Protein AF-A0A345Z564-F1 (afdb_monomer_lite)

InterPro domains:
  IPR030893 MOLPALP family lipoprotein [TIGR04547] (1-479)
  IPR054816 Mollicutes-type lipoprotein signal peptide region [NF038029] (1-24)
  IPR054816 Mollicutes-type lipoprotein signal peptide region [NF045726] (3-26)

pLDDT: mean 72.17, std 15.77, range [24.67, 95.56]

Organism: NCBI:txid216931

Sequence (690 aa):
MRKLLSILATVSLTASVATTTVSCTTSKFNMDVALSANNINNLKIGLAQASKSLVLNHENGLDSEYILENYFAPSVIEDNFEGFDKSDFSGVSRTRFTNLFKKYFNSKNPVKPSEISSGLKLNGSKKVTSGGSLFSALAGFSDLIGTIVSGKTLEFLINLADGSGLVEGLLDPLLGKTVSGLLDEETLNALGNALDLNVYQGMSYQDVLQNGMNSLSNGLVRLSGNPKNVKLAEIGIENDSKNNDIAIQNMADSLTSLGSIMGDLDIINNLVGFADILHFAYITLTYINQFDSFRSFKPSDSQHLFVSGETSITTLKRVRSQKFDIKDGEPNIAKLIANLQFYLSVDEKDTDGRNFQRLISILFESDSKVNIVPIIGPSFSNGGINWLIKPIVTLLIDKMGVPDLMKSYLQGTLAVIFNDIATDSSLKNITNWLKNKLIWSFLDDSMKNMVNKIVDDKELHETPYKAIYSGSGISSLMNIFGMSDGGVNPDLNISNLLKNSLTTTLDAVAKELKVDRYTSISSNNTIKVQTLSELFKKLGEIEAWEDSNGKKNSTTVLEHALVVPKDMFLTLGLDKKTQSFENGSALQLLKSFLQQSLEGFKELDTLLSMIGKKGIAENKEIQQEIDEVVSNPEDWKIVDSQNNLMFDNIIGDITIDLKHIIQDNETVYSITAKREKSGYFKITDFEIVK

Structure (mmCIF, N/CA/C/O backbone):
data_AF-A0A345Z564-F1
#
_entry.id   AF-A0A345Z564-F1
#
loop_
_atom_site.group_PDB
_atom_site.id
_atom_site.type_symbol
_atom_site.label_atom_id
_atom_site.label_alt_id
_atom_site.label_comp_id
_atom_site.label_asym_id
_atom_site.label_entity_id
_atom_site.label_seq_id
_atom_site.pdbx_PDB_ins_code
_atom_site.Cartn_x
_atom_site.Cartn_y
_atom_site.Cartn_z
_atom_site.occupancy
_atom_site.B_iso_or_equiv
_atom_site.auth_seq_id
_atom_site.auth_comp_id
_atom_site.auth_asym_id
_atom_site.auth_atom_id
_atom_site.pdbx_PDB_model_num
ATOM 1 N N . MET A 1 1 ? 21.179 -16.170 -14.948 1.00 27.62 1 MET A N 1
ATOM 2 C CA . MET A 1 1 ? 21.432 -14.711 -14.900 1.00 27.62 1 MET A CA 1
ATOM 3 C C . MET A 1 1 ? 20.693 -13.924 -15.976 1.00 27.62 1 MET A C 1
ATOM 5 O O . MET A 1 1 ? 19.889 -13.100 -15.579 1.00 27.62 1 MET A O 1
ATOM 9 N N . ARG A 1 2 ? 20.818 -14.216 -17.286 1.00 25.50 2 ARG A N 1
ATOM 10 C CA . ARG A 1 2 ? 19.942 -13.598 -18.316 1.00 25.50 2 ARG A CA 1
ATOM 11 C C . ARG A 1 2 ? 18.448 -13.736 -17.997 1.00 25.50 2 ARG A C 1
ATOM 13 O O . ARG A 1 2 ? 17.742 -12.759 -18.076 1.00 25.50 2 ARG A O 1
ATOM 20 N N . LYS A 1 3 ? 17.998 -14.894 -17.498 1.00 26.19 3 LYS A N 1
ATOM 21 C CA . LYS A 1 3 ? 16.607 -15.115 -17.050 1.00 26.19 3 LYS A CA 1
ATOM 22 C C . LYS A 1 3 ? 16.181 -14.284 -15.834 1.00 26.19 3 LYS A C 1
ATOM 24 O O . LYS A 1 3 ? 15.009 -14.014 -15.688 1.00 26.19 3 LYS A O 1
ATOM 29 N N . LEU A 1 4 ? 17.118 -13.868 -14.988 1.00 28.41 4 LEU A N 1
ATOM 30 C CA . LEU A 1 4 ? 16.838 -13.153 -13.745 1.00 28.41 4 LEU A CA 1
ATOM 31 C C . LEU A 1 4 ? 16.870 -11.628 -13.955 1.00 28.41 4 LEU A C 1
ATOM 33 O O . LEU A 1 4 ? 16.014 -10.921 -13.444 1.00 28.41 4 LEU A O 1
ATOM 37 N N . LEU A 1 5 ? 17.762 -11.150 -14.830 1.00 29.84 5 LEU A N 1
ATOM 38 C CA . LEU A 1 5 ? 17.692 -9.809 -15.418 1.00 29.84 5 LEU A CA 1
ATOM 39 C C . LEU A 1 5 ? 16.523 -9.671 -16.399 1.00 29.84 5 LEU A C 1
ATOM 41 O O . LEU A 1 5 ? 15.917 -8.617 -16.439 1.00 29.84 5 LEU A O 1
ATOM 45 N N . SER A 1 6 ? 16.134 -10.723 -17.126 1.00 29.91 6 SER A N 1
ATOM 46 C CA . SER A 1 6 ? 14.879 -10.739 -17.880 1.00 29.91 6 SER A CA 1
ATOM 47 C C . SER A 1 6 ? 13.676 -10.742 -16.952 1.00 29.91 6 SER A C 1
ATOM 49 O O . SER A 1 6 ? 12.695 -10.136 -17.317 1.00 29.91 6 SER A O 1
ATOM 51 N N . ILE A 1 7 ? 13.723 -11.351 -15.765 1.00 31.73 7 ILE A N 1
ATOM 52 C CA . ILE A 1 7 ? 12.620 -11.316 -14.794 1.00 31.73 7 ILE A CA 1
ATOM 53 C C . ILE A 1 7 ? 12.514 -9.941 -14.121 1.00 31.73 7 ILE A C 1
ATOM 55 O O . ILE A 1 7 ? 11.423 -9.388 -14.110 1.00 31.73 7 ILE A O 1
ATOM 59 N N . LEU A 1 8 ? 13.620 -9.326 -13.680 1.00 31.33 8 LEU A N 1
ATOM 60 C CA . LEU A 1 8 ? 13.615 -7.945 -13.175 1.00 31.33 8 LEU A CA 1
ATOM 61 C C . LEU A 1 8 ? 13.286 -6.924 -14.276 1.00 31.33 8 LEU A C 1
ATOM 63 O O . LEU A 1 8 ? 12.489 -6.031 -14.037 1.00 31.33 8 LEU A O 1
ATOM 67 N N . ALA A 1 9 ? 13.797 -7.087 -15.500 1.00 30.53 9 ALA A N 1
ATOM 68 C CA . ALA A 1 9 ? 13.418 -6.242 -16.634 1.00 30.53 9 ALA A CA 1
ATOM 69 C C . ALA A 1 9 ? 11.983 -6.510 -17.109 1.00 30.53 9 ALA A C 1
ATOM 71 O O . ALA A 1 9 ? 11.337 -5.576 -17.554 1.00 30.53 9 ALA A O 1
ATOM 72 N N . THR A 1 10 ? 11.450 -7.733 -16.982 1.00 31.42 10 THR A N 1
ATOM 73 C CA . THR A 1 10 ? 10.039 -8.053 -17.279 1.00 31.42 10 THR A CA 1
ATOM 74 C C . THR A 1 10 ? 9.126 -7.531 -16.183 1.00 31.42 10 THR A C 1
ATOM 76 O O . THR A 1 10 ? 8.034 -7.116 -16.516 1.00 31.42 10 THR A O 1
ATOM 79 N N . VAL A 1 11 ? 9.551 -7.470 -14.918 1.00 30.97 11 VAL A N 1
ATOM 80 C CA . VAL A 1 11 ? 8.849 -6.803 -13.804 1.00 30.97 11 VAL A CA 1
ATOM 81 C C . VAL A 1 11 ? 8.815 -5.286 -14.021 1.00 30.97 11 VAL A C 1
ATOM 83 O O . VAL A 1 11 ? 7.747 -4.682 -13.950 1.00 30.97 11 VAL A O 1
ATOM 86 N N . SER A 1 12 ? 9.945 -4.679 -14.394 1.00 32.03 12 SER A N 1
ATOM 87 C CA . SER A 1 12 ? 10.016 -3.259 -14.756 1.00 32.03 12 SER A CA 1
ATOM 88 C C . SER A 1 12 ? 9.219 -2.952 -16.025 1.00 32.03 12 SER A C 1
ATOM 90 O O . SER A 1 12 ? 8.537 -1.934 -16.071 1.00 32.03 12 SER A O 1
ATOM 92 N N . LEU A 1 13 ? 9.235 -3.846 -17.024 1.00 27.70 13 LEU A N 1
ATOM 93 C CA . LEU A 1 13 ? 8.436 -3.749 -18.252 1.00 27.70 13 LEU A CA 1
ATOM 94 C C . LEU A 1 13 ? 6.954 -4.087 -18.028 1.00 27.70 13 LEU A C 1
ATOM 96 O O . LEU A 1 13 ? 6.124 -3.537 -18.725 1.00 27.70 13 LEU A O 1
ATOM 100 N N . THR A 1 14 ? 6.561 -4.920 -17.059 1.00 32.09 14 THR A N 1
ATOM 101 C CA . THR A 1 14 ? 5.133 -5.201 -16.777 1.00 32.09 14 THR A CA 1
ATOM 102 C C . THR A 1 14 ? 4.497 -4.140 -15.889 1.00 32.09 14 THR A C 1
ATOM 104 O O . THR A 1 14 ? 3.319 -3.846 -16.078 1.00 32.09 14 THR A O 1
ATOM 107 N N . ALA A 1 15 ? 5.262 -3.486 -15.009 1.00 31.47 15 ALA A N 1
ATOM 108 C CA . ALA A 1 15 ? 4.816 -2.274 -14.320 1.00 31.47 15 ALA A CA 1
ATOM 109 C C . ALA A 1 15 ? 4.714 -1.066 -15.276 1.00 31.47 15 ALA A C 1
ATOM 111 O O . ALA A 1 15 ? 3.796 -0.265 -15.142 1.00 31.47 15 ALA A O 1
ATOM 112 N N . SER A 1 16 ? 5.575 -0.981 -16.300 1.00 26.98 16 SER A N 1
ATOM 113 C CA . SER A 1 16 ? 5.515 0.063 -17.344 1.00 26.98 16 SER A CA 1
ATOM 114 C C . SER A 1 16 ? 4.660 -0.294 -18.573 1.00 26.98 16 SER A C 1
ATOM 116 O O . SER A 1 16 ? 4.614 0.465 -19.538 1.00 26.98 16 SER A O 1
ATOM 118 N N . VAL A 1 17 ? 3.928 -1.414 -18.533 1.00 30.27 17 VAL A N 1
ATOM 119 C CA . VAL A 1 17 ? 2.910 -1.778 -19.542 1.00 30.27 17 VAL A CA 1
ATOM 120 C C . VAL A 1 17 ? 1.478 -1.660 -18.983 1.00 30.27 17 VAL A C 1
ATOM 122 O O . VAL A 1 17 ? 0.523 -1.742 -19.749 1.00 30.27 17 VAL A O 1
ATOM 125 N N . ALA A 1 18 ? 1.298 -1.375 -17.684 1.00 30.11 18 ALA A N 1
ATOM 126 C CA . ALA A 1 18 ? -0.018 -1.094 -17.086 1.00 30.11 18 ALA A CA 1
ATOM 127 C C . ALA A 1 18 ? -0.349 0.409 -16.956 1.00 30.11 18 ALA A C 1
ATOM 129 O O . ALA A 1 18 ? -1.517 0.765 -16.825 1.00 30.11 18 ALA A O 1
ATOM 130 N N . THR A 1 19 ? 0.637 1.298 -17.074 1.00 28.88 19 THR A N 1
ATOM 131 C CA . THR A 1 19 ? 0.420 2.709 -17.413 1.00 28.88 19 THR A CA 1
ATOM 132 C C . THR A 1 19 ? 1.003 2.927 -18.795 1.00 28.88 19 THR A C 1
ATOM 134 O O . THR A 1 19 ? 2.207 3.061 -18.987 1.00 28.88 19 THR A O 1
ATOM 137 N N . THR A 1 20 ? 0.123 2.863 -19.789 1.00 27.70 20 THR A N 1
ATOM 138 C CA . THR A 1 20 ? 0.418 3.154 -21.188 1.00 27.70 20 THR A CA 1
ATOM 139 C C . THR A 1 20 ? 1.415 4.296 -21.335 1.00 27.70 20 THR A C 1
ATOM 141 O O . THR A 1 20 ? 1.188 5.401 -20.844 1.00 27.70 20 THR A O 1
ATOM 144 N N . THR A 1 21 ? 2.465 4.028 -22.101 1.00 27.61 21 THR A N 1
ATOM 145 C CA . THR A 1 21 ? 3.203 4.995 -22.905 1.00 27.61 21 THR A CA 1
ATOM 146 C C . THR A 1 21 ? 2.249 5.997 -23.568 1.00 27.61 21 THR A C 1
ATOM 148 O O . THR A 1 21 ? 1.786 5.825 -24.692 1.00 27.61 21 THR A O 1
ATOM 151 N N . VAL A 1 22 ? 1.973 7.095 -22.870 1.00 28.48 22 VAL A N 1
ATOM 152 C CA . VAL A 1 22 ? 1.573 8.375 -23.465 1.00 28.48 22 VAL A CA 1
ATOM 153 C C . VAL A 1 22 ? 2.782 9.309 -23.404 1.00 28.48 22 VAL A C 1
ATOM 155 O O . VAL A 1 22 ? 2.683 10.481 -23.074 1.00 28.48 22 VAL A O 1
ATOM 158 N N . SER A 1 23 ? 3.969 8.798 -23.732 1.00 24.67 23 SER A N 1
ATOM 159 C CA . SER A 1 23 ? 5.137 9.625 -24.005 1.00 24.67 23 SER A CA 1
ATOM 160 C C . SER A 1 23 ? 5.265 9.831 -25.516 1.00 24.67 23 SER A C 1
ATOM 162 O O . SER A 1 23 ? 5.614 8.942 -26.285 1.00 24.67 23 SER A O 1
ATOM 164 N N . CYS A 1 24 ? 4.923 11.051 -25.930 1.00 27.38 24 CYS A N 1
ATOM 165 C CA . CYS A 1 24 ? 5.539 11.782 -27.034 1.00 27.38 24 CYS A CA 1
ATOM 166 C C . CYS A 1 24 ? 5.863 11.003 -28.320 1.00 27.38 24 CYS A C 1
ATOM 168 O O . CYS A 1 24 ? 7.018 10.818 -28.672 1.00 27.38 24 CYS A O 1
ATOM 170 N N . THR A 1 25 ? 4.844 10.693 -29.115 1.00 28.52 25 THR A N 1
ATOM 171 C CA . THR A 1 25 ? 4.917 10.836 -30.581 1.00 28.52 25 THR A CA 1
ATOM 172 C C . THR A 1 25 ? 3.508 11.096 -31.102 1.00 28.52 25 THR A C 1
ATOM 174 O O . THR A 1 25 ? 2.757 10.194 -31.465 1.00 28.52 25 THR A O 1
ATOM 177 N N . THR A 1 26 ? 3.101 12.363 -31.146 1.00 32.00 26 THR A N 1
ATOM 178 C CA . THR A 1 26 ? 2.056 12.768 -32.088 1.00 32.00 26 THR A CA 1
ATOM 179 C C . THR A 1 26 ? 2.671 12.712 -33.483 1.00 32.00 26 THR A C 1
ATOM 181 O O . THR A 1 26 ? 3.154 13.710 -34.016 1.00 32.00 26 THR A O 1
ATOM 184 N N . SER A 1 27 ? 2.689 11.520 -34.089 1.00 42.41 27 SER A N 1
ATOM 185 C CA . SER A 1 27 ? 2.780 11.440 -35.542 1.00 42.41 27 SER A CA 1
ATOM 186 C C . SER A 1 27 ? 1.618 12.273 -36.081 1.00 42.41 27 SER A C 1
ATOM 188 O O . SER A 1 27 ? 0.455 12.053 -35.736 1.00 42.41 27 SER A O 1
ATOM 190 N N . LYS A 1 28 ? 1.937 13.338 -36.823 1.00 46.12 28 LYS A N 1
ATOM 191 C CA . LYS A 1 28 ? 0.914 14.183 -37.441 1.00 46.12 28 LYS A CA 1
ATOM 192 C C . LYS A 1 28 ? 0.037 13.271 -38.296 1.00 46.12 28 LYS A C 1
ATOM 194 O O . LYS A 1 28 ? 0.567 12.543 -39.133 1.00 46.12 28 LYS A O 1
ATOM 199 N N . PHE A 1 29 ? -1.273 13.295 -38.052 1.00 53.31 29 PHE A N 1
ATOM 200 C CA . PHE A 1 29 ? -2.246 12.551 -38.843 1.00 53.31 29 PHE A CA 1
ATOM 201 C C . PHE A 1 29 ? -2.025 12.865 -40.328 1.00 53.31 29 PHE A C 1
ATOM 203 O O . PHE A 1 29 ? -2.117 14.023 -40.744 1.00 53.31 29 PHE A O 1
ATOM 210 N N . ASN A 1 30 ? -1.647 11.847 -41.100 1.00 60.56 30 ASN A N 1
ATOM 211 C CA . ASN A 1 30 ? -1.361 11.987 -42.520 1.00 60.56 30 ASN A CA 1
ATOM 212 C C . ASN A 1 30 ? -2.636 11.657 -43.301 1.00 60.56 30 ASN A C 1
ATOM 214 O O . ASN A 1 30 ? -2.981 10.489 -43.473 1.00 60.56 30 ASN A O 1
ATOM 218 N N . MET A 1 31 ? -3.332 12.706 -43.741 1.00 60.09 31 MET A N 1
ATOM 219 C CA . MET A 1 31 ? -4.618 12.612 -44.434 1.00 60.09 31 MET A CA 1
ATOM 220 C C . MET A 1 31 ? -4.540 11.757 -45.708 1.00 60.09 31 MET A C 1
ATOM 222 O O . MET A 1 31 ? -5.472 11.012 -45.984 1.00 60.09 31 MET A O 1
ATOM 226 N N . ASP A 1 32 ? -3.426 11.793 -46.444 1.00 60.94 32 ASP A N 1
ATOM 227 C CA . ASP A 1 32 ? -3.276 11.062 -47.712 1.00 60.94 32 ASP A CA 1
ATOM 228 C C . ASP A 1 32 ? -3.116 9.550 -47.490 1.00 60.94 32 ASP A C 1
ATOM 230 O O . ASP A 1 32 ? -3.674 8.733 -48.222 1.00 60.94 32 ASP A O 1
ATOM 234 N N . VAL A 1 33 ? -2.398 9.170 -46.429 1.00 62.47 33 VAL A N 1
ATOM 235 C CA . VAL A 1 33 ? -2.254 7.772 -45.985 1.00 62.47 33 VAL A CA 1
ATOM 236 C C . VAL A 1 33 ? -3.558 7.258 -45.365 1.00 62.47 33 VAL A C 1
ATOM 238 O O . VAL A 1 33 ? -3.937 6.107 -45.572 1.00 62.47 33 VAL A O 1
ATOM 241 N N . ALA A 1 34 ? -4.280 8.115 -44.640 1.00 61.41 34 ALA A N 1
ATOM 242 C CA . ALA A 1 34 ? -5.600 7.782 -44.125 1.00 61.41 34 ALA A CA 1
ATOM 243 C C . ALA A 1 34 ? -6.609 7.578 -45.265 1.00 61.41 34 ALA A C 1
ATOM 245 O O . ALA A 1 34 ? -7.378 6.633 -45.212 1.00 61.41 34 ALA A O 1
ATOM 246 N N . LEU A 1 35 ? -6.602 8.397 -46.320 1.00 64.06 35 LEU A N 1
ATOM 247 C CA . LEU A 1 35 ? -7.539 8.259 -47.444 1.00 64.06 35 LEU A CA 1
ATOM 248 C C . LEU A 1 35 ? -7.337 6.967 -48.252 1.00 64.06 35 LEU A C 1
ATOM 250 O O . LEU A 1 35 ? -8.323 6.383 -48.693 1.00 64.06 35 LEU A O 1
ATOM 254 N N . SER A 1 36 ? -6.098 6.497 -48.418 1.00 64.44 36 SER A N 1
ATOM 255 C CA . SER A 1 36 ? -5.804 5.255 -49.151 1.00 64.44 36 SER A CA 1
ATOM 256 C C . SER A 1 36 ? -6.074 3.983 -48.336 1.00 64.44 36 SER A C 1
ATOM 258 O O . SER A 1 36 ? -6.565 2.997 -48.886 1.00 64.44 36 SER A O 1
ATOM 260 N N . ALA A 1 37 ? -5.809 4.005 -47.026 1.00 63.75 37 ALA A N 1
ATOM 261 C CA . ALA A 1 37 ? -6.033 2.868 -46.130 1.00 63.75 37 ALA A CA 1
ATOM 262 C C . ALA A 1 37 ? -7.479 2.776 -45.598 1.00 63.75 37 ALA A C 1
ATOM 264 O O . ALA A 1 37 ? -7.938 1.702 -45.209 1.00 63.75 37 ALA A O 1
ATOM 265 N N . ASN A 1 38 ? -8.234 3.876 -45.588 1.00 65.75 38 ASN A N 1
ATOM 266 C CA . ASN A 1 38 ? -9.604 3.949 -45.070 1.00 65.75 38 ASN A CA 1
ATOM 267 C C . ASN A 1 38 ? -10.653 3.602 -46.141 1.00 65.75 38 ASN A C 1
ATOM 269 O O . ASN A 1 38 ? -11.570 4.377 -46.425 1.00 65.75 38 ASN A O 1
ATOM 273 N N . ASN A 1 39 ? -10.477 2.435 -46.765 1.00 70.25 39 ASN A N 1
ATOM 274 C CA . ASN A 1 39 ? -11.407 1.883 -47.744 1.00 70.25 39 ASN A CA 1
ATOM 275 C C . ASN A 1 39 ? -12.459 0.974 -47.083 1.00 70.25 39 ASN A C 1
ATOM 277 O O . ASN A 1 39 ? -12.304 0.515 -45.950 1.00 70.25 39 ASN A O 1
ATOM 281 N N . ILE A 1 40 ? -13.542 0.699 -47.813 1.00 71.56 40 ILE A N 1
ATOM 282 C CA . ILE A 1 40 ? -14.687 -0.073 -47.313 1.00 71.56 40 ILE A CA 1
ATOM 283 C C . ILE A 1 40 ? -14.304 -1.485 -46.829 1.00 71.56 40 ILE A C 1
ATOM 285 O O . ILE A 1 40 ? -14.871 -1.958 -45.848 1.00 71.56 40 ILE A O 1
ATOM 289 N N . ASN A 1 41 ? -13.339 -2.153 -47.466 1.00 74.31 41 ASN A N 1
ATOM 290 C CA . ASN A 1 41 ? -12.938 -3.516 -47.107 1.00 74.31 41 ASN A CA 1
ATOM 291 C C . ASN A 1 41 ? -12.225 -3.533 -45.754 1.00 74.31 41 ASN A C 1
ATOM 293 O O . ASN A 1 41 ? -12.605 -4.289 -44.861 1.00 74.31 41 ASN A O 1
ATOM 297 N N . ASN A 1 42 ? -11.264 -2.631 -45.565 1.00 73.25 42 ASN A N 1
ATOM 298 C CA . ASN A 1 42 ? -10.534 -2.481 -44.307 1.00 73.25 42 ASN A CA 1
ATOM 299 C C . ASN A 1 42 ? -11.466 -2.117 -43.144 1.00 73.25 42 ASN A C 1
ATOM 301 O O . ASN A 1 42 ? -11.292 -2.598 -42.024 1.00 73.25 42 ASN A O 1
ATOM 305 N N . LEU A 1 43 ? -12.499 -1.318 -43.417 1.00 74.00 43 LEU A N 1
ATOM 306 C CA . LEU A 1 43 ? -13.523 -0.968 -42.436 1.00 74.00 43 LEU A CA 1
ATOM 307 C C . LEU A 1 43 ? -14.410 -2.141 -42.055 1.00 74.00 43 LEU A C 1
ATOM 309 O O . LEU A 1 43 ? -14.668 -2.329 -40.872 1.00 74.00 43 LEU A O 1
ATOM 313 N N . LYS A 1 44 ? -14.837 -2.957 -43.023 1.00 76.12 44 LYS A N 1
ATOM 314 C CA . LYS A 1 44 ? -15.596 -4.185 -42.747 1.00 76.12 44 LYS A CA 1
ATOM 315 C C . LYS A 1 44 ? -14.785 -5.155 -41.900 1.00 76.12 44 LYS A C 1
ATOM 317 O O . LYS A 1 44 ? -15.307 -5.695 -40.932 1.00 76.12 44 LYS A O 1
ATOM 322 N N . ILE A 1 45 ? -13.509 -5.339 -42.233 1.00 75.31 45 ILE A N 1
ATOM 323 C CA . ILE A 1 45 ? -12.602 -6.209 -41.479 1.00 75.31 45 ILE A CA 1
ATOM 324 C C . ILE A 1 45 ? -12.433 -5.678 -40.052 1.00 75.31 45 ILE A C 1
ATOM 326 O O . ILE A 1 45 ? -12.635 -6.423 -39.095 1.00 75.31 45 ILE A O 1
ATOM 330 N N . GLY A 1 46 ? -12.122 -4.388 -39.897 1.00 75.19 46 GLY A N 1
ATOM 331 C CA . GLY A 1 46 ? -11.963 -3.742 -38.595 1.00 75.19 46 GLY A CA 1
ATOM 332 C C . GLY A 1 46 ? -13.227 -3.795 -37.734 1.00 75.19 46 GLY A C 1
ATOM 333 O O . GLY A 1 46 ? -13.152 -4.129 -36.551 1.00 75.19 46 GLY A O 1
ATOM 334 N N . LEU A 1 47 ? -14.389 -3.529 -38.336 1.00 78.56 47 LEU A N 1
ATOM 335 C CA . LEU A 1 47 ? -15.689 -3.591 -37.676 1.00 78.56 47 LEU A CA 1
ATOM 336 C C . LEU A 1 47 ? -16.043 -5.022 -37.270 1.00 78.56 47 LEU A C 1
ATOM 338 O O . LEU A 1 47 ? -16.491 -5.231 -36.149 1.00 78.56 47 LEU A O 1
ATOM 342 N N . ALA A 1 48 ? -15.782 -6.017 -38.119 1.00 78.88 48 ALA A N 1
ATOM 343 C CA . ALA A 1 48 ? -16.022 -7.415 -37.784 1.00 78.88 48 ALA A CA 1
ATOM 344 C C . ALA A 1 48 ? -15.182 -7.866 -36.583 1.00 78.88 48 ALA A C 1
ATOM 346 O O . ALA A 1 48 ? -15.722 -8.502 -35.686 1.00 78.88 48 ALA A O 1
ATOM 347 N N . GLN A 1 49 ? -13.898 -7.496 -36.502 1.00 76.94 49 GLN A N 1
ATOM 348 C CA . GLN A 1 49 ? -13.068 -7.843 -35.337 1.00 76.94 49 GLN A CA 1
ATOM 349 C C . GLN A 1 49 ? -13.532 -7.148 -34.057 1.00 76.94 49 GLN A C 1
ATOM 351 O O . GLN A 1 49 ? -13.654 -7.793 -33.017 1.00 76.94 49 GLN A O 1
ATOM 356 N N . ALA A 1 50 ? -13.843 -5.853 -34.146 1.00 79.06 50 ALA A N 1
ATOM 357 C CA . ALA A 1 50 ? -14.427 -5.089 -33.047 1.00 79.06 50 ALA A CA 1
ATOM 358 C C . ALA A 1 50 ? -15.757 -5.702 -32.565 1.00 79.06 50 ALA A C 1
ATOM 360 O O . ALA A 1 50 ? -16.047 -5.717 -31.374 1.00 79.06 50 ALA A O 1
ATOM 361 N N . SER A 1 51 ? -16.541 -6.259 -33.488 1.00 83.06 51 SER A N 1
ATOM 362 C CA . SER A 1 51 ? -17.825 -6.895 -33.190 1.00 83.06 51 SER A CA 1
ATOM 363 C C . SER A 1 51 ? -17.667 -8.270 -32.553 1.00 83.06 51 SER A C 1
ATOM 365 O O . SER A 1 51 ? -18.403 -8.584 -31.626 1.00 83.06 51 SER A O 1
ATOM 367 N N . LYS A 1 52 ? -16.683 -9.078 -32.974 1.00 85.50 52 LYS A N 1
ATOM 368 C CA . LYS A 1 52 ? -16.394 -10.374 -32.332 1.00 85.50 52 LYS A CA 1
ATOM 369 C C . LYS A 1 52 ? -16.118 -10.210 -30.842 1.00 85.50 52 LYS A C 1
ATOM 371 O O . LYS A 1 52 ? -16.646 -10.966 -30.038 1.00 85.50 52 LYS A O 1
ATOM 376 N N . SER A 1 53 ? -15.344 -9.196 -30.451 1.00 84.00 53 SER A N 1
ATOM 377 C CA . SER A 1 53 ? -15.077 -8.965 -29.029 1.00 84.00 53 SER A CA 1
ATOM 378 C C . SER A 1 53 ? -16.315 -8.503 -28.249 1.00 84.00 53 SER A C 1
ATOM 380 O O . SER A 1 53 ? -16.448 -8.848 -27.077 1.00 84.00 53 SER A O 1
ATOM 382 N N . LEU A 1 54 ? -17.248 -7.784 -28.887 1.00 86.56 54 LEU A N 1
ATOM 383 C CA . LEU A 1 54 ? -18.553 -7.433 -28.310 1.00 86.56 54 LEU A CA 1
ATOM 384 C C . LEU A 1 54 ? -19.483 -8.648 -28.167 1.00 86.56 54 LEU A C 1
ATOM 386 O O . LEU A 1 54 ? -20.160 -8.765 -27.147 1.00 86.56 54 LEU A O 1
ATOM 390 N N . VAL A 1 55 ? -19.484 -9.567 -29.139 1.00 87.12 55 VAL A N 1
ATOM 391 C CA . VAL A 1 55 ? -20.219 -10.841 -29.045 1.00 87.12 55 VAL A CA 1
ATOM 392 C C . VAL A 1 55 ? -19.695 -11.668 -27.872 1.00 87.12 55 VAL A C 1
ATOM 394 O O . VAL A 1 55 ? -20.476 -12.078 -27.021 1.00 87.12 55 VAL A O 1
ATOM 397 N N . LEU A 1 56 ? -18.375 -11.832 -27.757 1.00 85.19 56 LEU A N 1
ATOM 398 C CA . LEU A 1 56 ? -17.768 -12.605 -26.666 1.00 85.19 56 LEU A CA 1
ATOM 399 C C . LEU A 1 56 ? -17.964 -11.979 -25.285 1.00 85.19 56 LEU A C 1
ATOM 401 O O . LEU A 1 56 ? -18.062 -12.672 -24.273 1.00 85.19 56 LEU A O 1
ATOM 405 N N . ASN A 1 57 ? -18.054 -10.657 -25.227 1.00 86.00 57 ASN A N 1
ATOM 406 C CA . ASN A 1 57 ? -18.460 -9.963 -24.016 1.00 86.00 57 ASN A CA 1
ATOM 407 C C . ASN A 1 57 ? -19.913 -10.300 -23.651 1.00 86.00 57 ASN A C 1
ATOM 409 O O . ASN A 1 57 ? -20.186 -10.705 -22.522 1.00 86.00 57 ASN A O 1
ATOM 413 N N . HIS A 1 58 ? -20.825 -10.225 -24.620 1.00 87.50 58 HIS A N 1
ATOM 414 C CA . HIS A 1 58 ? -22.228 -10.558 -24.407 1.00 87.50 58 HIS A CA 1
ATOM 415 C C . HIS A 1 58 ? -22.450 -12.011 -23.965 1.00 87.50 58 HIS A C 1
ATOM 417 O O . HIS A 1 58 ? -23.226 -12.244 -23.033 1.00 87.50 58 HIS A O 1
ATOM 423 N N . GLU A 1 59 ? -21.777 -12.963 -24.606 1.00 84.62 59 GLU A N 1
ATOM 424 C CA . GLU A 1 59 ? -21.955 -14.395 -24.362 1.00 84.62 59 GLU A CA 1
ATOM 425 C C . GLU A 1 59 ? -21.200 -14.885 -23.113 1.00 84.62 59 GLU A C 1
ATOM 427 O O . GLU A 1 59 ? -21.745 -15.672 -22.337 1.00 84.62 59 GLU A O 1
ATOM 432 N N . ASN A 1 60 ? -19.976 -14.396 -22.868 1.00 83.38 60 ASN A N 1
ATOM 433 C CA . ASN A 1 60 ? -19.065 -14.962 -21.858 1.00 83.38 60 ASN A CA 1
ATOM 434 C C . ASN A 1 60 ? -18.644 -13.974 -20.753 1.00 83.38 60 ASN A C 1
ATOM 436 O O . ASN A 1 60 ? -18.006 -14.371 -19.772 1.00 83.38 60 ASN A O 1
ATOM 440 N N . GLY A 1 61 ? -18.989 -12.687 -20.875 1.00 83.81 61 GLY A N 1
ATOM 441 C CA . GLY A 1 61 ? -18.579 -11.630 -19.940 1.00 83.81 61 GLY A CA 1
ATOM 442 C C . GLY A 1 61 ? -17.107 -11.218 -20.061 1.00 83.81 61 GLY A C 1
ATOM 443 O O . GLY A 1 61 ? -16.564 -10.599 -19.137 1.00 83.81 61 GLY A O 1
ATOM 444 N N . LEU A 1 62 ? -16.453 -11.583 -21.170 1.00 82.44 62 LEU A N 1
ATOM 445 C CA . LEU A 1 62 ? -15.069 -11.225 -21.480 1.00 82.44 62 LEU A CA 1
ATOM 446 C C . LEU A 1 62 ? -14.933 -9.722 -21.758 1.00 82.44 62 LEU A C 1
ATOM 448 O O . LEU A 1 62 ? -15.805 -9.102 -22.361 1.00 82.44 62 LEU A O 1
ATOM 452 N N . ASP A 1 63 ? -13.830 -9.122 -21.317 1.00 82.31 63 ASP A N 1
ATOM 453 C CA . ASP A 1 63 ? -13.521 -7.716 -21.591 1.00 82.31 63 ASP A CA 1
ATOM 454 C C . ASP A 1 63 ? -13.268 -7.529 -23.101 1.00 82.31 63 ASP A C 1
ATOM 456 O O . ASP A 1 63 ? -12.288 -8.024 -23.665 1.00 82.31 63 ASP A O 1
ATOM 460 N N . SER A 1 64 ? -14.184 -6.827 -23.773 1.00 79.50 64 SER A N 1
ATOM 461 C CA . SER A 1 64 ? -14.163 -6.663 -25.232 1.00 79.50 64 SER A CA 1
ATOM 462 C C . SER A 1 64 ? -12.948 -5.885 -25.737 1.00 79.50 64 SER A C 1
ATOM 464 O O . SER A 1 64 ? -12.514 -6.107 -26.866 1.00 79.50 64 SER A O 1
ATOM 466 N N . GLU A 1 65 ? -12.398 -4.972 -24.936 1.00 77.12 65 GLU A N 1
ATOM 467 C CA . GLU A 1 65 ? -11.193 -4.225 -25.304 1.00 77.12 65 GLU A CA 1
ATOM 468 C C . GLU A 1 65 ? -9.971 -5.142 -25.216 1.00 77.12 65 GLU A C 1
ATOM 470 O O . GLU A 1 65 ? -9.217 -5.270 -26.180 1.00 77.12 65 GLU A O 1
ATOM 475 N N . TYR A 1 66 ? -9.851 -5.893 -24.121 1.00 75.50 66 TYR A N 1
ATOM 476 C CA . TYR A 1 66 ? -8.780 -6.865 -23.928 1.00 75.50 66 TYR A CA 1
ATOM 477 C C . TYR A 1 66 ? -8.740 -7.927 -25.037 1.00 75.50 66 TYR A C 1
ATOM 479 O O . TYR A 1 66 ? -7.674 -8.181 -25.605 1.00 75.50 66 TYR A O 1
ATOM 487 N N . ILE A 1 67 ? -9.885 -8.530 -25.373 1.00 77.94 67 ILE A N 1
ATOM 488 C CA . ILE A 1 67 ? -9.977 -9.565 -26.415 1.00 77.94 67 ILE A CA 1
ATOM 489 C C . ILE A 1 67 ? -9.629 -9.002 -27.796 1.00 77.94 67 ILE A C 1
ATOM 491 O O . ILE A 1 67 ? -8.871 -9.618 -28.554 1.00 77.94 67 ILE A O 1
ATOM 495 N N . LEU A 1 68 ? -10.154 -7.815 -28.110 1.00 74.00 68 LEU A N 1
ATOM 496 C CA . LEU A 1 68 ? -9.877 -7.133 -29.368 1.00 74.00 68 LEU A CA 1
ATOM 497 C C . LEU A 1 68 ? -8.381 -6.870 -29.528 1.00 74.00 68 LEU A C 1
ATOM 499 O O . LEU A 1 68 ? -7.808 -7.232 -30.553 1.00 74.00 68 LEU A O 1
ATOM 503 N N . GLU A 1 69 ? -7.739 -6.298 -28.512 1.00 70.19 69 GLU A N 1
ATOM 504 C CA . GLU A 1 69 ? -6.329 -5.912 -28.570 1.00 70.19 69 GLU A CA 1
ATOM 505 C C . GLU A 1 69 ? -5.369 -7.106 -28.566 1.00 70.19 69 GLU A C 1
ATOM 507 O O . GLU A 1 69 ? -4.351 -7.074 -29.261 1.00 70.19 69 GLU A O 1
ATOM 512 N N . ASN A 1 70 ? -5.673 -8.161 -27.804 1.00 69.00 70 ASN A N 1
ATOM 513 C CA . ASN A 1 70 ? -4.722 -9.249 -27.559 1.00 69.00 70 ASN A CA 1
ATOM 514 C C . ASN A 1 70 ? -4.882 -10.447 -28.499 1.00 69.00 70 ASN A C 1
ATOM 516 O O . ASN A 1 70 ? -3.899 -11.161 -28.701 1.00 69.00 70 ASN A O 1
ATOM 520 N N . TYR A 1 71 ? -6.064 -10.658 -29.087 1.00 71.62 71 TYR A N 1
ATOM 521 C CA . TYR A 1 71 ? -6.350 -11.874 -29.857 1.00 71.62 71 TYR A CA 1
ATOM 522 C C . TYR A 1 71 ? -6.818 -11.587 -31.282 1.00 71.62 71 TYR A C 1
ATOM 524 O O . TYR A 1 71 ? -6.223 -12.084 -32.239 1.00 71.62 71 TYR A O 1
ATOM 532 N N . PHE A 1 72 ? -7.851 -10.763 -31.461 1.00 70.56 72 PHE A N 1
ATOM 533 C CA . PHE A 1 72 ? -8.421 -10.559 -32.796 1.00 70.56 72 PHE A CA 1
ATOM 534 C C . PHE A 1 72 ? -7.618 -9.584 -33.649 1.00 70.56 72 PHE A C 1
ATOM 536 O O . PHE A 1 72 ? -7.416 -9.816 -34.841 1.00 70.56 72 PHE A O 1
ATOM 543 N N . ALA A 1 73 ? -7.121 -8.505 -33.053 1.00 63.31 73 ALA A N 1
ATOM 544 C CA . ALA A 1 73 ? -6.405 -7.496 -33.805 1.00 63.31 73 ALA A CA 1
ATOM 545 C C . ALA A 1 73 ? -5.048 -7.948 -34.364 1.00 63.31 73 ALA A C 1
ATOM 547 O O . ALA A 1 73 ? -4.811 -7.702 -35.549 1.00 63.31 73 ALA A O 1
ATOM 548 N N . PRO A 1 74 ? -4.150 -8.595 -33.589 1.00 58.12 74 PRO A N 1
ATOM 549 C CA . PRO A 1 74 ? -2.834 -8.968 -34.107 1.00 58.12 74 PRO A CA 1
ATOM 550 C C . PRO A 1 74 ? -2.931 -9.929 -35.299 1.00 58.12 74 PRO A C 1
ATOM 552 O O . PRO A 1 74 ? -2.273 -9.716 -36.311 1.00 58.12 74 PRO A O 1
ATOM 555 N N . SER A 1 75 ? -3.814 -10.924 -35.199 1.00 58.47 75 SER A N 1
ATOM 556 C CA . SER A 1 75 ? -3.983 -12.024 -36.158 1.00 58.47 75 SER A CA 1
ATOM 557 C C . SER A 1 75 ? -4.495 -11.579 -37.533 1.00 58.47 75 SER A C 1
ATOM 559 O O . SER A 1 75 ? -4.220 -12.213 -38.540 1.00 58.47 75 SER A O 1
ATOM 561 N N . VAL A 1 76 ? -5.272 -10.497 -37.593 1.00 58.50 76 VAL A N 1
ATOM 562 C CA . VAL A 1 76 ? -5.997 -10.086 -38.813 1.00 58.50 76 VAL A CA 1
ATOM 563 C C . VAL A 1 76 ? -5.245 -9.007 -39.587 1.00 58.50 76 VAL A C 1
ATOM 565 O O . VAL A 1 76 ? -5.342 -8.930 -40.813 1.00 58.50 76 VAL A O 1
ATOM 568 N N . ILE A 1 77 ? -4.490 -8.180 -38.864 1.00 58.53 77 ILE A N 1
ATOM 569 C CA . ILE A 1 77 ? -3.687 -7.093 -39.422 1.00 58.53 77 ILE A CA 1
ATOM 570 C C . ILE A 1 77 ? -2.557 -7.626 -40.316 1.00 58.53 77 ILE A C 1
ATOM 572 O O . ILE A 1 77 ? -2.235 -6.992 -41.319 1.00 58.53 77 ILE A O 1
ATOM 576 N N . GLU A 1 78 ? -1.976 -8.782 -39.990 1.00 56.94 78 GLU A N 1
ATOM 577 C CA . GLU A 1 78 ? -0.842 -9.338 -40.739 1.00 56.94 78 GLU A CA 1
ATOM 578 C C . GLU A 1 78 ? -1.235 -9.880 -42.134 1.00 56.94 78 GLU A C 1
ATOM 580 O O . GLU A 1 78 ? -0.399 -9.842 -43.039 1.00 56.94 78 GLU A O 1
ATOM 585 N N . ASP A 1 79 ? -2.505 -10.260 -42.354 1.00 56.69 79 ASP A N 1
ATOM 586 C CA . ASP A 1 79 ? -2.902 -11.051 -43.533 1.00 56.69 79 ASP A CA 1
ATOM 587 C C . ASP A 1 79 ? -3.856 -10.365 -44.536 1.00 56.69 79 ASP A C 1
ATOM 589 O O . ASP A 1 79 ? -3.811 -10.701 -45.720 1.00 56.69 79 ASP A O 1
ATOM 593 N N . ASN A 1 80 ? -4.717 -9.417 -44.124 1.00 62.97 80 ASN A N 1
ATOM 594 C CA . ASN A 1 80 ? -5.910 -9.070 -44.933 1.00 62.97 80 ASN A CA 1
ATOM 595 C C . ASN A 1 80 ? -6.168 -7.576 -45.214 1.00 62.97 80 ASN A C 1
ATOM 597 O O . ASN A 1 80 ? -7.118 -7.258 -45.928 1.00 62.97 80 ASN A O 1
ATOM 601 N N . PHE A 1 81 ? -5.375 -6.649 -44.671 1.00 68.06 81 PHE A N 1
ATOM 602 C CA . PHE A 1 81 ? -5.607 -5.210 -44.854 1.00 68.06 81 PHE A CA 1
ATOM 603 C C . PHE A 1 81 ? -4.907 -4.644 -46.108 1.00 68.06 81 PHE A C 1
ATOM 605 O O . PHE A 1 81 ? -3.716 -4.861 -46.338 1.00 68.06 81 PHE A O 1
ATOM 612 N N . GLU A 1 82 ? -5.633 -3.861 -46.910 1.00 69.19 82 GLU A N 1
ATOM 613 C CA . GLU A 1 82 ? -5.137 -3.233 -48.146 1.00 69.19 82 GLU A CA 1
ATOM 614 C C . GLU A 1 82 ? -4.544 -1.833 -47.890 1.00 69.19 82 GLU A C 1
ATOM 616 O O . GLU A 1 82 ? -5.132 -1.034 -47.168 1.00 69.19 82 GLU A O 1
ATOM 621 N N . GLY A 1 83 ? -3.416 -1.481 -48.523 1.00 64.25 83 GLY A N 1
ATOM 622 C CA . GLY A 1 83 ? -2.872 -0.108 -48.485 1.00 64.25 83 GLY A CA 1
ATOM 623 C C . GLY A 1 83 ? -2.096 0.281 -47.215 1.00 64.25 83 GLY A C 1
ATOM 624 O O . GLY A 1 83 ? -1.768 1.453 -47.039 1.00 64.25 83 GLY A O 1
ATOM 625 N N . PHE A 1 84 ? -1.773 -0.684 -46.347 1.00 68.62 84 PHE A N 1
ATOM 626 C CA . PHE A 1 84 ? -0.979 -0.473 -45.131 1.00 68.62 84 PHE A CA 1
ATOM 627 C C . PHE A 1 84 ? 0.520 -0.632 -45.393 1.00 68.62 84 PHE A C 1
ATOM 629 O O . PHE A 1 84 ? 0.941 -1.419 -46.246 1.00 68.62 84 PHE A O 1
ATOM 636 N N . ASP A 1 85 ? 1.338 0.087 -44.623 1.00 64.56 85 ASP A N 1
ATOM 637 C CA . ASP A 1 85 ? 2.785 -0.097 -44.654 1.00 64.56 85 ASP A CA 1
ATOM 638 C C . ASP A 1 85 ? 3.151 -1.353 -43.856 1.00 64.56 85 ASP A C 1
ATOM 640 O O . ASP A 1 85 ? 2.992 -1.408 -42.638 1.00 64.56 85 ASP A O 1
ATOM 644 N N . LYS A 1 86 ? 3.663 -2.378 -44.547 1.00 61.88 86 LYS A N 1
ATOM 645 C CA . LYS A 1 86 ? 4.022 -3.656 -43.919 1.00 61.88 86 LYS A CA 1
ATOM 646 C C . LYS A 1 86 ? 5.114 -3.521 -42.852 1.00 61.88 86 LYS A C 1
ATOM 648 O O . LYS A 1 86 ? 5.215 -4.383 -41.981 1.00 61.88 86 LYS A O 1
ATOM 653 N N . SER A 1 87 ? 5.917 -2.456 -42.901 1.00 61.50 87 SER A N 1
ATOM 654 C CA . SER A 1 87 ? 6.954 -2.183 -41.901 1.00 61.50 87 SER A CA 1
ATOM 655 C C . SER A 1 87 ? 6.388 -1.740 -40.547 1.00 61.50 87 SER A C 1
ATOM 657 O O . SER A 1 87 ? 7.024 -1.991 -39.522 1.00 61.50 87 SER A O 1
ATOM 659 N N . ASP A 1 88 ? 5.155 -1.214 -40.503 1.00 58.03 88 ASP A N 1
ATOM 660 C CA . ASP A 1 88 ? 4.441 -0.948 -39.244 1.00 58.03 88 ASP A CA 1
ATOM 661 C C . ASP A 1 88 ? 4.109 -2.248 -38.474 1.00 58.03 88 ASP A C 1
ATOM 663 O O . ASP A 1 88 ? 3.773 -2.201 -37.288 1.00 58.03 88 ASP A O 1
ATOM 667 N N . PHE A 1 89 ? 4.220 -3.417 -39.121 1.00 57.38 89 PHE A N 1
ATOM 668 C CA . PHE A 1 89 ? 3.940 -4.736 -38.536 1.00 57.38 89 PHE A CA 1
ATOM 669 C C . PHE A 1 89 ? 5.204 -5.537 -38.180 1.00 57.38 89 PHE A C 1
ATOM 671 O O . PHE A 1 89 ? 5.116 -6.596 -37.557 1.00 57.38 89 PHE A O 1
ATOM 678 N N . SER A 1 90 ? 6.403 -5.050 -38.508 1.00 48.84 90 SER A N 1
ATOM 679 C CA . SER A 1 90 ? 7.663 -5.733 -38.189 1.00 48.84 90 SER A CA 1
ATOM 680 C C . SER A 1 90 ? 8.292 -5.173 -36.906 1.00 48.84 90 SER A C 1
ATOM 682 O O . SER A 1 90 ? 9.046 -4.208 -36.948 1.00 48.84 90 SER A O 1
ATOM 684 N N . GLY A 1 91 ? 7.990 -5.770 -35.749 1.00 44.81 91 GLY A N 1
ATOM 685 C CA . GLY A 1 91 ? 8.589 -5.390 -34.459 1.00 44.81 91 GLY A CA 1
ATOM 686 C C . GLY A 1 91 ? 7.773 -5.882 -33.261 1.00 44.81 91 GLY A C 1
ATOM 687 O O . GLY A 1 91 ? 6.572 -5.640 -33.185 1.00 44.81 91 GLY A O 1
ATOM 688 N N . VAL A 1 92 ? 8.396 -6.625 -32.347 1.00 41.12 92 VAL A N 1
ATOM 689 C CA . VAL A 1 92 ? 7.743 -7.278 -31.199 1.00 41.12 92 VAL A CA 1
ATOM 690 C C . VAL A 1 92 ? 7.061 -6.247 -30.287 1.00 41.12 92 VAL A C 1
ATOM 692 O O . VAL A 1 92 ? 7.760 -5.486 -29.633 1.00 41.12 92 VAL A O 1
ATOM 695 N N . SER A 1 93 ? 5.721 -6.231 -30.228 1.00 41.50 93 SER A N 1
ATOM 696 C CA . SER A 1 93 ? 4.895 -5.816 -29.072 1.00 41.50 93 SER A CA 1
ATOM 697 C C . SER A 1 93 ? 3.421 -5.690 -29.482 1.00 41.50 93 SER A C 1
ATOM 699 O O . SER A 1 93 ? 3.092 -5.098 -30.507 1.00 41.50 93 SER A O 1
ATOM 701 N N . ARG A 1 94 ? 2.527 -6.219 -28.645 1.00 44.31 94 ARG A N 1
ATOM 702 C CA . ARG A 1 94 ? 1.070 -6.382 -28.803 1.00 44.31 94 ARG A CA 1
ATOM 703 C C . ARG A 1 94 ? 0.258 -5.070 -28.789 1.00 44.31 94 ARG A C 1
ATOM 705 O O . ARG A 1 94 ? -0.952 -5.096 -28.638 1.00 44.31 94 ARG A O 1
ATOM 712 N N . THR A 1 95 ? 0.889 -3.913 -28.994 1.00 46.94 95 THR A N 1
ATOM 713 C CA . THR A 1 95 ? 0.266 -2.574 -28.905 1.00 46.94 95 THR A CA 1
ATOM 714 C C . THR A 1 95 ? -0.296 -2.066 -30.247 1.00 46.94 95 THR A C 1
ATOM 716 O O . THR A 1 95 ? -0.362 -0.861 -30.493 1.00 46.94 95 THR A O 1
ATOM 719 N N . ARG A 1 96 ? -0.630 -2.963 -31.184 1.00 59.00 96 ARG A N 1
ATOM 720 C CA . ARG A 1 96 ? -0.759 -2.611 -32.610 1.00 59.00 96 ARG A CA 1
ATOM 721 C C . ARG A 1 96 ? -2.132 -2.072 -33.003 1.00 59.00 96 ARG A C 1
ATOM 723 O O . ARG A 1 96 ? -2.181 -1.089 -33.732 1.00 59.00 96 ARG A O 1
ATOM 730 N N . PHE A 1 97 ? -3.231 -2.641 -32.504 1.00 57.28 97 PHE A N 1
ATOM 731 C CA . PHE A 1 97 ? -4.579 -2.274 -32.961 1.00 57.28 97 PHE A CA 1
ATOM 732 C C . PHE A 1 97 ? -4.899 -0.796 -32.759 1.00 57.28 97 PHE A C 1
ATOM 734 O O . PHE A 1 97 ? -5.138 -0.081 -33.723 1.00 57.28 97 PHE A O 1
ATOM 741 N N . THR A 1 98 ? -4.823 -0.333 -31.513 1.00 58.44 98 THR A N 1
ATOM 742 C CA . THR A 1 98 ? -5.156 1.030 -31.088 1.00 58.44 98 THR A CA 1
ATOM 743 C C . THR A 1 98 ? -4.262 2.070 -31.766 1.00 58.44 98 THR A C 1
ATOM 745 O O . THR A 1 98 ? -4.726 3.132 -32.179 1.00 58.44 98 THR A O 1
ATOM 748 N N . ASN A 1 99 ? -2.981 1.751 -31.975 1.00 62.47 99 ASN A N 1
ATOM 749 C CA . ASN A 1 99 ? -2.040 2.639 -32.660 1.00 62.47 99 ASN A CA 1
ATOM 750 C C . ASN A 1 99 ? -2.272 2.700 -34.176 1.00 62.47 99 ASN A C 1
ATOM 752 O O . ASN A 1 99 ? -2.196 3.785 -34.754 1.00 62.47 99 ASN A O 1
ATOM 756 N N . LEU A 1 100 ? -2.609 1.580 -34.818 1.00 63.62 100 LEU A N 1
ATOM 757 C CA . LEU A 1 100 ? -2.981 1.542 -36.234 1.00 63.62 100 LEU A CA 1
ATOM 758 C C . LEU A 1 100 ? -4.333 2.219 -36.460 1.00 63.62 100 LEU A C 1
ATOM 760 O O . LEU A 1 100 ? -4.456 3.059 -37.348 1.00 63.62 100 LEU A O 1
ATOM 764 N N . PHE A 1 101 ? -5.323 1.942 -35.611 1.00 64.25 101 PHE A N 1
ATOM 765 C CA . PHE A 1 101 ? -6.620 2.608 -35.666 1.00 64.25 101 PHE A CA 1
ATOM 766 C C . PHE A 1 101 ? -6.487 4.114 -35.490 1.00 64.25 101 PHE A C 1
ATOM 768 O O . PHE A 1 101 ? -7.074 4.884 -36.249 1.00 64.25 101 PHE A O 1
ATOM 775 N N . LYS A 1 102 ? -5.618 4.556 -34.582 1.00 65.69 102 LYS A N 1
ATOM 776 C CA . LYS A 1 102 ? -5.333 5.978 -34.405 1.00 65.69 102 LYS A CA 1
ATOM 777 C C . LYS A 1 102 ? -4.606 6.567 -35.615 1.00 65.69 102 LYS A C 1
ATOM 779 O O . LYS A 1 102 ? -4.920 7.682 -36.019 1.00 65.69 102 LYS A O 1
ATOM 784 N N . LYS A 1 103 ? -3.658 5.837 -36.211 1.00 68.38 103 LYS A N 1
ATOM 785 C CA . LYS A 1 103 ? -2.868 6.287 -37.372 1.00 68.38 103 LYS A CA 1
ATOM 786 C C . LYS A 1 103 ? -3.715 6.417 -38.645 1.00 68.38 103 LYS A C 1
ATOM 788 O O . LYS A 1 103 ? -3.555 7.400 -39.362 1.00 68.38 103 LYS A O 1
ATOM 793 N N . TYR A 1 104 ? -4.613 5.466 -38.903 1.00 65.31 104 TYR A N 1
ATOM 794 C CA . TYR A 1 104 ? -5.352 5.349 -40.170 1.00 65.31 104 TYR A CA 1
ATOM 795 C C . TYR A 1 104 ? -6.830 5.765 -40.084 1.00 65.31 104 TYR A C 1
ATOM 797 O O . TYR A 1 104 ? -7.391 6.254 -41.063 1.00 65.31 104 TYR A O 1
ATOM 805 N N . PHE A 1 105 ? -7.451 5.635 -38.910 1.00 65.25 105 PHE A N 1
ATOM 806 C CA . PHE A 1 105 ? -8.870 5.930 -38.663 1.00 65.25 105 PHE A CA 1
ATOM 807 C C . PHE A 1 105 ? -9.079 7.021 -37.599 1.00 65.25 105 PHE A C 1
ATOM 809 O O . PHE A 1 105 ? -10.205 7.247 -37.167 1.00 65.25 105 PHE A O 1
ATOM 816 N N . ASN A 1 106 ? -8.005 7.684 -37.145 1.00 64.25 106 ASN A N 1
ATOM 817 C CA . ASN A 1 106 ? -7.996 8.735 -36.115 1.00 64.25 106 ASN A CA 1
ATOM 818 C C . ASN A 1 106 ? -8.581 8.317 -34.742 1.00 64.25 106 ASN A C 1
ATOM 820 O O . ASN A 1 106 ? -8.520 9.081 -33.787 1.00 64.25 106 ASN A O 1
ATOM 824 N N . SER A 1 107 ? -9.078 7.087 -34.584 1.00 65.06 107 SER A N 1
ATOM 825 C CA . SER A 1 107 ? -9.721 6.581 -33.367 1.00 65.06 107 SER A CA 1
ATOM 826 C C . SER A 1 107 ? -8.771 5.711 -32.553 1.00 65.06 107 SER A C 1
ATOM 828 O O . SER A 1 107 ? -8.077 4.879 -33.116 1.00 65.06 107 SER A O 1
ATOM 830 N N . LYS A 1 108 ? -8.738 5.867 -31.224 1.00 61.75 108 LYS A N 1
ATOM 831 C CA . LYS A 1 108 ? -7.958 4.960 -30.362 1.00 61.75 108 LYS A CA 1
ATOM 832 C C . LYS A 1 108 ? -8.647 3.602 -30.200 1.00 61.75 108 LYS A C 1
ATOM 834 O O . LYS A 1 108 ? -7.975 2.587 -30.249 1.00 61.75 108 LYS A O 1
ATOM 839 N N . ASN A 1 109 ? -9.969 3.579 -30.052 1.00 67.94 109 ASN A N 1
ATOM 840 C CA . ASN A 1 109 ? -10.730 2.345 -29.902 1.00 67.94 109 ASN A CA 1
ATOM 841 C C . ASN A 1 109 ? -12.121 2.532 -30.546 1.00 67.94 109 ASN A C 1
ATOM 843 O O . ASN A 1 109 ? -12.850 3.442 -30.137 1.00 67.94 109 ASN A O 1
ATOM 847 N N . PRO A 1 110 ? -12.488 1.747 -31.578 1.00 65.62 110 PRO A N 1
ATOM 848 C CA . PRO A 1 110 ? -13.820 1.799 -32.185 1.00 65.62 110 PRO A CA 1
ATOM 849 C C . PRO A 1 110 ? -14.910 1.199 -31.280 1.00 65.62 110 PRO A C 1
ATOM 851 O O . PRO A 1 110 ? -16.093 1.455 -31.512 1.00 65.62 110 PRO A O 1
ATOM 854 N N . VAL A 1 111 ? -14.525 0.421 -30.260 1.00 70.00 111 VAL A N 1
ATOM 855 C CA . VAL A 1 111 ? -15.420 -0.211 -29.291 1.00 70.00 111 VAL A CA 1
ATOM 856 C C . VAL A 1 111 ? -15.507 0.654 -28.043 1.00 70.00 111 VAL A C 1
ATOM 858 O O . VAL A 1 111 ? -14.580 0.730 -27.242 1.00 70.00 111 VAL A O 1
ATOM 861 N N . LYS A 1 112 ? -16.657 1.298 -27.863 1.00 76.50 112 LYS A N 1
ATOM 862 C CA . LYS A 1 112 ? -17.010 1.985 -26.622 1.00 76.50 112 LYS A CA 1
ATOM 863 C C . LYS A 1 112 ? -18.385 1.511 -26.170 1.00 76.50 112 LYS A C 1
ATOM 865 O O . LYS A 1 112 ? -19.377 2.106 -26.585 1.00 76.50 112 LYS A O 1
ATOM 870 N N . PRO A 1 113 ? -18.461 0.455 -25.345 1.00 73.00 113 PRO A N 1
ATOM 871 C CA . PRO A 1 113 ? -19.723 -0.189 -24.986 1.00 73.00 113 PRO A CA 1
ATOM 872 C C . PRO A 1 113 ? -20.797 0.763 -24.455 1.00 73.00 113 PRO A C 1
ATOM 874 O O . PRO A 1 113 ? -21.965 0.634 -24.803 1.00 73.00 113 PRO A O 1
ATOM 877 N N . SER A 1 114 ? -20.396 1.765 -23.669 1.00 76.00 114 SER A N 1
ATOM 878 C CA . SER A 1 114 ? -21.288 2.786 -23.104 1.00 76.00 114 SER A CA 1
ATOM 879 C C . SER A 1 114 ? -21.916 3.721 -24.138 1.00 76.00 114 SER A C 1
ATOM 881 O O . SER A 1 114 ? -22.875 4.423 -23.829 1.00 76.00 114 SER A O 1
ATOM 883 N N . GLU A 1 115 ? -21.365 3.767 -25.348 1.00 79.25 115 GLU A N 1
ATOM 884 C CA . GLU A 1 115 ? -21.802 4.657 -26.412 1.00 79.25 115 GLU A CA 1
ATOM 885 C C . GLU A 1 115 ? -22.525 3.919 -27.560 1.00 79.25 115 GLU A C 1
ATOM 887 O O . GLU A 1 115 ? -22.844 4.557 -28.568 1.00 79.25 115 GLU A O 1
ATOM 892 N N . ILE A 1 116 ? -22.762 2.607 -27.417 1.00 84.25 116 ILE A N 1
ATOM 893 C CA . ILE A 1 116 ? -23.441 1.741 -28.393 1.00 84.25 116 ILE A CA 1
ATOM 894 C C . ILE A 1 116 ? -24.901 1.553 -27.964 1.00 84.25 116 ILE A C 1
ATOM 896 O O . ILE A 1 116 ? -25.182 1.133 -26.842 1.00 84.25 116 ILE A O 1
ATOM 900 N N . SER A 1 117 ? -25.836 1.841 -28.869 1.00 85.00 117 SER A N 1
ATOM 901 C CA . SER A 1 117 ? -27.245 1.477 -28.706 1.00 85.00 117 SER A CA 1
ATOM 902 C C . SER A 1 117 ? -27.380 -0.044 -28.806 1.00 85.00 117 SER A C 1
ATOM 904 O O . SER A 1 117 ? -27.022 -0.635 -29.822 1.00 85.00 117 SER A O 1
ATOM 906 N N . SER A 1 118 ? -27.810 -0.703 -27.728 1.00 85.00 118 SER A N 1
ATOM 907 C CA . SER A 1 118 ? -27.949 -2.160 -27.700 1.00 85.00 118 SER A CA 1
ATOM 908 C C . SER A 1 118 ? -28.852 -2.636 -26.562 1.00 85.00 118 SER A C 1
ATOM 910 O O . SER A 1 118 ? -28.861 -2.055 -25.476 1.00 85.00 118 SER A O 1
ATOM 912 N N . GLY A 1 119 ? -29.570 -3.739 -26.791 1.00 79.62 119 GLY A N 1
ATOM 913 C CA . GLY A 1 119 ? -30.223 -4.531 -25.739 1.00 79.62 119 GLY A CA 1
ATOM 914 C C . GLY A 1 119 ? -29.310 -5.592 -25.105 1.00 79.62 119 GLY A C 1
ATOM 915 O O . GLY A 1 119 ? -29.762 -6.368 -24.262 1.00 79.62 119 GLY A O 1
ATOM 916 N N . LEU A 1 120 ? -28.045 -5.664 -25.526 1.00 82.88 120 LEU A N 1
ATOM 917 C CA . LEU A 1 120 ? -27.092 -6.704 -25.147 1.00 82.88 120 LEU A CA 1
ATOM 918 C C . LEU A 1 120 ? -26.201 -6.261 -23.980 1.00 82.88 120 LEU A C 1
ATOM 920 O O . LEU A 1 120 ? -26.047 -5.078 -23.674 1.00 82.88 120 LEU A O 1
ATOM 924 N N . LYS A 1 121 ? -25.593 -7.239 -23.304 1.00 82.50 121 LYS A N 1
ATOM 925 C CA . LYS A 1 121 ? -24.657 -6.988 -22.199 1.00 82.50 121 LYS A CA 1
ATOM 926 C C . LYS A 1 121 ? -23.266 -6.715 -22.761 1.00 82.50 121 LYS A C 1
ATOM 928 O O . LYS A 1 121 ? -22.584 -7.651 -23.140 1.00 82.50 121 LYS A O 1
ATOM 933 N N . LEU A 1 122 ? -22.855 -5.450 -22.803 1.00 79.50 122 LEU A N 1
ATOM 934 C CA . LEU A 1 122 ? -21.581 -5.048 -23.420 1.00 79.50 122 LEU A CA 1
ATOM 935 C C . LEU A 1 122 ? -20.503 -4.609 -22.414 1.00 79.50 122 LEU A C 1
ATOM 937 O O . LEU A 1 122 ? -19.424 -4.192 -22.820 1.00 79.50 122 LEU A O 1
ATOM 941 N N . ASN A 1 123 ? -20.750 -4.716 -21.106 1.00 71.50 123 ASN A N 1
ATOM 942 C CA . ASN A 1 123 ? -19.791 -4.345 -20.057 1.00 71.50 123 ASN A CA 1
ATOM 943 C C . ASN A 1 123 ? -19.255 -5.594 -19.336 1.00 71.50 123 ASN A C 1
ATOM 945 O O . ASN A 1 123 ? -19.706 -5.924 -18.238 1.00 71.50 123 ASN A O 1
ATOM 949 N N . GLY A 1 124 ? -18.316 -6.294 -19.971 1.00 71.31 124 GLY A N 1
ATOM 950 C CA . GLY A 1 124 ? -17.603 -7.442 -19.416 1.00 71.31 124 GLY A CA 1
ATOM 951 C C . GLY A 1 124 ? -16.403 -7.020 -18.568 1.00 71.31 124 GLY A C 1
ATOM 952 O O . GLY A 1 124 ? -15.873 -5.921 -18.723 1.00 71.31 124 GLY A O 1
ATOM 953 N N . SER A 1 125 ? -15.973 -7.894 -17.658 1.00 74.88 125 SER A N 1
ATOM 954 C CA . SER A 1 125 ? -14.849 -7.632 -16.742 1.00 74.88 125 SER A CA 1
ATOM 955 C C . SER A 1 125 ? -13.811 -8.754 -16.689 1.00 74.88 125 SER A C 1
ATOM 957 O O . SER A 1 125 ? -12.743 -8.562 -16.102 1.00 74.88 125 SER A O 1
ATOM 959 N N . LYS A 1 126 ? -14.081 -9.917 -17.300 1.00 78.94 126 LYS A N 1
ATOM 960 C CA . LYS A 1 126 ? -13.142 -11.043 -17.309 1.00 78.94 126 LYS A CA 1
ATOM 961 C C . LYS A 1 126 ? -11.980 -10.762 -18.268 1.00 78.94 126 LYS A C 1
ATOM 963 O O . LYS A 1 126 ? -12.178 -10.660 -19.478 1.00 78.94 126 LYS A O 1
ATOM 968 N N . LYS A 1 127 ? -10.761 -10.690 -17.733 1.00 73.88 127 LYS A N 1
ATOM 969 C CA . LYS A 1 127 ? -9.511 -10.616 -18.502 1.00 73.88 127 LYS A CA 1
ATOM 970 C C . LYS A 1 127 ? -8.355 -11.231 -17.735 1.00 73.88 127 LYS A C 1
ATOM 972 O O . LYS A 1 127 ? -8.350 -11.223 -16.505 1.00 73.88 127 LYS A O 1
ATOM 977 N N . VAL A 1 128 ? -7.351 -11.706 -18.466 1.00 63.75 128 VAL A N 1
ATOM 978 C CA . VAL A 1 128 ? -6.087 -12.133 -17.863 1.00 63.75 128 VAL A CA 1
ATOM 979 C C . VAL A 1 128 ? -5.380 -10.899 -17.312 1.00 63.75 128 VAL A C 1
ATOM 981 O O . VAL A 1 128 ? -5.094 -9.945 -18.037 1.00 63.75 128 VAL A O 1
ATOM 984 N N . THR A 1 129 ? -5.098 -10.912 -16.016 1.00 59.50 129 THR A N 1
ATOM 985 C CA . THR A 1 129 ? -4.423 -9.807 -15.332 1.00 59.50 129 THR A CA 1
ATOM 986 C C . THR A 1 129 ? -2.912 -10.028 -15.327 1.00 59.50 129 THR A C 1
ATOM 988 O O . THR A 1 129 ? -2.423 -11.130 -15.106 1.00 59.50 129 THR A O 1
ATOM 991 N N . SER A 1 130 ? -2.108 -8.986 -15.521 1.00 52.72 130 SER A N 1
ATOM 992 C CA . SER A 1 130 ? -0.638 -9.105 -15.472 1.00 52.72 130 SER A CA 1
ATOM 993 C C . SER A 1 130 ? -0.083 -9.361 -14.056 1.00 52.72 130 SER A C 1
ATOM 995 O O . SER A 1 130 ? 1.074 -9.766 -13.901 1.00 52.72 130 SER A O 1
ATOM 997 N N . GLY A 1 131 ? -0.905 -9.170 -13.016 1.00 41.94 131 GLY A N 1
ATOM 998 C CA . GLY A 1 131 ? -0.496 -9.241 -11.611 1.00 41.94 131 GLY A CA 1
ATOM 999 C C . GLY A 1 131 ? 0.060 -10.605 -11.194 1.00 41.94 131 GLY A C 1
ATOM 1000 O O . GLY A 1 131 ? 1.124 -10.666 -10.582 1.00 41.94 131 GLY A O 1
ATOM 1001 N N . GLY A 1 132 ? -0.587 -11.712 -11.579 1.00 45.78 132 GLY A N 1
ATOM 1002 C CA . GLY A 1 132 ? -0.149 -13.065 -11.197 1.00 45.78 132 GLY A CA 1
ATOM 1003 C C . GLY A 1 132 ? 1.267 -13.411 -11.676 1.00 45.78 132 GLY A C 1
ATOM 1004 O O . GLY A 1 132 ? 2.073 -13.946 -10.910 1.00 45.78 132 GLY A O 1
ATOM 1005 N N . SER A 1 133 ? 1.610 -13.036 -12.915 1.00 47.00 133 SER A N 1
ATOM 1006 C CA . SER A 1 133 ? 2.955 -13.246 -13.465 1.00 47.00 133 SER A CA 1
ATOM 1007 C C . SER A 1 133 ? 4.014 -12.400 -12.764 1.00 47.00 133 SER A C 1
ATOM 1009 O O . SER A 1 133 ? 5.102 -12.908 -12.500 1.00 47.00 133 SER A O 1
ATOM 1011 N N . LEU A 1 134 ? 3.692 -11.156 -12.397 1.00 49.44 134 LEU A N 1
ATOM 1012 C CA . LEU A 1 134 ? 4.608 -10.250 -11.708 1.00 49.44 134 LEU A CA 1
ATOM 1013 C C . LEU A 1 134 ? 4.992 -10.784 -10.321 1.00 49.44 134 LEU A C 1
ATOM 1015 O O . LEU A 1 134 ? 6.174 -10.917 -10.011 1.00 49.44 134 LEU A O 1
ATOM 1019 N N . PHE A 1 135 ? 4.004 -11.156 -9.505 1.00 47.69 135 PHE A N 1
ATOM 1020 C CA . PHE A 1 135 ? 4.257 -11.687 -8.162 1.00 47.69 135 PHE A CA 1
ATOM 1021 C C . PHE A 1 135 ? 5.018 -13.016 -8.198 1.00 47.69 135 PHE A C 1
ATOM 1023 O O . PHE A 1 135 ? 5.891 -13.244 -7.366 1.00 47.69 135 PHE A O 1
ATOM 1030 N N . SER A 1 136 ? 4.759 -13.866 -9.196 1.00 51.19 136 SER A N 1
ATOM 1031 C CA . SER A 1 136 ? 5.511 -15.114 -9.389 1.00 51.19 136 SER A CA 1
ATOM 1032 C C . SER A 1 136 ? 6.950 -14.909 -9.867 1.00 51.19 136 SER A C 1
ATOM 1034 O O . SER A 1 136 ? 7.820 -15.701 -9.531 1.00 51.19 136 SER A O 1
ATOM 1036 N N . ALA A 1 137 ? 7.199 -13.846 -10.636 1.00 50.84 137 ALA A N 1
ATOM 1037 C CA . ALA A 1 137 ? 8.526 -13.428 -11.073 1.00 50.84 137 ALA A CA 1
ATOM 1038 C C . ALA A 1 137 ? 9.348 -12.867 -9.903 1.00 50.84 137 ALA A C 1
ATOM 1040 O O . ALA A 1 137 ? 10.557 -13.078 -9.837 1.00 50.84 137 ALA A O 1
ATOM 1041 N N . LEU A 1 138 ? 8.686 -12.164 -8.983 1.00 47.34 138 LEU A N 1
ATOM 1042 C CA . LEU A 1 138 ? 9.290 -11.665 -7.751 1.00 47.34 138 LEU A CA 1
ATOM 1043 C C . LEU A 1 138 ? 9.508 -12.780 -6.716 1.00 47.34 138 LEU A C 1
ATOM 1045 O O . LEU A 1 138 ? 10.479 -12.734 -5.967 1.00 47.34 138 LEU A O 1
ATOM 1049 N N . ALA A 1 139 ? 8.646 -13.799 -6.696 1.00 52.16 139 ALA A N 1
ATOM 1050 C CA . ALA A 1 139 ? 8.816 -14.978 -5.858 1.00 52.16 139 ALA A CA 1
ATOM 1051 C C . ALA A 1 139 ? 10.073 -15.771 -6.272 1.00 52.16 139 ALA A C 1
ATOM 1053 O O . ALA A 1 139 ? 10.179 -16.245 -7.402 1.00 52.16 139 ALA A O 1
ATOM 1054 N N . GLY A 1 140 ? 11.030 -15.930 -5.354 1.00 51.38 140 GLY A N 1
ATOM 1055 C CA . GLY A 1 140 ? 12.352 -16.515 -5.618 1.00 51.38 140 GLY A CA 1
ATOM 1056 C C . GLY A 1 140 ? 13.486 -15.483 -5.638 1.00 51.38 140 GLY A C 1
ATOM 1057 O O . GLY A 1 140 ? 14.648 -15.841 -5.855 1.00 51.38 140 GLY A O 1
ATOM 1058 N N . PHE A 1 141 ? 13.182 -14.204 -5.393 1.00 60.78 141 PHE A N 1
ATOM 1059 C CA . PHE A 1 141 ? 14.192 -13.168 -5.204 1.00 60.78 141 PHE A CA 1
ATOM 1060 C C . PHE A 1 141 ? 15.051 -13.439 -3.961 1.00 60.78 141 PHE A C 1
ATOM 1062 O O . PHE A 1 141 ? 16.259 -13.230 -4.007 1.00 60.78 141 PHE A O 1
ATOM 1069 N N . SER A 1 142 ? 14.498 -13.993 -2.882 1.00 60.78 142 SER A N 1
ATOM 1070 C CA . SER A 1 142 ? 15.248 -14.340 -1.666 1.00 60.78 142 SER A CA 1
ATOM 1071 C C . SER A 1 142 ? 16.298 -15.439 -1.884 1.00 60.78 142 SER A C 1
ATOM 1073 O O . SER A 1 142 ? 17.379 -15.352 -1.304 1.00 60.78 142 SER A O 1
ATOM 1075 N N . ASP A 1 143 ? 16.058 -16.419 -2.764 1.00 60.72 143 ASP A N 1
ATOM 1076 C CA . ASP A 1 143 ? 17.052 -17.445 -3.128 1.00 60.72 143 ASP A CA 1
ATOM 1077 C C . ASP A 1 143 ? 18.225 -16.835 -3.907 1.00 60.72 143 ASP A C 1
ATOM 1079 O O . ASP A 1 143 ? 19.401 -17.168 -3.695 1.00 60.72 143 ASP A O 1
ATOM 1083 N N . LEU A 1 144 ? 17.914 -15.881 -4.788 1.00 57.72 144 LEU A N 1
ATOM 1084 C CA . LEU A 1 144 ? 18.918 -15.063 -5.452 1.00 57.72 144 LEU A CA 1
ATOM 1085 C C . LEU A 1 144 ? 19.707 -14.235 -4.430 1.00 57.72 144 LEU A C 1
ATOM 1087 O O . LEU A 1 144 ? 20.938 -14.248 -4.481 1.00 57.72 144 LEU A O 1
ATOM 1091 N N . ILE A 1 145 ? 19.034 -13.540 -3.506 1.00 60.31 145 ILE A N 1
ATOM 1092 C CA . ILE A 1 145 ? 19.702 -12.779 -2.444 1.00 60.31 145 ILE A CA 1
ATOM 1093 C C . ILE A 1 145 ? 20.599 -13.711 -1.634 1.00 60.31 145 ILE A C 1
ATOM 1095 O O . ILE A 1 145 ? 21.762 -13.389 -1.433 1.00 60.31 145 ILE A O 1
ATOM 1099 N N . GLY A 1 146 ? 20.116 -14.882 -1.215 1.00 59.56 146 GLY A N 1
ATOM 1100 C CA . GLY A 1 146 ? 20.904 -15.861 -0.463 1.00 59.56 146 GLY A CA 1
ATOM 1101 C C . GLY A 1 146 ? 22.166 -16.286 -1.216 1.00 59.56 146 GLY A C 1
ATOM 1102 O O . GLY A 1 146 ? 23.257 -16.345 -0.642 1.00 59.56 146 GLY A O 1
ATOM 1103 N N . THR A 1 147 ? 22.052 -16.478 -2.531 1.00 63.50 147 THR A N 1
ATOM 1104 C CA . THR A 1 147 ? 23.194 -16.763 -3.412 1.00 63.50 147 THR A CA 1
ATOM 1105 C C . THR A 1 147 ? 24.187 -15.593 -3.459 1.00 63.50 147 THR A C 1
ATOM 1107 O O . THR A 1 147 ? 25.398 -15.809 -3.363 1.00 63.50 147 THR A O 1
ATOM 1110 N N . ILE A 1 148 ? 23.694 -14.356 -3.552 1.00 60.84 148 ILE A N 1
ATOM 1111 C CA . ILE A 1 148 ? 24.478 -13.107 -3.563 1.00 60.84 148 ILE A CA 1
ATOM 1112 C C . ILE A 1 148 ? 25.191 -12.874 -2.215 1.00 60.84 148 ILE A C 1
ATOM 1114 O O . ILE A 1 148 ? 26.379 -12.546 -2.180 1.00 60.84 148 ILE A O 1
ATOM 1118 N N . VAL A 1 149 ? 24.484 -13.096 -1.106 1.00 65.62 149 VAL A N 1
ATOM 1119 C CA . VAL A 1 149 ? 24.882 -12.812 0.284 1.00 65.62 149 VAL A CA 1
ATOM 1120 C C . VAL A 1 149 ? 25.887 -13.814 0.847 1.00 65.62 149 VAL A C 1
ATOM 1122 O O . VAL A 1 149 ? 26.612 -13.465 1.779 1.00 65.62 149 VAL A O 1
ATOM 1125 N N . SER A 1 150 ? 26.010 -15.008 0.253 1.00 69.94 150 SER A N 1
ATOM 1126 C CA . SER A 1 150 ? 26.997 -16.047 0.618 1.00 69.94 150 SER A CA 1
ATOM 1127 C C . SER A 1 150 ? 28.477 -15.607 0.540 1.00 69.94 150 SER A C 1
ATOM 1129 O O . SER A 1 150 ? 29.390 -16.377 0.837 1.00 69.94 150 SER A O 1
ATOM 1131 N N . GLY A 1 151 ? 28.734 -14.343 0.194 1.00 55.44 151 GLY A N 1
ATOM 1132 C CA . GLY A 1 151 ? 29.917 -13.597 0.624 1.00 55.44 151 GLY A CA 1
ATOM 1133 C C . GLY A 1 151 ? 31.061 -13.582 -0.378 1.00 55.44 151 GLY A C 1
ATOM 1134 O O . GLY A 1 151 ? 31.866 -12.666 -0.331 1.00 55.44 151 GLY A O 1
ATOM 1135 N N . LYS A 1 152 ? 31.106 -14.532 -1.317 1.00 58.03 152 LYS A N 1
ATOM 1136 C CA . LYS A 1 152 ? 32.090 -14.539 -2.416 1.00 58.03 152 LYS A CA 1
ATOM 1137 C C . LYS A 1 152 ? 31.475 -14.225 -3.771 1.00 58.03 152 LYS A C 1
ATOM 1139 O O . LYS A 1 152 ? 32.172 -13.756 -4.655 1.00 58.03 152 LYS A O 1
ATOM 1144 N N . THR A 1 153 ? 30.179 -14.467 -3.937 1.00 57.91 153 THR A N 1
ATOM 1145 C CA . THR A 1 153 ? 29.515 -14.427 -5.243 1.00 57.91 153 THR A CA 1
ATOM 1146 C C . THR A 1 153 ? 29.301 -13.007 -5.754 1.00 57.91 153 THR A C 1
ATOM 1148 O O . THR A 1 153 ? 29.555 -12.765 -6.924 1.00 57.91 153 THR A O 1
ATOM 1151 N N . LEU A 1 154 ? 28.875 -12.059 -4.910 1.00 59.94 154 LEU A N 1
ATOM 1152 C CA . LEU A 1 154 ? 28.647 -10.677 -5.351 1.00 59.94 154 LEU A CA 1
ATOM 1153 C C . LEU A 1 154 ? 29.955 -9.991 -5.763 1.00 59.94 154 LEU A C 1
ATOM 1155 O O . LEU A 1 154 ? 30.054 -9.494 -6.875 1.00 59.94 154 LEU A O 1
ATOM 1159 N N . GLU A 1 155 ? 30.970 -10.046 -4.901 1.00 61.81 155 GLU A N 1
ATOM 1160 C CA . GLU A 1 155 ? 32.306 -9.504 -5.179 1.00 61.81 155 GLU A CA 1
ATOM 1161 C C . GLU A 1 155 ? 32.922 -10.185 -6.416 1.00 61.81 155 GLU A C 1
ATOM 1163 O O . GLU A 1 155 ? 33.380 -9.512 -7.330 1.00 61.81 155 GLU A O 1
ATOM 1168 N N . PHE A 1 156 ? 32.821 -11.514 -6.538 1.00 56.53 156 PHE A N 1
ATOM 1169 C CA . PHE A 1 156 ? 33.305 -12.255 -7.710 1.00 56.53 156 PHE A CA 1
ATOM 1170 C C . PHE A 1 156 ? 32.564 -11.924 -9.017 1.00 56.53 156 PHE A C 1
ATOM 1172 O O . PHE A 1 156 ? 33.201 -11.782 -10.060 1.00 56.53 156 PHE A O 1
ATOM 1179 N N . LEU A 1 157 ? 31.231 -11.808 -8.992 1.00 57.41 157 LEU A N 1
ATOM 1180 C CA . LEU A 1 157 ? 30.427 -11.452 -10.168 1.00 57.41 157 LEU A CA 1
ATOM 1181 C C . LEU A 1 157 ? 30.706 -10.018 -10.625 1.00 57.41 157 LEU A C 1
ATOM 1183 O O . LEU A 1 157 ? 30.749 -9.766 -11.828 1.00 57.41 157 LEU A O 1
ATOM 1187 N N . ILE A 1 158 ? 30.933 -9.110 -9.677 1.00 59.44 158 ILE A N 1
ATOM 1188 C CA . ILE A 1 158 ? 31.331 -7.726 -9.939 1.00 59.44 158 ILE A CA 1
ATOM 1189 C C . ILE A 1 158 ? 32.734 -7.681 -10.560 1.00 59.44 158 ILE A C 1
ATOM 1191 O O . ILE A 1 158 ? 32.921 -7.041 -11.592 1.00 59.44 158 ILE A O 1
ATOM 1195 N N . ASN A 1 159 ? 33.688 -8.449 -10.029 1.00 57.38 159 ASN A N 1
ATOM 1196 C CA . ASN A 1 159 ? 35.055 -8.520 -10.561 1.00 57.38 159 ASN A CA 1
ATOM 1197 C C . ASN A 1 159 ? 35.111 -9.127 -11.972 1.00 57.38 159 ASN A C 1
ATOM 1199 O O . ASN A 1 159 ? 35.916 -8.717 -12.808 1.00 57.38 159 ASN A O 1
ATOM 1203 N N . LEU A 1 160 ? 34.235 -10.092 -12.273 1.00 52.44 160 LEU A N 1
ATOM 1204 C CA . LEU A 1 160 ? 34.068 -10.602 -13.635 1.00 52.44 160 LEU A CA 1
ATOM 1205 C C . LEU A 1 160 ? 33.477 -9.545 -14.575 1.00 52.44 160 LEU A C 1
ATOM 1207 O O . LEU A 1 160 ? 33.842 -9.517 -15.749 1.00 52.44 160 LEU A O 1
ATOM 1211 N N . ALA A 1 161 ? 32.575 -8.695 -14.085 1.00 53.19 161 ALA A N 1
ATOM 1212 C CA . ALA A 1 161 ? 31.935 -7.651 -14.876 1.00 53.19 161 ALA A CA 1
ATOM 1213 C C . ALA A 1 161 ? 32.906 -6.503 -15.214 1.00 53.19 161 ALA A C 1
ATOM 1215 O O . ALA A 1 161 ? 32.957 -6.093 -16.374 1.00 53.19 161 ALA A O 1
ATOM 1216 N N . ASP A 1 162 ? 33.725 -6.076 -14.248 1.00 52.41 162 ASP A N 1
ATOM 1217 C CA . ASP A 1 162 ? 34.776 -5.053 -14.408 1.00 52.41 162 ASP A CA 1
ATOM 1218 C C . ASP A 1 162 ? 35.890 -5.508 -15.383 1.00 52.41 162 ASP A C 1
ATOM 1220 O O . ASP A 1 162 ? 36.447 -4.726 -16.149 1.00 52.41 162 ASP A O 1
ATOM 1224 N N . GLY A 1 163 ? 36.168 -6.819 -15.449 1.00 49.31 163 GLY A N 1
ATOM 1225 C CA . GLY A 1 163 ? 37.218 -7.381 -16.309 1.00 49.31 163 GLY A CA 1
ATOM 1226 C C . GLY A 1 163 ? 36.829 -7.760 -17.749 1.00 49.31 163 GLY A C 1
ATOM 1227 O O . GLY A 1 163 ? 37.722 -8.069 -18.537 1.00 49.31 163 GLY A O 1
ATOM 1228 N N . SER A 1 164 ? 35.542 -7.800 -18.123 1.00 46.28 164 SER A N 1
ATOM 1229 C CA . SER A 1 164 ? 35.098 -8.484 -19.363 1.00 46.28 164 SER A CA 1
ATOM 1230 C C . SER A 1 164 ? 34.281 -7.652 -20.362 1.00 46.28 164 SER A C 1
ATOM 1232 O O . SER A 1 164 ? 33.725 -8.215 -21.305 1.00 46.28 164 SER A O 1
ATOM 1234 N N . GLY A 1 165 ? 34.181 -6.328 -20.201 1.00 45.69 165 GLY A N 1
ATOM 1235 C CA . GLY A 1 165 ? 33.332 -5.490 -21.071 1.00 45.69 165 GLY A CA 1
ATOM 1236 C C . GLY A 1 165 ? 31.831 -5.810 -20.956 1.00 45.69 165 GLY A C 1
ATOM 1237 O O . GLY A 1 165 ? 31.018 -5.293 -21.718 1.00 45.69 165 GLY A O 1
ATOM 1238 N N . LEU A 1 166 ? 31.445 -6.657 -19.993 1.00 39.06 166 LEU A N 1
ATOM 1239 C CA . LEU A 1 166 ? 30.066 -7.071 -19.742 1.00 39.06 166 LEU A CA 1
ATOM 1240 C C . LEU A 1 166 ? 29.192 -5.903 -19.269 1.00 39.06 166 LEU A C 1
ATOM 1242 O O . LEU A 1 166 ? 28.012 -5.886 -19.605 1.00 39.06 166 LEU A O 1
ATOM 1246 N N . VAL A 1 167 ? 29.754 -4.932 -18.537 1.00 43.84 167 VAL A N 1
ATOM 1247 C CA . VAL A 1 167 ? 29.020 -3.755 -18.030 1.00 43.84 167 VAL A CA 1
ATOM 1248 C C . VAL A 1 167 ? 28.633 -2.792 -19.159 1.00 43.84 167 VAL A C 1
ATOM 1250 O O . VAL A 1 167 ? 27.501 -2.317 -19.182 1.00 43.84 167 VAL A O 1
ATOM 1253 N N . GLU A 1 168 ? 29.508 -2.599 -20.155 1.00 43.94 168 GLU A N 1
ATOM 1254 C CA . GLU A 1 168 ? 29.226 -1.781 -21.351 1.00 43.94 168 GLU A CA 1
ATOM 1255 C C . GLU A 1 168 ? 28.080 -2.346 -22.206 1.00 43.94 168 GLU A C 1
ATOM 1257 O O . GLU A 1 168 ? 27.388 -1.594 -22.883 1.00 43.94 168 GLU A O 1
ATOM 1262 N N . GLY A 1 169 ? 27.856 -3.665 -22.166 1.00 40.56 169 GLY A N 1
ATOM 1263 C CA . GLY A 1 169 ? 26.716 -4.312 -22.823 1.00 40.56 169 GLY A CA 1
ATOM 1264 C C . GLY A 1 169 ? 25.458 -4.434 -21.954 1.00 40.56 169 GLY A C 1
ATOM 1265 O O . GLY A 1 169 ? 24.400 -4.771 -22.483 1.00 40.56 169 GLY A O 1
ATOM 1266 N N . LEU A 1 170 ? 25.561 -4.216 -20.635 1.00 37.50 170 LEU A N 1
ATOM 1267 C CA . LEU A 1 170 ? 24.457 -4.380 -19.676 1.00 37.50 170 LEU A CA 1
ATOM 1268 C C . LEU A 1 170 ? 23.675 -3.084 -19.444 1.00 37.50 170 LEU A C 1
ATOM 1270 O O . LEU A 1 170 ? 22.471 -3.135 -19.197 1.00 37.50 170 LEU A O 1
ATOM 1274 N N . LEU A 1 171 ? 24.362 -1.944 -19.504 1.00 44.91 171 LEU A N 1
ATOM 1275 C CA . LEU A 1 171 ? 23.786 -0.617 -19.335 1.00 44.91 171 LEU A CA 1
ATOM 1276 C C . LEU A 1 171 ? 23.926 0.137 -20.651 1.00 44.91 171 LEU A C 1
ATOM 1278 O O . LEU A 1 171 ? 24.960 0.740 -20.929 1.00 44.91 171 LEU A O 1
ATOM 1282 N N . ASP A 1 172 ? 22.872 0.092 -21.466 1.00 50.72 172 ASP A N 1
ATOM 1283 C CA . ASP A 1 172 ? 22.734 1.033 -22.575 1.00 50.72 172 ASP A CA 1
ATOM 1284 C C . ASP A 1 172 ? 22.871 2.459 -21.997 1.00 50.72 172 ASP A C 1
ATOM 1286 O O . ASP A 1 172 ? 22.137 2.795 -21.061 1.00 50.72 172 ASP A O 1
ATOM 1290 N N . PRO A 1 173 ? 23.780 3.310 -22.508 1.00 51.38 173 PRO A N 1
ATOM 1291 C CA . PRO A 1 173 ? 23.911 4.699 -22.068 1.00 51.38 173 PRO A CA 1
ATOM 1292 C C . PRO A 1 173 ? 22.585 5.476 -22.073 1.00 51.38 173 PRO A C 1
ATOM 1294 O O . PRO A 1 173 ? 22.408 6.407 -21.287 1.00 51.38 173 PRO A O 1
ATOM 1297 N N . LEU A 1 174 ? 21.637 5.101 -22.938 1.00 45.88 174 LEU A N 1
ATOM 1298 C CA . LEU A 1 174 ? 20.288 5.659 -22.966 1.00 45.88 174 LEU A CA 1
ATOM 1299 C C . LEU A 1 174 ? 19.442 5.191 -21.770 1.00 45.88 174 LEU A C 1
ATOM 1301 O O . LEU A 1 174 ? 18.730 6.001 -21.177 1.00 45.88 174 LEU A O 1
ATOM 1305 N N . LEU A 1 175 ? 19.547 3.917 -21.375 1.00 47.34 175 LEU A N 1
ATOM 1306 C CA . LEU A 1 175 ? 18.908 3.385 -20.165 1.00 47.34 175 LEU A CA 1
ATOM 1307 C C . LEU A 1 175 ? 19.516 4.007 -18.909 1.00 47.34 175 LEU A C 1
ATOM 1309 O O . LEU A 1 175 ? 18.767 4.419 -18.031 1.00 47.34 175 LEU A O 1
ATOM 1313 N N . GLY A 1 176 ? 20.844 4.142 -18.851 1.00 50.00 176 GLY A N 1
ATOM 1314 C CA . GLY A 1 176 ? 21.539 4.817 -17.753 1.00 50.00 176 GLY A CA 1
ATOM 1315 C C . GLY A 1 176 ? 21.052 6.254 -17.566 1.00 50.00 176 GLY A C 1
ATOM 1316 O O . GLY A 1 176 ? 20.660 6.621 -16.464 1.00 50.00 176 GLY A O 1
ATOM 1317 N N . LYS A 1 177 ? 20.956 7.026 -18.658 1.00 54.28 177 LYS A N 1
ATOM 1318 C CA . LYS A 1 177 ? 20.404 8.395 -18.644 1.00 54.28 177 LYS A CA 1
ATOM 1319 C C . LYS A 1 177 ? 18.922 8.462 -18.291 1.00 54.28 177 LYS A C 1
ATOM 1321 O O . LYS A 1 177 ? 18.482 9.423 -17.671 1.00 54.28 177 LYS A O 1
ATOM 1326 N N . THR A 1 178 ? 18.143 7.468 -18.712 1.00 54.00 178 THR A N 1
ATOM 1327 C CA . THR A 1 178 ? 16.721 7.398 -18.364 1.00 54.00 178 THR A CA 1
ATOM 1328 C C . THR A 1 178 ? 16.580 7.140 -16.869 1.00 54.00 178 THR A C 1
ATOM 1330 O O . THR A 1 178 ? 15.927 7.912 -16.188 1.00 54.00 178 THR A O 1
ATOM 1333 N N . VAL A 1 179 ? 17.258 6.124 -16.329 1.00 55.25 179 VAL A N 1
ATOM 1334 C CA . VAL A 1 179 ? 17.225 5.789 -14.896 1.00 55.25 179 VAL A CA 1
ATOM 1335 C C . VAL A 1 179 ? 17.768 6.930 -14.035 1.00 55.25 179 VAL A C 1
ATOM 1337 O O . VAL A 1 179 ? 17.160 7.235 -13.014 1.00 55.25 179 VAL A O 1
ATOM 1340 N N . SER A 1 180 ? 18.848 7.602 -14.446 1.00 56.66 180 SER A N 1
ATOM 1341 C CA . SER A 1 180 ? 19.379 8.757 -13.710 1.00 56.66 180 SER A CA 1
ATOM 1342 C C . SER A 1 180 ? 18.437 9.963 -13.746 1.00 56.66 180 SER A C 1
ATOM 1344 O O . SER A 1 180 ? 18.348 10.687 -12.766 1.00 56.66 180 SER A O 1
ATOM 1346 N N . GLY A 1 181 ? 17.701 10.164 -14.845 1.00 60.06 181 GLY A N 1
ATOM 1347 C CA . GLY A 1 181 ? 16.658 11.190 -14.932 1.00 60.06 181 GLY A CA 1
ATOM 1348 C C . GLY A 1 181 ? 15.401 10.872 -14.114 1.00 60.06 181 GLY A C 1
ATOM 1349 O O . GLY A 1 181 ? 14.648 11.785 -13.800 1.00 60.06 181 GLY A O 1
ATOM 1350 N N . LEU A 1 182 ? 15.172 9.597 -13.774 1.00 63.75 182 LEU A N 1
ATOM 1351 C CA . LEU A 1 182 ? 14.074 9.147 -12.906 1.00 63.75 182 LEU A CA 1
ATOM 1352 C C . LEU A 1 182 ? 14.442 9.189 -11.417 1.00 63.75 182 LEU A C 1
ATOM 1354 O O . LEU A 1 182 ? 13.588 9.442 -10.576 1.00 63.75 182 LEU A O 1
ATOM 1358 N N . LEU A 1 183 ? 15.695 8.873 -11.093 1.00 70.56 183 LEU A N 1
ATOM 1359 C CA . LEU A 1 183 ? 16.231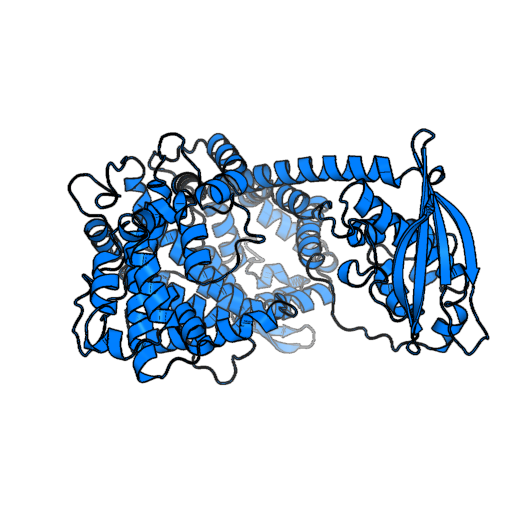 8.795 -9.734 1.00 70.56 183 LEU A CA 1
ATOM 1360 C C . LEU A 1 183 ? 17.237 9.925 -9.514 1.00 70.56 183 LEU A C 1
ATOM 1362 O O . LEU A 1 183 ? 18.419 9.685 -9.264 1.00 70.56 183 LEU A O 1
ATOM 1366 N N . ASP A 1 184 ? 16.756 11.156 -9.653 1.00 77.31 184 ASP A N 1
ATOM 1367 C CA . ASP A 1 184 ? 17.541 12.350 -9.370 1.00 77.31 184 ASP A CA 1
ATOM 1368 C C . ASP A 1 184 ? 17.813 12.521 -7.863 1.00 77.31 184 ASP A C 1
ATOM 1370 O O . ASP A 1 184 ? 17.337 11.756 -7.018 1.00 77.31 184 ASP A O 1
ATOM 1374 N N . GLU A 1 185 ? 18.615 13.531 -7.517 1.00 85.94 185 GLU A N 1
ATOM 1375 C CA . GLU A 1 185 ? 18.971 13.836 -6.128 1.00 85.94 185 GLU A CA 1
ATOM 1376 C C . GLU A 1 185 ? 17.730 14.024 -5.239 1.00 85.94 185 GLU A C 1
ATOM 1378 O O . GLU A 1 185 ? 17.680 13.480 -4.134 1.00 85.94 185 GLU A O 1
ATOM 1383 N N . GLU A 1 186 ? 16.717 14.764 -5.708 1.00 84.81 186 GLU A N 1
ATOM 1384 C CA . GLU A 1 186 ? 15.494 15.015 -4.933 1.00 84.81 186 GLU A CA 1
ATOM 1385 C C . GLU A 1 186 ? 14.747 13.705 -4.657 1.00 84.81 186 GLU A C 1
ATOM 1387 O O . GLU A 1 186 ? 14.367 13.438 -3.515 1.00 84.81 186 GLU A O 1
ATOM 1392 N N . THR A 1 187 ? 14.592 12.854 -5.672 1.00 78.62 187 THR A N 1
ATOM 1393 C CA . THR A 1 187 ? 13.889 11.571 -5.565 1.00 78.62 187 THR A CA 1
ATOM 1394 C C . THR A 1 187 ? 14.629 10.587 -4.664 1.00 78.62 187 THR A C 1
ATOM 1396 O O . THR A 1 187 ? 14.012 9.965 -3.796 1.00 78.62 187 THR A O 1
ATOM 1399 N N . LEU A 1 188 ? 15.949 10.459 -4.816 1.00 78.88 188 LEU A N 1
ATOM 1400 C CA . LEU A 1 188 ? 16.774 9.591 -3.969 1.00 78.88 188 LEU A CA 1
ATOM 1401 C C . LEU A 1 188 ? 16.742 10.044 -2.508 1.00 78.88 188 LEU A C 1
ATOM 1403 O O . LEU A 1 188 ? 16.557 9.219 -1.612 1.00 78.88 188 LEU A O 1
ATOM 1407 N N . ASN A 1 189 ? 16.843 11.350 -2.261 1.00 86.62 189 ASN A N 1
ATOM 1408 C CA . ASN A 1 189 ? 16.735 11.898 -0.914 1.00 86.62 189 ASN A CA 1
ATOM 1409 C C . ASN A 1 189 ? 15.334 11.702 -0.328 1.00 86.62 189 ASN A C 1
ATOM 1411 O O . ASN A 1 189 ? 15.215 11.358 0.846 1.00 86.62 189 ASN A O 1
ATOM 1415 N N . ALA A 1 190 ? 14.273 11.859 -1.123 1.00 83.12 190 ALA A N 1
ATOM 1416 C CA . ALA A 1 190 ? 12.904 11.607 -0.681 1.00 83.12 190 ALA A CA 1
ATOM 1417 C C . ALA A 1 190 ? 12.689 10.138 -0.288 1.00 83.12 190 ALA A C 1
ATOM 1419 O O . ALA A 1 190 ? 12.160 9.865 0.789 1.00 83.12 190 ALA A O 1
ATOM 1420 N N . LEU A 1 191 ? 13.159 9.189 -1.105 1.00 80.94 191 LEU A N 1
ATOM 1421 C CA . LEU A 1 191 ? 13.108 7.755 -0.796 1.00 80.94 191 LEU A CA 1
ATOM 1422 C C . LEU A 1 191 ? 13.948 7.403 0.438 1.00 80.94 191 LEU A C 1
ATOM 1424 O O . LEU A 1 191 ? 13.502 6.632 1.287 1.00 80.94 191 LEU A O 1
ATOM 1428 N N . GLY A 1 192 ? 15.136 7.996 0.570 1.00 80.19 192 GLY A N 1
ATOM 1429 C CA . GLY A 1 192 ? 15.975 7.850 1.756 1.00 80.19 192 GLY A CA 1
ATOM 1430 C C . GLY A 1 192 ? 15.281 8.365 3.016 1.00 80.19 192 GLY A C 1
ATOM 1431 O O . GLY A 1 192 ? 15.243 7.667 4.027 1.00 80.19 192 GLY A O 1
ATOM 1432 N N . ASN A 1 193 ? 14.682 9.553 2.959 1.00 85.69 193 ASN A N 1
ATOM 1433 C CA . ASN A 1 193 ? 13.989 10.170 4.091 1.00 85.69 193 ASN A CA 1
ATOM 1434 C C . ASN A 1 193 ? 12.690 9.443 4.460 1.00 85.69 193 ASN A C 1
ATOM 1436 O O . ASN A 1 193 ? 12.381 9.343 5.641 1.00 85.69 193 ASN A O 1
ATOM 1440 N N . ALA A 1 194 ? 11.968 8.877 3.489 1.00 84.19 194 ALA A N 1
ATOM 1441 C CA . ALA A 1 194 ? 10.758 8.090 3.740 1.00 84.19 194 ALA A CA 1
ATOM 1442 C C . ALA A 1 194 ? 11.010 6.814 4.565 1.00 84.19 194 ALA A C 1
ATOM 1444 O O . ALA A 1 194 ? 10.083 6.256 5.152 1.00 84.19 194 ALA A O 1
ATOM 1445 N N . LEU A 1 195 ? 12.257 6.338 4.584 1.00 83.81 195 LEU A N 1
ATOM 1446 C CA . LEU A 1 195 ? 12.696 5.155 5.325 1.00 83.81 195 LEU A CA 1
ATOM 1447 C C . LEU A 1 195 ? 13.532 5.502 6.566 1.00 83.81 195 LEU A C 1
ATOM 1449 O O . LEU A 1 195 ? 13.934 4.595 7.294 1.00 83.81 195 LEU A O 1
ATOM 1453 N N . ASP A 1 196 ? 13.816 6.786 6.802 1.00 86.75 196 ASP A N 1
ATOM 1454 C CA . ASP A 1 196 ? 14.618 7.244 7.935 1.00 86.75 196 ASP A CA 1
ATOM 1455 C C . ASP A 1 196 ? 13.731 7.578 9.135 1.00 86.75 196 ASP A C 1
ATOM 1457 O O . ASP A 1 196 ? 13.155 8.661 9.228 1.00 86.75 196 ASP A O 1
ATOM 1461 N N . LEU A 1 197 ? 13.663 6.657 10.094 1.00 88.81 197 LEU A N 1
ATOM 1462 C CA . LEU A 1 197 ? 12.887 6.862 11.317 1.00 88.81 197 LEU A CA 1
ATOM 1463 C C . LEU A 1 197 ? 13.713 7.440 12.475 1.00 88.81 197 LEU A C 1
ATOM 1465 O O . LEU A 1 197 ? 13.172 7.619 13.568 1.00 88.81 197 LEU A O 1
ATOM 1469 N N . ASN A 1 198 ? 15.001 7.759 12.280 1.00 89.50 198 ASN A N 1
ATOM 1470 C CA . ASN A 1 198 ? 15.846 8.295 13.359 1.00 89.50 198 ASN A CA 1
ATOM 1471 C C . ASN A 1 198 ? 15.289 9.590 13.944 1.00 89.50 198 ASN A C 1
ATOM 1473 O O . ASN A 1 198 ? 15.398 9.823 15.147 1.00 89.50 198 ASN A O 1
ATOM 1477 N N . VAL A 1 199 ? 14.671 10.419 13.099 1.00 89.50 199 VAL A N 1
ATOM 1478 C CA . VAL A 1 199 ? 14.069 11.697 13.501 1.00 89.50 199 VAL A CA 1
ATOM 1479 C C . VAL A 1 199 ? 12.961 11.532 14.545 1.00 89.50 199 VAL A C 1
ATOM 1481 O O . VAL A 1 199 ? 12.607 12.502 15.204 1.00 89.50 199 VAL A O 1
ATOM 1484 N N . TYR A 1 200 ? 12.439 10.317 14.731 1.00 92.44 200 TYR A N 1
ATOM 1485 C CA . TYR A 1 200 ? 11.366 10.006 15.673 1.00 92.44 200 TYR A CA 1
ATOM 1486 C C . TYR A 1 200 ? 11.839 9.362 16.974 1.00 92.44 200 TYR A C 1
ATOM 1488 O O . TYR A 1 200 ? 11.030 9.150 17.878 1.00 92.44 200 TYR A O 1
ATOM 1496 N N . GLN A 1 201 ? 13.126 9.033 17.098 1.00 93.06 201 GLN A N 1
ATOM 1497 C CA . GLN A 1 201 ? 13.662 8.373 18.286 1.00 93.06 201 GLN A CA 1
ATOM 1498 C C . GLN A 1 201 ? 13.320 9.170 19.556 1.00 93.06 201 GLN A C 1
ATOM 1500 O O . GLN A 1 201 ? 13.685 10.335 19.701 1.00 93.06 201 GLN A O 1
ATOM 1505 N N . GLY A 1 202 ? 12.630 8.533 20.507 1.00 92.94 202 GLY A N 1
ATOM 1506 C CA . GLY A 1 202 ? 12.235 9.168 21.770 1.00 92.94 202 GLY A CA 1
ATOM 1507 C C . GLY A 1 202 ? 11.005 10.089 21.702 1.00 92.94 202 GLY A C 1
ATOM 1508 O O . GLY A 1 202 ? 10.555 10.568 22.753 1.00 92.94 202 GLY A O 1
ATOM 1509 N N . MET A 1 203 ? 10.409 10.298 20.524 1.00 94.62 203 MET A N 1
ATOM 1510 C CA . MET A 1 203 ? 9.082 10.914 20.393 1.00 94.62 203 MET A CA 1
ATOM 1511 C C . MET A 1 203 ? 7.993 9.963 20.898 1.00 94.62 203 MET A C 1
ATOM 1513 O O . MET A 1 203 ? 8.219 8.757 21.016 1.00 94.62 203 MET A O 1
ATOM 1517 N N . SER A 1 204 ? 6.815 10.482 21.256 1.00 94.06 204 SER A N 1
ATOM 1518 C CA . SER A 1 204 ? 5.684 9.596 21.560 1.00 94.06 204 SER A CA 1
ATOM 1519 C C . SER A 1 204 ? 5.124 8.984 20.275 1.00 94.06 204 SER A C 1
ATOM 1521 O O . SER A 1 204 ? 5.176 9.618 19.223 1.00 94.06 204 SER A O 1
ATOM 1523 N N . TYR A 1 205 ? 4.528 7.792 20.337 1.00 92.62 205 TYR A N 1
ATOM 1524 C CA . TYR A 1 205 ? 3.852 7.207 19.170 1.00 92.62 205 TYR A CA 1
ATOM 1525 C C . TYR A 1 205 ? 2.775 8.124 18.572 1.00 92.62 205 TYR A C 1
ATOM 1527 O O . TYR A 1 205 ? 2.567 8.103 17.360 1.00 92.62 205 TYR A O 1
ATOM 1535 N N . GLN A 1 206 ? 2.119 8.959 19.386 1.00 90.88 206 GLN A N 1
ATOM 1536 C CA . GLN A 1 206 ? 1.193 9.972 18.876 1.00 90.88 206 GLN A CA 1
ATOM 1537 C C . GLN A 1 206 ? 1.900 11.032 18.020 1.00 90.88 206 GLN A C 1
ATOM 1539 O O . GLN A 1 206 ? 1.375 11.391 16.968 1.00 90.88 206 GLN A O 1
ATOM 1544 N N . ASP A 1 207 ? 3.076 11.507 18.436 1.00 91.38 207 ASP A N 1
ATOM 1545 C CA . ASP A 1 207 ? 3.872 12.464 17.655 1.00 91.38 207 ASP A CA 1
ATOM 1546 C C . ASP A 1 207 ? 4.389 11.819 16.362 1.00 91.38 207 ASP A C 1
ATOM 1548 O O . ASP A 1 207 ? 4.351 12.438 15.299 1.00 91.38 207 ASP A O 1
ATOM 1552 N N . VAL A 1 208 ? 4.821 10.554 16.408 1.00 92.62 208 VAL A N 1
ATOM 1553 C CA . VAL A 1 208 ? 5.282 9.830 15.209 1.00 92.62 208 VAL A CA 1
ATOM 1554 C C . VAL A 1 208 ? 4.147 9.671 14.198 1.00 92.62 208 VAL A C 1
ATOM 1556 O O . VAL A 1 208 ? 4.310 10.025 13.031 1.00 92.62 208 VAL A O 1
ATOM 1559 N N . LEU A 1 209 ? 2.964 9.232 14.644 1.00 90.44 209 LEU A N 1
ATOM 1560 C CA . LEU A 1 209 ? 1.756 9.199 13.809 1.00 90.44 209 LEU A CA 1
ATOM 1561 C C . LEU A 1 209 ? 1.433 10.570 13.220 1.00 90.44 209 LEU A C 1
ATOM 1563 O O . LEU A 1 209 ? 1.017 10.670 12.064 1.00 90.44 209 LEU A O 1
ATOM 1567 N N . GLN A 1 210 ? 1.637 11.624 14.012 1.00 89.19 210 GLN A N 1
ATOM 1568 C CA . GLN A 1 210 ? 1.398 12.982 13.567 1.00 89.19 210 GLN A CA 1
ATOM 1569 C C . GLN A 1 210 ? 2.304 13.368 12.393 1.00 89.19 210 GLN A C 1
ATOM 1571 O O . GLN A 1 210 ? 1.853 13.895 11.379 1.00 89.19 210 GLN A O 1
ATOM 1576 N N . ASN A 1 211 ? 3.582 13.020 12.490 1.00 91.12 211 ASN A N 1
ATOM 1577 C CA . ASN A 1 211 ? 4.556 13.241 11.428 1.00 91.12 211 ASN A CA 1
ATOM 1578 C C . ASN A 1 211 ? 4.307 12.375 10.187 1.00 91.12 211 ASN A C 1
ATOM 1580 O O . ASN A 1 211 ? 4.471 12.850 9.061 1.00 91.12 211 ASN A O 1
ATOM 1584 N N . GLY A 1 212 ? 3.861 11.128 10.359 1.00 91.19 212 GLY A N 1
ATOM 1585 C CA . GLY A 1 212 ? 3.508 10.274 9.222 1.00 91.19 212 GLY A CA 1
ATOM 1586 C C . GLY A 1 212 ? 2.405 10.895 8.377 1.00 91.19 212 GLY A C 1
ATOM 1587 O O . GLY A 1 212 ? 2.448 10.901 7.157 1.00 91.19 212 GLY A O 1
ATOM 1588 N N . MET A 1 213 ? 1.435 11.516 9.011 1.00 88.25 213 MET A N 1
ATOM 1589 C CA . MET A 1 213 ? 0.354 12.208 8.319 1.00 88.25 213 MET A CA 1
ATOM 1590 C C . MET A 1 213 ? 0.742 13.564 7.723 1.00 88.25 213 MET A C 1
ATOM 1592 O O . MET A 1 213 ? 0.177 13.949 6.702 1.00 88.25 213 MET A O 1
ATOM 1596 N N . ASN A 1 214 ? 1.703 14.283 8.314 1.00 90.50 214 ASN A N 1
ATOM 1597 C CA . ASN A 1 214 ? 2.331 15.421 7.635 1.00 90.50 214 ASN A CA 1
ATOM 1598 C C . ASN A 1 214 ? 2.946 14.950 6.310 1.00 90.50 214 ASN A C 1
ATOM 1600 O O . ASN A 1 214 ? 2.786 15.614 5.287 1.00 90.50 214 ASN A O 1
ATOM 1604 N N . SER A 1 215 ? 3.548 13.754 6.312 1.00 90.31 215 SER A N 1
ATOM 1605 C CA . SER A 1 215 ? 4.047 13.104 5.095 1.00 90.31 215 SER A CA 1
ATOM 1606 C C . SER A 1 215 ? 2.901 12.794 4.126 1.00 90.31 215 SER A C 1
ATOM 1608 O O . SER A 1 215 ? 2.958 13.224 2.982 1.00 90.31 215 SER A O 1
ATOM 1610 N N . LEU A 1 216 ? 1.792 12.186 4.571 1.00 90.81 216 LEU A N 1
ATOM 1611 C CA . LEU A 1 216 ? 0.614 11.978 3.709 1.00 90.81 216 LEU A CA 1
ATOM 1612 C C . LEU A 1 216 ? 0.113 13.286 3.076 1.00 90.81 216 LEU A C 1
ATOM 1614 O O . LEU A 1 216 ? -0.110 13.335 1.869 1.00 90.81 216 LEU A O 1
ATOM 1618 N N . SER A 1 217 ? -0.036 14.346 3.874 1.00 90.31 217 SER A N 1
ATOM 1619 C CA . SER A 1 217 ? -0.401 15.685 3.400 1.00 90.31 217 SER A CA 1
ATOM 1620 C C . SER A 1 217 ? 0.530 16.163 2.286 1.00 90.31 217 SER A C 1
ATOM 1622 O O . SER A 1 217 ? 0.067 16.571 1.221 1.00 90.31 217 SER A O 1
ATOM 1624 N N . ASN A 1 218 ? 1.843 16.102 2.519 1.00 89.81 218 ASN A N 1
ATOM 1625 C CA . ASN A 1 218 ? 2.847 16.549 1.557 1.00 89.81 218 ASN A CA 1
ATOM 1626 C C . ASN A 1 218 ? 2.807 15.714 0.273 1.00 89.81 218 ASN A C 1
ATOM 1628 O O . ASN A 1 218 ? 2.838 16.277 -0.823 1.00 89.81 218 ASN A O 1
ATOM 1632 N N . GLY A 1 219 ? 2.647 14.397 0.404 1.00 88.00 219 GLY A N 1
ATOM 1633 C CA . GLY A 1 219 ? 2.495 13.482 -0.719 1.00 88.00 219 GLY A CA 1
ATOM 1634 C C . GLY A 1 219 ? 1.274 13.816 -1.572 1.00 88.00 219 GLY A C 1
ATOM 1635 O O . GLY A 1 219 ? 1.395 13.949 -2.788 1.00 88.00 219 GLY A O 1
ATOM 1636 N N . LEU A 1 220 ? 0.115 14.047 -0.947 1.00 86.06 220 LEU A N 1
ATOM 1637 C CA . LEU A 1 220 ? -1.106 14.444 -1.654 1.00 86.06 220 LEU A CA 1
ATOM 1638 C C . LEU A 1 220 ? -0.956 15.790 -2.377 1.00 86.06 220 LEU A C 1
ATOM 1640 O O . LEU A 1 220 ? -1.361 15.899 -3.534 1.00 86.06 220 LEU A O 1
ATOM 1644 N N . VAL A 1 221 ? -0.321 16.786 -1.750 1.00 86.56 221 VAL A N 1
ATOM 1645 C CA . VAL A 1 221 ? -0.047 18.086 -2.390 1.00 86.56 221 VAL A CA 1
ATOM 1646 C C . VAL A 1 221 ? 0.840 17.917 -3.616 1.00 86.56 221 VAL A C 1
ATOM 1648 O O . VAL A 1 221 ? 0.547 18.492 -4.668 1.00 86.56 221 VAL A O 1
ATOM 1651 N N . ARG A 1 222 ? 1.903 17.114 -3.516 1.00 82.81 222 ARG A N 1
ATOM 1652 C CA . ARG A 1 222 ? 2.809 16.854 -4.641 1.00 82.81 222 ARG A CA 1
ATOM 1653 C C . ARG A 1 222 ? 2.088 16.136 -5.780 1.00 82.81 222 ARG A C 1
ATOM 1655 O O . ARG A 1 222 ? 2.181 16.599 -6.913 1.00 82.81 222 ARG A O 1
ATOM 1662 N N . LEU A 1 223 ? 1.296 15.104 -5.473 1.00 78.69 223 LEU A N 1
ATOM 1663 C CA . LEU A 1 223 ? 0.475 14.402 -6.468 1.00 78.69 223 LEU A CA 1
ATOM 1664 C C . LEU A 1 223 ? -0.574 15.309 -7.116 1.00 78.69 223 LEU A C 1
ATOM 1666 O O . LEU A 1 223 ? -0.918 15.108 -8.277 1.00 78.69 223 LEU A O 1
ATOM 1670 N N . SER A 1 224 ? -1.068 16.321 -6.398 1.00 74.75 224 SER A N 1
ATOM 1671 C CA . SER A 1 224 ? -2.032 17.280 -6.943 1.00 74.75 224 SER A CA 1
ATOM 1672 C C . SER A 1 224 ? -1.432 18.271 -7.960 1.00 74.75 224 SER A C 1
ATOM 1674 O O . SER A 1 224 ? -2.149 19.104 -8.513 1.00 74.75 224 SER A O 1
ATOM 1676 N N . GLY A 1 225 ? -0.118 18.207 -8.221 1.00 62.88 225 GLY A N 1
ATOM 1677 C CA . GLY A 1 225 ? 0.567 19.047 -9.208 1.00 62.88 225 GLY A CA 1
ATOM 1678 C C . GLY A 1 225 ? 0.820 20.489 -8.756 1.00 62.88 225 GLY A C 1
ATOM 1679 O O . GLY A 1 225 ? 1.164 21.336 -9.582 1.00 62.88 225 GLY A O 1
ATOM 1680 N N . ASN A 1 226 ? 0.681 20.785 -7.457 1.00 57.94 226 ASN A N 1
ATOM 1681 C CA . ASN A 1 226 ? 0.667 22.152 -6.924 1.00 57.94 226 ASN A CA 1
ATOM 1682 C C . ASN A 1 226 ? 1.874 22.564 -6.033 1.00 57.94 226 ASN A C 1
ATOM 1684 O O . ASN A 1 226 ? 1.691 23.338 -5.092 1.00 57.94 226 ASN A O 1
ATOM 1688 N N . PRO A 1 227 ? 3.131 22.124 -6.264 1.00 55.50 227 PRO A N 1
ATOM 1689 C CA . PRO A 1 227 ? 4.194 22.323 -5.273 1.00 55.50 227 PRO A CA 1
ATOM 1690 C C . PRO A 1 227 ? 4.755 23.753 -5.199 1.00 55.50 227 PRO A C 1
ATOM 1692 O O . PRO A 1 227 ? 5.405 24.097 -4.218 1.00 55.50 227 PRO A O 1
ATOM 1695 N N . LYS A 1 228 ? 4.552 24.616 -6.208 1.00 53.25 228 LYS A N 1
ATOM 1696 C CA . LYS A 1 228 ? 5.360 25.851 -6.322 1.00 53.25 228 LYS A CA 1
ATOM 1697 C C . LYS A 1 228 ? 4.975 26.993 -5.372 1.00 53.25 228 LYS A C 1
ATOM 1699 O O . LYS A 1 228 ? 5.787 27.893 -5.207 1.00 53.25 228 LYS A O 1
ATOM 1704 N N . ASN A 1 229 ? 3.802 26.958 -4.732 1.00 61.66 229 ASN A N 1
ATOM 1705 C CA . ASN A 1 229 ? 3.349 28.011 -3.804 1.00 61.66 229 ASN A CA 1
ATOM 1706 C C . ASN A 1 229 ? 2.653 27.478 -2.536 1.00 61.66 229 ASN A C 1
ATOM 1708 O O . ASN A 1 229 ? 2.110 28.266 -1.762 1.00 61.66 229 ASN A O 1
ATOM 1712 N N . VAL A 1 230 ? 2.638 26.160 -2.321 1.00 77.81 230 VAL A N 1
ATOM 1713 C CA . VAL A 1 230 ? 1.974 25.544 -1.165 1.00 77.81 230 VAL A CA 1
ATOM 1714 C C . VAL A 1 230 ? 3.005 25.296 -0.071 1.00 77.81 230 VAL A C 1
ATOM 1716 O O . VAL A 1 230 ? 4.039 24.673 -0.304 1.00 77.81 230 VAL A O 1
ATOM 1719 N N . LYS A 1 231 ? 2.732 25.794 1.138 1.00 86.12 231 LYS A N 1
ATOM 1720 C CA . LYS A 1 231 ? 3.574 25.516 2.302 1.00 86.12 231 LYS A CA 1
ATOM 1721 C C . LYS A 1 231 ? 3.377 24.053 2.713 1.00 86.12 231 LYS A C 1
ATOM 1723 O O . LYS A 1 231 ? 2.280 23.672 3.109 1.00 86.12 231 LYS A O 1
ATOM 1728 N N . LEU A 1 232 ? 4.435 23.249 2.628 1.00 89.06 232 LEU A N 1
ATOM 1729 C CA . LEU A 1 232 ? 4.424 21.863 3.101 1.00 89.06 232 LEU A CA 1
ATOM 1730 C C . LEU A 1 232 ? 4.444 21.803 4.634 1.00 89.06 232 LEU A C 1
ATOM 1732 O O . LEU A 1 232 ? 4.966 22.708 5.292 1.00 89.06 232 LEU A O 1
ATOM 1736 N N . ALA A 1 233 ? 3.870 20.737 5.188 1.00 90.81 233 ALA A N 1
ATOM 1737 C CA . ALA A 1 233 ? 3.944 20.446 6.612 1.00 90.81 233 ALA A CA 1
ATOM 1738 C C . ALA A 1 233 ? 5.342 19.913 6.966 1.00 90.81 233 ALA A C 1
ATOM 1740 O O . ALA A 1 233 ? 5.916 19.101 6.240 1.00 90.81 233 ALA A O 1
ATOM 1741 N N . GLU A 1 234 ? 5.895 20.365 8.083 1.00 90.56 234 GLU A N 1
ATOM 1742 C CA . GLU A 1 234 ? 7.208 19.952 8.578 1.00 90.56 234 GLU A CA 1
ATOM 1743 C C . GLU A 1 234 ? 7.165 18.520 9.144 1.00 90.56 234 GLU A C 1
ATOM 1745 O O . GLU A 1 234 ? 6.155 18.085 9.710 1.00 90.56 234 GLU A O 1
ATOM 1750 N N . ILE A 1 235 ? 8.269 17.784 8.981 1.00 89.94 235 ILE A N 1
ATOM 1751 C CA . ILE A 1 235 ? 8.460 16.402 9.448 1.00 89.94 235 ILE A CA 1
ATOM 1752 C C . ILE A 1 235 ? 9.598 16.387 10.480 1.00 89.94 235 ILE A C 1
ATOM 1754 O O . ILE A 1 235 ? 10.566 17.131 10.348 1.00 89.94 235 ILE A O 1
ATOM 1758 N N . GLY A 1 236 ? 9.496 15.521 11.488 1.00 86.62 236 GLY A N 1
ATOM 1759 C CA . GLY A 1 236 ? 10.483 15.376 12.560 1.00 86.62 236 GLY A CA 1
ATOM 1760 C C . GLY A 1 236 ? 10.290 16.376 13.699 1.00 86.62 236 GLY A C 1
ATOM 1761 O O . GLY A 1 236 ? 11.247 16.687 14.403 1.00 86.62 236 GLY A O 1
ATOM 1762 N N . ILE A 1 237 ? 9.072 16.892 13.880 1.00 86.69 237 ILE A N 1
ATOM 1763 C CA . ILE A 1 237 ? 8.747 17.826 14.963 1.00 86.69 237 ILE A CA 1
ATOM 1764 C C . ILE A 1 237 ? 7.744 17.205 15.939 1.00 86.69 237 ILE A C 1
ATOM 1766 O O . ILE A 1 237 ? 6.867 16.441 15.538 1.00 86.69 237 ILE A O 1
ATOM 1770 N N . GLU A 1 238 ? 7.862 17.535 17.225 1.00 84.69 238 GLU A N 1
ATOM 1771 C CA . GLU A 1 238 ? 6.826 17.200 18.211 1.00 84.69 238 GLU A CA 1
ATOM 1772 C C . GLU A 1 238 ? 5.525 17.952 17.902 1.00 84.69 238 GLU A C 1
ATOM 1774 O O . GLU A 1 238 ? 5.525 18.928 17.147 1.00 84.69 238 GLU A O 1
ATOM 1779 N N . ASN A 1 239 ? 4.407 17.489 18.467 1.00 75.44 239 ASN A N 1
ATOM 1780 C CA . ASN A 1 239 ? 3.079 17.980 18.125 1.00 75.44 239 ASN A CA 1
ATOM 1781 C C . ASN A 1 239 ? 2.948 19.518 18.152 1.00 75.44 239 ASN A C 1
ATOM 1783 O O . ASN A 1 239 ? 2.833 20.130 19.215 1.00 75.44 239 ASN A O 1
ATOM 1787 N N . ASP A 1 240 ? 2.885 20.119 16.959 1.00 81.88 240 ASP A N 1
ATOM 1788 C CA . ASP A 1 240 ? 2.673 21.551 16.743 1.00 81.88 240 ASP A CA 1
ATOM 1789 C C . ASP A 1 240 ? 1.333 21.801 16.039 1.00 81.88 240 ASP A C 1
ATOM 1791 O O . ASP A 1 240 ? 1.057 21.281 14.954 1.00 81.88 240 ASP A O 1
ATOM 1795 N N . SER A 1 241 ? 0.478 22.619 16.658 1.00 78.62 241 SER A N 1
ATOM 1796 C CA . SER A 1 241 ? -0.869 22.876 16.145 1.00 78.62 241 SER A CA 1
ATOM 1797 C C . SER A 1 241 ? -0.869 23.618 14.810 1.00 78.62 241 SER A C 1
ATOM 1799 O O . SER A 1 241 ? -1.700 23.313 13.960 1.00 78.62 241 SER A O 1
ATOM 1801 N N . LYS A 1 242 ? 0.074 24.541 14.582 1.00 84.31 242 LYS A N 1
ATOM 1802 C CA . LYS A 1 242 ? 0.139 25.291 13.319 1.00 84.31 242 LYS A CA 1
ATOM 1803 C C . LYS A 1 242 ? 0.543 24.383 12.167 1.00 84.31 242 LYS A C 1
ATOM 1805 O O . LYS A 1 242 ? -0.014 24.498 11.079 1.00 84.31 242 LYS A O 1
ATOM 1810 N N . ASN A 1 243 ? 1.496 23.487 12.398 1.00 87.38 243 ASN A N 1
ATOM 1811 C CA . ASN A 1 243 ? 1.914 22.513 11.403 1.00 87.38 243 ASN A CA 1
ATOM 1812 C C . ASN A 1 243 ? 0.791 21.518 11.073 1.00 87.38 243 ASN A C 1
ATOM 1814 O O . ASN A 1 243 ? 0.580 21.190 9.907 1.00 87.38 243 ASN A O 1
ATOM 1818 N N . ASN A 1 244 ? 0.005 21.118 12.076 1.00 82.81 244 ASN A N 1
ATOM 1819 C CA . ASN A 1 244 ? -1.186 20.294 11.858 1.00 82.81 244 ASN A CA 1
ATOM 1820 C C . ASN A 1 244 ? -2.238 20.984 11.003 1.00 82.81 244 ASN A C 1
ATOM 1822 O O . ASN A 1 244 ? -2.811 20.353 10.119 1.00 82.81 244 ASN A O 1
ATOM 1826 N N . ASP A 1 245 ? -2.501 22.264 11.262 1.00 81.88 245 ASP A N 1
ATOM 1827 C CA . ASP A 1 245 ? -3.478 23.029 10.491 1.00 81.88 245 ASP A CA 1
ATOM 1828 C C . ASP A 1 245 ? -3.035 23.157 9.025 1.00 81.88 245 ASP A C 1
ATOM 1830 O O . ASP A 1 245 ? -3.858 23.003 8.123 1.00 81.88 245 ASP A O 1
ATOM 1834 N N . ILE A 1 246 ? -1.728 23.333 8.776 1.00 86.50 246 ILE A N 1
ATOM 1835 C CA . ILE A 1 246 ? -1.147 23.288 7.423 1.00 86.50 246 ILE A CA 1
ATOM 1836 C C . ILE A 1 246 ? -1.411 21.928 6.772 1.00 86.50 246 ILE A C 1
ATOM 1838 O O . ILE A 1 246 ? -1.920 21.880 5.654 1.00 86.50 246 ILE A O 1
ATOM 1842 N N . ALA A 1 247 ? -1.114 20.825 7.464 1.00 87.19 247 ALA A N 1
ATOM 1843 C CA . ALA A 1 247 ? -1.319 19.483 6.925 1.00 87.19 247 ALA A CA 1
ATOM 1844 C C . ALA A 1 247 ? -2.798 19.195 6.608 1.00 87.19 247 ALA A C 1
ATOM 1846 O O . ALA A 1 247 ? -3.123 18.649 5.554 1.00 87.19 247 ALA A O 1
ATOM 1847 N N . ILE A 1 248 ? -3.713 19.588 7.500 1.00 81.75 248 ILE A N 1
ATOM 1848 C CA . ILE A 1 248 ? -5.162 19.421 7.315 1.00 81.75 248 ILE A CA 1
ATOM 1849 C C . ILE A 1 248 ? -5.647 20.208 6.096 1.00 81.75 248 ILE A C 1
ATOM 1851 O O . ILE A 1 248 ? -6.388 19.659 5.277 1.00 81.75 248 ILE A O 1
ATOM 1855 N N . GLN A 1 249 ? -5.226 21.467 5.963 1.00 81.19 249 GLN A N 1
ATOM 1856 C CA . GLN A 1 249 ? -5.608 22.316 4.836 1.00 81.19 249 GLN A CA 1
ATOM 1857 C C . GLN A 1 249 ? -5.091 21.739 3.513 1.00 81.19 249 GLN A C 1
ATOM 1859 O O . GLN A 1 249 ? -5.864 21.533 2.581 1.00 81.19 249 GLN A O 1
ATOM 1864 N N . ASN A 1 250 ? -3.810 21.371 3.476 1.00 87.00 250 ASN A N 1
ATOM 1865 C CA . ASN A 1 250 ? -3.163 20.744 2.328 1.00 87.00 250 ASN A CA 1
ATOM 1866 C C . ASN A 1 250 ? -3.890 19.470 1.870 1.00 87.00 250 ASN A C 1
ATOM 1868 O O . ASN A 1 250 ? -4.120 19.278 0.673 1.00 87.00 250 ASN A O 1
ATOM 1872 N N . MET A 1 251 ? -4.294 18.610 2.810 1.00 84.06 251 MET A N 1
ATOM 1873 C CA . MET A 1 251 ? -5.087 17.418 2.502 1.00 84.06 251 MET A CA 1
ATOM 1874 C C . MET A 1 251 ? -6.466 17.770 1.935 1.00 84.06 251 MET A C 1
ATOM 1876 O O . MET A 1 251 ? -6.880 17.158 0.954 1.00 84.06 251 MET A O 1
ATOM 1880 N N . ALA A 1 252 ? -7.179 18.740 2.515 1.00 76.69 252 ALA A N 1
ATOM 1881 C CA . ALA A 1 252 ? -8.510 19.137 2.046 1.00 76.69 252 ALA A CA 1
ATOM 1882 C C . ALA A 1 252 ? -8.469 19.688 0.606 1.00 76.69 252 ALA A C 1
ATOM 1884 O O . ALA A 1 252 ? -9.264 19.279 -0.250 1.00 76.69 252 ALA A O 1
ATOM 1885 N N . ASP A 1 253 ? -7.486 20.541 0.318 1.00 78.50 253 ASP A N 1
ATOM 1886 C CA . ASP A 1 253 ? -7.271 21.122 -1.011 1.00 78.50 253 ASP A CA 1
ATOM 1887 C C . ASP A 1 253 ? -6.888 20.040 -2.040 1.00 78.50 253 ASP A C 1
ATOM 1889 O O . ASP A 1 253 ? -7.409 20.002 -3.162 1.00 78.50 253 ASP A O 1
ATOM 1893 N N . SER A 1 254 ? -6.038 19.090 -1.639 1.00 80.75 254 SER A N 1
ATOM 1894 C CA . SER A 1 254 ? -5.598 17.984 -2.502 1.00 80.75 254 SER A CA 1
ATOM 1895 C C . SER A 1 254 ? -6.709 16.961 -2.769 1.00 80.75 254 SER A C 1
ATOM 1897 O O . SER A 1 254 ? -6.858 16.481 -3.890 1.00 80.75 254 SER A O 1
ATOM 1899 N N . LEU A 1 255 ? -7.553 16.645 -1.781 1.00 75.50 255 LEU A N 1
ATOM 1900 C CA . LEU A 1 255 ? -8.702 15.742 -1.958 1.00 75.50 255 LEU A CA 1
ATOM 1901 C C . LEU A 1 255 ? -9.744 16.310 -2.929 1.00 75.50 255 LEU A C 1
ATOM 1903 O O . LEU A 1 255 ? -10.378 15.553 -3.665 1.00 75.50 255 LEU A O 1
ATOM 1907 N N . THR A 1 256 ? -9.894 17.635 -2.975 1.00 67.31 256 THR A N 1
ATOM 1908 C CA . THR A 1 256 ? -10.796 18.302 -3.926 1.00 67.31 256 THR A CA 1
ATOM 1909 C C . THR A 1 256 ? -10.307 18.159 -5.370 1.00 67.31 256 THR A C 1
ATOM 1911 O O . THR A 1 256 ? -11.120 18.024 -6.284 1.00 67.31 256 THR A O 1
ATOM 1914 N N . SER A 1 257 ? -8.989 18.136 -5.578 1.00 65.31 257 SER A N 1
ATOM 1915 C CA . SER A 1 257 ? -8.355 18.048 -6.900 1.00 65.31 257 SER A CA 1
ATOM 1916 C C . SER A 1 257 ? -8.055 16.612 -7.357 1.00 65.31 257 SER A C 1
ATOM 1918 O O . SER A 1 257 ? -7.983 16.355 -8.559 1.00 65.31 257 SER A O 1
ATOM 1920 N N . LEU A 1 258 ? -7.973 15.642 -6.440 1.00 58.12 258 LEU A N 1
ATOM 1921 C CA . LEU A 1 258 ? -7.676 14.234 -6.741 1.00 58.12 258 LEU A CA 1
ATOM 1922 C C . LEU A 1 258 ? -8.631 13.601 -7.766 1.00 58.12 258 LEU A C 1
ATOM 1924 O O . LEU A 1 258 ? -8.183 12.863 -8.643 1.00 58.12 258 LEU A O 1
ATOM 1928 N N . GLY A 1 259 ? -9.927 13.932 -7.713 1.00 52.44 259 GLY A N 1
ATOM 1929 C CA . GLY A 1 259 ? -10.923 13.408 -8.656 1.00 52.44 259 GLY A CA 1
ATOM 1930 C C . GLY A 1 259 ? -10.665 13.801 -10.117 1.00 52.44 259 GLY A C 1
ATOM 1931 O O . GLY A 1 259 ? -11.010 13.044 -11.019 1.00 52.44 259 GLY A O 1
ATOM 1932 N N . SER A 1 260 ? -10.023 14.949 -10.356 1.00 52.47 260 SER A N 1
ATOM 1933 C CA . SER A 1 260 ? -9.619 15.394 -11.698 1.00 52.47 260 SER A CA 1
ATOM 1934 C C . SER A 1 260 ? -8.244 14.882 -12.137 1.00 52.47 260 SER A C 1
ATOM 1936 O O . SER A 1 260 ? -7.935 14.950 -13.320 1.00 52.47 260 SER A O 1
ATOM 1938 N N . ILE A 1 261 ? -7.426 14.371 -11.210 1.00 49.72 261 ILE A N 1
ATOM 1939 C CA . ILE A 1 261 ? -6.001 14.069 -11.436 1.00 49.72 261 ILE A CA 1
ATOM 1940 C C . ILE A 1 261 ? -5.740 12.567 -11.604 1.00 49.72 261 ILE A C 1
ATOM 1942 O O . ILE A 1 261 ? -4.800 12.188 -12.298 1.00 49.72 261 ILE A O 1
ATOM 1946 N N . MET A 1 262 ? -6.592 11.692 -11.052 1.00 45.97 262 MET A N 1
ATOM 1947 C CA . MET A 1 262 ? -6.429 10.231 -11.161 1.00 45.97 262 MET A CA 1
ATOM 1948 C C . MET A 1 262 ? -6.366 9.698 -12.607 1.00 45.97 262 MET A C 1
ATOM 1950 O O . MET A 1 262 ? -5.845 8.607 -12.814 1.00 45.97 262 MET A O 1
ATOM 1954 N N . GLY A 1 263 ? -6.863 10.447 -13.598 1.00 41.59 263 GLY A N 1
ATOM 1955 C CA . GLY A 1 263 ? -6.775 10.078 -15.016 1.00 41.59 263 GLY A CA 1
ATOM 1956 C C . GLY A 1 263 ? -5.413 10.338 -15.677 1.00 41.59 263 GLY A C 1
ATOM 1957 O O . GLY A 1 263 ? -5.095 9.659 -16.648 1.00 41.59 263 GLY A O 1
ATOM 1958 N N . ASP A 1 264 ? -4.607 11.262 -15.136 1.00 47.00 264 ASP A N 1
ATOM 1959 C CA . ASP A 1 264 ? -3.361 11.769 -15.747 1.00 47.00 264 ASP A CA 1
ATOM 1960 C C . ASP A 1 264 ? -2.140 11.645 -14.807 1.00 47.00 264 ASP A C 1
ATOM 1962 O O . ASP A 1 264 ? -1.113 12.305 -14.992 1.00 47.00 264 ASP A O 1
ATOM 1966 N N . LEU A 1 265 ? -2.238 10.816 -13.764 1.00 50.28 265 LEU A N 1
ATOM 1967 C CA . LEU A 1 265 ? -1.190 10.683 -12.756 1.00 50.28 265 LEU A CA 1
ATOM 1968 C C . LEU A 1 265 ? 0.013 9.890 -13.291 1.00 50.28 265 LEU A C 1
ATOM 1970 O O . LEU A 1 265 ? -0.017 8.664 -13.385 1.00 50.28 265 LEU A O 1
ATOM 1974 N N . ASP A 1 266 ? 1.101 10.594 -13.600 1.00 55.22 266 ASP A N 1
ATOM 1975 C CA . ASP A 1 266 ? 2.369 9.976 -13.985 1.00 55.22 266 ASP A CA 1
ATOM 1976 C C . ASP A 1 266 ? 3.185 9.597 -12.740 1.00 55.22 266 ASP A C 1
ATOM 1978 O O . ASP A 1 266 ? 3.707 10.466 -12.038 1.00 55.22 266 ASP A O 1
ATOM 1982 N N . ILE A 1 267 ? 3.307 8.295 -12.466 1.00 59.22 267 ILE A N 1
ATOM 1983 C CA . ILE A 1 267 ? 4.047 7.774 -11.306 1.00 59.22 267 ILE A CA 1
ATOM 1984 C C . ILE A 1 267 ? 5.504 8.242 -11.313 1.00 59.22 267 ILE A C 1
ATOM 1986 O O . ILE A 1 267 ? 6.038 8.586 -10.259 1.00 59.22 267 ILE A O 1
ATOM 1990 N N . ILE A 1 268 ? 6.121 8.303 -12.494 1.00 59.47 268 ILE A N 1
ATOM 1991 C CA . ILE A 1 268 ? 7.522 8.685 -12.672 1.00 59.47 268 ILE A CA 1
ATOM 1992 C C . ILE A 1 268 ? 7.749 10.131 -12.227 1.00 59.47 268 ILE A C 1
ATOM 1994 O O . ILE A 1 268 ? 8.662 10.407 -11.456 1.00 59.47 268 ILE A O 1
ATOM 1998 N N . ASN A 1 269 ? 6.882 11.050 -12.651 1.00 62.88 269 ASN A N 1
ATOM 1999 C CA . ASN A 1 269 ? 7.038 12.472 -12.330 1.00 62.88 269 ASN A CA 1
ATOM 2000 C C . ASN A 1 269 ? 6.637 12.810 -10.885 1.00 62.88 269 ASN A C 1
ATOM 2002 O O . ASN A 1 269 ? 6.789 13.951 -10.456 1.00 62.88 269 ASN A O 1
ATOM 2006 N N . ASN A 1 270 ? 6.103 11.840 -10.140 1.00 68.31 270 ASN A N 1
ATOM 2007 C CA . ASN A 1 270 ? 5.559 12.038 -8.801 1.00 68.31 270 ASN A CA 1
ATOM 2008 C C . ASN A 1 270 ? 6.219 11.151 -7.733 1.00 68.31 270 ASN A C 1
ATOM 2010 O O . ASN A 1 270 ? 5.681 11.024 -6.630 1.00 68.31 270 ASN A O 1
ATOM 2014 N N . LEU A 1 271 ? 7.381 10.551 -8.019 1.00 72.75 271 LEU A N 1
ATOM 2015 C CA . LEU A 1 271 ? 8.066 9.627 -7.104 1.00 72.75 271 LEU A CA 1
ATOM 2016 C C . LEU A 1 271 ? 8.321 10.226 -5.713 1.00 72.75 271 LEU A C 1
ATOM 2018 O O . LEU A 1 271 ? 8.163 9.526 -4.715 1.00 72.75 271 LEU A O 1
ATOM 2022 N N . VAL A 1 272 ? 8.615 11.526 -5.625 1.00 80.94 272 VAL A N 1
ATOM 2023 C CA . VAL A 1 272 ? 8.754 12.241 -4.343 1.00 80.94 272 VAL A CA 1
ATOM 2024 C C . VAL A 1 272 ? 7.448 12.213 -3.535 1.00 80.94 272 VAL A C 1
ATOM 2026 O O . VAL A 1 272 ? 7.462 11.926 -2.341 1.00 80.94 272 VAL A O 1
ATOM 2029 N N . GLY A 1 273 ? 6.300 12.449 -4.180 1.00 81.62 273 GLY A N 1
ATOM 2030 C CA . GLY A 1 273 ? 4.992 12.374 -3.520 1.00 81.62 273 GLY A CA 1
ATOM 2031 C C . GLY A 1 273 ? 4.632 10.952 -3.082 1.00 81.62 273 GLY A C 1
ATOM 2032 O O . GLY A 1 273 ? 4.049 10.758 -2.015 1.00 81.62 273 GLY A O 1
ATOM 2033 N N . PHE A 1 274 ? 5.032 9.942 -3.858 1.00 78.19 274 PHE A N 1
ATOM 2034 C CA . PHE A 1 274 ? 4.881 8.540 -3.463 1.00 78.19 274 PHE A CA 1
ATOM 2035 C C . PHE A 1 274 ? 5.773 8.153 -2.284 1.00 78.19 274 PHE A C 1
ATOM 2037 O O . PHE A 1 274 ? 5.322 7.394 -1.427 1.00 78.19 274 PHE A O 1
ATOM 2044 N N . ALA A 1 275 ? 6.997 8.679 -2.202 1.00 80.62 275 ALA A N 1
ATOM 2045 C CA . ALA A 1 275 ? 7.878 8.465 -1.057 1.00 80.62 275 ALA A CA 1
ATOM 2046 C C . ALA A 1 275 ? 7.244 9.001 0.241 1.00 80.62 275 ALA A C 1
ATOM 2048 O O . ALA A 1 275 ? 7.200 8.293 1.245 1.00 80.62 275 ALA A O 1
ATOM 2049 N N . ASP A 1 276 ? 6.649 10.194 0.195 1.00 83.69 276 ASP A N 1
ATOM 2050 C CA . ASP A 1 276 ? 5.924 10.795 1.322 1.00 83.69 276 ASP A CA 1
ATOM 2051 C C . ASP A 1 276 ? 4.713 9.938 1.776 1.00 83.69 276 ASP A C 1
ATOM 2053 O O . ASP A 1 276 ? 4.475 9.748 2.973 1.00 83.69 276 ASP A O 1
ATOM 2057 N N . ILE A 1 277 ? 3.964 9.350 0.835 1.00 84.06 277 ILE A N 1
ATOM 2058 C CA . ILE A 1 277 ? 2.853 8.426 1.145 1.00 84.06 277 ILE A CA 1
ATOM 2059 C C . ILE A 1 277 ? 3.366 7.099 1.712 1.00 84.06 277 ILE A C 1
ATOM 2061 O O . ILE A 1 277 ? 2.773 6.550 2.645 1.00 84.06 277 ILE A O 1
ATOM 2065 N N . LEU A 1 278 ? 4.468 6.577 1.172 1.00 81.69 278 LEU A N 1
ATOM 2066 C CA . LEU A 1 278 ? 5.111 5.368 1.682 1.00 81.69 278 LEU A CA 1
ATOM 2067 C C . LEU A 1 278 ? 5.550 5.566 3.137 1.00 81.69 278 LEU A C 1
ATOM 2069 O O . LEU A 1 278 ? 5.333 4.680 3.966 1.00 81.69 278 LEU A O 1
ATOM 2073 N N . HIS A 1 279 ? 6.085 6.743 3.462 1.00 84.75 279 HIS A N 1
ATOM 2074 C CA . HIS A 1 279 ? 6.484 7.099 4.819 1.00 84.75 279 HIS A CA 1
ATOM 2075 C C . HIS A 1 279 ? 5.301 7.054 5.801 1.00 84.75 279 HIS A C 1
ATOM 2077 O O . HIS A 1 279 ? 5.389 6.433 6.864 1.00 84.75 279 HIS A O 1
ATOM 2083 N N . PHE A 1 280 ? 4.152 7.627 5.417 1.00 88.25 280 PHE A N 1
ATOM 2084 C CA . PHE A 1 280 ? 2.909 7.535 6.193 1.00 88.25 280 PHE A CA 1
ATOM 2085 C C . PHE A 1 280 ? 2.473 6.085 6.433 1.00 88.25 280 PHE A C 1
ATOM 2087 O O . PHE A 1 280 ? 2.149 5.702 7.565 1.00 88.25 280 PHE A O 1
ATOM 2094 N N . ALA A 1 281 ? 2.451 5.276 5.369 1.00 84.88 281 ALA A N 1
ATOM 2095 C CA . ALA A 1 281 ? 2.040 3.879 5.449 1.00 84.88 281 ALA A CA 1
ATOM 2096 C C . ALA A 1 281 ? 2.938 3.104 6.421 1.00 84.88 281 ALA A C 1
ATOM 2098 O O . ALA A 1 281 ? 2.451 2.352 7.267 1.00 84.88 281 ALA A O 1
ATOM 2099 N N . TYR A 1 282 ? 4.244 3.345 6.352 1.00 82.81 282 TYR A N 1
ATOM 2100 C CA . TYR A 1 282 ? 5.234 2.688 7.188 1.00 82.81 282 TYR A CA 1
ATOM 2101 C C . TYR A 1 282 ? 5.101 3.046 8.678 1.00 82.81 282 TYR A C 1
ATOM 2103 O O . TYR A 1 282 ? 5.065 2.153 9.532 1.00 82.81 282 TYR A O 1
ATOM 2111 N N . ILE A 1 283 ? 4.915 4.329 8.997 1.00 88.19 283 ILE A N 1
ATOM 2112 C CA . ILE A 1 283 ? 4.636 4.799 10.364 1.00 88.19 283 ILE A CA 1
ATOM 2113 C C . ILE A 1 283 ? 3.337 4.192 10.908 1.00 88.19 283 ILE A C 1
ATOM 2115 O O . ILE A 1 283 ? 3.289 3.728 12.050 1.00 88.19 283 ILE A O 1
ATOM 2119 N N . THR A 1 284 ? 2.286 4.148 10.087 1.00 87.69 284 THR A N 1
ATOM 2120 C CA . THR A 1 284 ? 0.982 3.607 10.493 1.00 87.69 284 THR A CA 1
ATOM 2121 C C . THR A 1 284 ? 1.076 2.118 10.822 1.00 87.69 284 THR A C 1
ATOM 2123 O O . THR A 1 284 ? 0.578 1.682 11.859 1.00 87.69 284 THR A O 1
ATOM 2126 N N . LEU A 1 285 ? 1.761 1.334 9.984 1.00 84.75 285 LEU A N 1
ATOM 2127 C CA . LEU A 1 285 ? 1.994 -0.091 10.238 1.00 84.75 285 LEU A CA 1
ATOM 2128 C C . LEU A 1 285 ? 2.825 -0.316 11.505 1.00 84.75 285 LEU A C 1
ATOM 2130 O O . LEU A 1 285 ? 2.495 -1.181 12.316 1.00 84.75 285 LEU A O 1
ATOM 2134 N N . THR A 1 286 ? 3.860 0.497 11.709 1.00 86.44 286 THR A N 1
ATOM 2135 C CA . THR A 1 286 ? 4.703 0.455 12.911 1.00 86.44 286 THR A CA 1
ATOM 2136 C C . THR A 1 286 ? 3.895 0.696 14.187 1.00 86.44 286 THR A C 1
ATOM 2138 O O . THR A 1 286 ? 4.061 -0.016 15.179 1.00 86.44 286 THR A O 1
ATOM 2141 N N . TYR A 1 287 ? 2.971 1.656 14.154 1.00 89.12 287 TYR A N 1
ATOM 2142 C CA . TYR A 1 287 ? 2.062 1.922 15.265 1.00 89.12 287 TYR A CA 1
ATOM 2143 C C . TYR A 1 287 ? 1.078 0.770 15.515 1.00 89.12 287 TYR A C 1
ATOM 2145 O O . TYR A 1 287 ? 0.892 0.366 16.662 1.00 89.12 287 TYR A O 1
ATOM 2153 N N . ILE A 1 288 ? 0.479 0.198 14.463 1.00 88.44 288 ILE A N 1
ATOM 2154 C CA . ILE A 1 288 ? -0.431 -0.957 14.592 1.00 88.44 288 ILE A CA 1
ATOM 2155 C C . ILE A 1 288 ? 0.284 -2.141 15.261 1.00 88.44 288 ILE A C 1
ATOM 2157 O O . ILE A 1 288 ? -0.301 -2.800 16.123 1.00 88.44 288 ILE A O 1
ATOM 2161 N N . ASN A 1 289 ? 1.560 -2.373 14.935 1.00 86.19 289 ASN A N 1
ATOM 2162 C CA . ASN A 1 289 ? 2.358 -3.460 15.512 1.00 86.19 289 ASN A CA 1
ATOM 2163 C C . ASN A 1 289 ? 2.565 -3.339 17.035 1.00 86.19 289 ASN A C 1
ATOM 2165 O O . ASN A 1 289 ? 2.840 -4.340 17.699 1.00 86.19 289 ASN A O 1
ATOM 2169 N N . GLN A 1 290 ? 2.376 -2.155 17.628 1.00 88.00 290 GLN A N 1
ATOM 2170 C CA . GLN A 1 290 ? 2.442 -1.985 19.087 1.00 88.00 290 GLN A CA 1
ATOM 2171 C C . GLN A 1 290 ? 1.298 -2.697 19.822 1.00 88.00 290 GLN A C 1
ATOM 2173 O O . GLN A 1 290 ? 1.371 -2.940 21.030 1.00 88.00 290 GLN A O 1
ATOM 2178 N N . PHE A 1 291 ? 0.245 -3.083 19.098 1.00 89.12 291 PHE A N 1
ATOM 2179 C CA . PHE A 1 291 ? -0.913 -3.780 19.651 1.00 89.12 291 PHE A CA 1
ATOM 2180 C C . PHE A 1 291 ? -0.824 -5.310 19.554 1.00 89.12 291 PHE A C 1
ATOM 2182 O O . PHE A 1 291 ? -1.727 -6.004 20.024 1.00 89.12 291 PHE A O 1
ATOM 2189 N N . ASP A 1 292 ? 0.279 -5.852 19.029 1.00 86.31 292 ASP A N 1
ATOM 2190 C CA . ASP A 1 292 ? 0.508 -7.292 18.842 1.00 86.31 292 ASP A CA 1
ATOM 2191 C C . ASP A 1 292 ? 0.245 -8.127 20.102 1.00 86.31 292 ASP A C 1
ATOM 2193 O O . ASP A 1 292 ? -0.324 -9.219 20.038 1.00 86.31 292 ASP A O 1
ATOM 2197 N N . SER A 1 293 ? 0.636 -7.606 21.267 1.00 85.75 293 SER A N 1
ATOM 2198 C CA . SER A 1 293 ? 0.481 -8.301 22.551 1.00 85.75 293 SER A CA 1
ATOM 2199 C C . SER A 1 293 ? -0.981 -8.524 22.966 1.00 85.75 293 SER A C 1
ATOM 2201 O O . SER A 1 293 ? -1.260 -9.439 23.744 1.00 85.75 293 SER A O 1
ATOM 2203 N N . PHE A 1 294 ? -1.928 -7.756 22.415 1.00 89.50 294 PHE A N 1
ATOM 2204 C CA . PHE A 1 294 ? -3.348 -7.819 22.776 1.00 89.50 294 PHE A CA 1
ATOM 2205 C C . PHE A 1 294 ? -4.167 -8.791 21.911 1.00 89.50 294 PHE A C 1
ATOM 2207 O O . PHE A 1 294 ? -5.329 -9.052 22.224 1.00 89.50 294 PHE A O 1
ATOM 2214 N N . ARG A 1 295 ? -3.593 -9.382 20.850 1.00 87.81 295 ARG A N 1
ATOM 2215 C CA . ARG A 1 295 ? -4.325 -10.299 19.943 1.00 87.81 295 ARG A CA 1
ATOM 2216 C C . ARG A 1 295 ? -4.865 -11.555 20.631 1.00 87.81 295 ARG A C 1
ATOM 2218 O O . ARG A 1 295 ? -5.890 -12.090 20.222 1.00 87.81 295 ARG A O 1
ATOM 2225 N N . SER A 1 296 ? -4.204 -12.002 21.697 1.00 86.00 296 SER A N 1
ATOM 2226 C CA . SER A 1 296 ? -4.616 -13.185 22.465 1.00 86.00 296 SER A CA 1
ATOM 2227 C C . SER A 1 296 ? -5.880 -12.964 23.303 1.00 86.00 296 SER A C 1
ATOM 2229 O O . SER A 1 296 ? -6.576 -13.922 23.650 1.00 86.00 296 SER A O 1
ATOM 2231 N N . PHE A 1 297 ? -6.202 -11.708 23.624 1.00 88.38 297 PHE A N 1
ATOM 2232 C CA . PHE A 1 297 ? -7.396 -11.367 24.381 1.00 88.38 297 PHE A CA 1
ATOM 2233 C C . PHE A 1 297 ? -8.635 -11.465 23.487 1.00 88.38 297 PHE A C 1
ATOM 2235 O O . PHE A 1 297 ? -8.621 -10.990 22.352 1.00 88.38 297 PHE A O 1
ATOM 2242 N N . LYS A 1 298 ? -9.727 -12.030 24.009 1.00 86.88 298 LYS A N 1
ATOM 2243 C CA . LYS A 1 298 ? -11.026 -12.112 23.327 1.00 86.88 298 LYS A CA 1
ATOM 2244 C C . LYS A 1 298 ? -11.994 -11.127 23.983 1.00 86.88 298 LYS A C 1
ATOM 2246 O O . LYS A 1 298 ? -12.277 -11.303 25.168 1.00 86.88 298 LYS A O 1
ATOM 2251 N N . PRO A 1 299 ? -12.469 -10.102 23.263 1.00 84.88 299 PRO A N 1
ATOM 2252 C CA . PRO A 1 299 ? -13.270 -9.050 23.865 1.00 84.88 299 PRO A CA 1
ATOM 2253 C C . PRO A 1 299 ? -14.702 -9.544 24.094 1.00 84.88 299 PRO A C 1
ATOM 2255 O O . PRO A 1 299 ? -15.274 -10.225 23.245 1.00 84.88 299 PRO A O 1
ATOM 2258 N N . SER A 1 300 ? -15.277 -9.208 25.247 1.00 79.56 300 SER A N 1
ATOM 2259 C CA . SER A 1 300 ? -16.675 -9.510 25.587 1.00 79.56 300 SER A CA 1
ATOM 2260 C C . SER A 1 300 ? -17.634 -8.357 25.296 1.00 79.56 300 SER A C 1
ATOM 2262 O O . SER A 1 300 ? -18.840 -8.571 25.228 1.00 79.56 300 SER A O 1
ATOM 2264 N N . ASP A 1 301 ? -17.112 -7.140 25.150 1.00 85.88 301 ASP A N 1
ATOM 2265 C CA . ASP A 1 301 ? -17.885 -5.920 24.937 1.00 85.88 301 ASP A CA 1
ATOM 2266 C C . ASP A 1 301 ? -17.058 -4.865 24.187 1.00 85.88 301 ASP A C 1
ATOM 2268 O O . ASP A 1 301 ? -15.829 -4.944 24.117 1.00 85.88 301 ASP A O 1
ATOM 2272 N N . SER A 1 302 ? -17.745 -3.869 23.627 1.00 82.69 302 SER A N 1
ATOM 2273 C CA . SER A 1 302 ? -17.160 -2.824 22.782 1.00 82.69 302 SER A CA 1
ATOM 2274 C C . SER A 1 302 ? -16.252 -1.843 23.526 1.00 82.69 302 SER A C 1
ATOM 2276 O O . SER A 1 302 ? -15.449 -1.152 22.903 1.00 82.69 302 SER A O 1
ATOM 2278 N N . GLN A 1 303 ? -16.379 -1.747 24.852 1.00 82.75 303 GLN A N 1
ATOM 2279 C CA . GLN A 1 303 ? -15.630 -0.783 25.659 1.00 82.75 303 GLN A CA 1
ATOM 2280 C C . GLN A 1 303 ? -14.298 -1.346 26.150 1.00 82.75 303 GLN A C 1
ATOM 2282 O O . GLN A 1 303 ? -13.414 -0.563 26.489 1.00 82.75 303 GLN A O 1
ATOM 2287 N N . HIS A 1 304 ? -14.137 -2.670 26.175 1.00 89.62 304 HIS A N 1
ATOM 2288 C CA . HIS A 1 304 ? -12.938 -3.363 26.644 1.00 89.62 304 HIS A CA 1
ATOM 2289 C C . HIS A 1 304 ? -12.370 -4.216 25.516 1.00 89.62 304 HIS A C 1
ATOM 2291 O O . HIS A 1 304 ? -12.440 -5.445 25.536 1.00 89.62 304 HIS A O 1
ATOM 2297 N N . LEU A 1 305 ? -11.819 -3.561 24.493 1.00 91.06 305 LEU A N 1
ATOM 2298 C CA . LEU A 1 305 ? -11.355 -4.276 23.313 1.00 91.06 305 LEU A CA 1
ATOM 2299 C C . LEU A 1 305 ? -10.009 -4.964 23.528 1.00 91.06 305 LEU A C 1
ATOM 2301 O O . LEU A 1 305 ? -9.812 -6.008 22.930 1.00 91.06 305 LEU A O 1
ATOM 2305 N N . PHE A 1 306 ? -9.093 -4.451 24.354 1.00 92.19 306 PHE A N 1
ATOM 2306 C CA . PHE A 1 306 ? -7.699 -4.937 24.381 1.00 92.19 306 PHE A CA 1
ATOM 2307 C C . PHE A 1 306 ? -7.345 -5.813 25.583 1.00 92.19 306 PHE A C 1
ATOM 2309 O O . PHE A 1 306 ? -6.579 -6.763 25.434 1.00 92.19 306 PHE A O 1
ATOM 2316 N N . VAL A 1 307 ? -7.887 -5.509 26.763 1.00 91.56 307 VAL A N 1
ATOM 2317 C CA . VAL A 1 307 ? -7.648 -6.260 28.003 1.00 91.56 307 VAL A CA 1
ATOM 2318 C C . VAL A 1 307 ? -8.877 -6.195 28.913 1.00 91.56 307 VAL A C 1
ATOM 2320 O O . VAL A 1 307 ? -9.688 -5.275 28.827 1.00 91.56 307 VAL A O 1
ATOM 2323 N N . SER A 1 308 ? -9.003 -7.161 29.825 1.00 88.25 308 SER A N 1
ATOM 2324 C CA . SER A 1 308 ? -10.077 -7.171 30.823 1.00 88.25 308 SER A CA 1
ATOM 2325 C C . SER A 1 308 ? -9.891 -6.056 31.857 1.00 88.25 308 SER A C 1
ATOM 2327 O O . SER A 1 308 ? -8.816 -5.925 32.437 1.00 88.25 308 SER A O 1
ATOM 2329 N N . GLY A 1 309 ? -10.963 -5.316 32.156 1.00 85.12 309 GLY A N 1
ATOM 2330 C CA . GLY A 1 309 ? -10.999 -4.321 33.236 1.00 85.12 309 GLY A CA 1
ATOM 2331 C C . GLY A 1 309 ? -10.372 -2.961 32.907 1.00 85.12 309 GLY A C 1
ATOM 2332 O O . GLY A 1 309 ? -10.362 -2.084 33.767 1.00 85.12 309 GLY A O 1
ATOM 2333 N N . GLU A 1 310 ? -9.883 -2.764 31.680 1.00 89.25 310 GLU A N 1
ATOM 2334 C CA . GLU A 1 310 ? -9.380 -1.481 31.185 1.00 89.25 310 GLU A CA 1
ATOM 2335 C C . GLU A 1 310 ? -10.145 -1.081 29.919 1.00 89.25 310 GLU A C 1
ATOM 2337 O O . GLU A 1 310 ? -10.253 -1.859 28.972 1.00 89.25 310 GLU A O 1
ATOM 2342 N N . THR A 1 311 ? -10.680 0.140 29.890 1.00 88.81 311 THR A N 1
ATOM 2343 C CA . THR A 1 311 ? -11.372 0.655 28.701 1.00 88.81 311 THR A CA 1
ATOM 2344 C C . THR A 1 311 ? -10.402 0.779 27.525 1.00 88.81 311 THR A C 1
ATOM 2346 O O . THR A 1 311 ? -9.266 1.219 27.740 1.00 88.81 311 THR A O 1
ATOM 2349 N N . SER A 1 312 ? -10.869 0.557 26.297 1.00 89.94 312 SER A N 1
ATOM 2350 C CA . SER A 1 312 ? -10.091 0.676 25.056 1.00 89.94 312 SER A CA 1
ATOM 2351 C C . SER A 1 312 ? -9.243 1.948 25.007 1.00 89.94 312 SER A C 1
ATOM 2353 O O . SER A 1 312 ? -8.022 1.865 24.861 1.00 89.94 312 SER A O 1
ATOM 2355 N N . ILE A 1 313 ? -9.845 3.111 25.279 1.00 86.75 313 ILE A N 1
ATOM 2356 C CA . ILE A 1 313 ? -9.136 4.396 25.280 1.00 86.75 313 ILE A CA 1
ATOM 2357 C C . ILE A 1 313 ? -7.960 4.482 26.257 1.00 86.75 313 ILE A C 1
ATOM 2359 O O . ILE A 1 313 ? -6.969 5.153 25.977 1.00 86.75 313 ILE A O 1
ATOM 2363 N N . THR A 1 314 ? -8.030 3.813 27.407 1.00 89.75 314 THR A N 1
ATOM 2364 C CA . THR A 1 314 ? -6.939 3.842 28.394 1.00 89.75 314 THR A CA 1
ATOM 2365 C C . THR A 1 314 ? -5.738 3.065 27.853 1.00 89.75 314 THR A C 1
ATOM 2367 O O . THR A 1 314 ? -4.608 3.557 27.915 1.00 89.75 314 THR A O 1
ATOM 2370 N N . THR A 1 315 ? -5.984 1.932 27.190 1.00 92.50 315 THR A N 1
ATOM 2371 C CA . THR A 1 315 ? -4.921 1.152 26.548 1.00 92.50 315 THR A CA 1
ATOM 2372 C C . THR A 1 315 ? -4.326 1.907 25.366 1.00 92.50 315 THR A C 1
ATOM 2374 O O . THR A 1 315 ? -3.103 1.996 25.253 1.00 92.50 315 THR A O 1
ATOM 2377 N N . LEU A 1 316 ? -5.168 2.526 24.535 1.00 91.81 316 LEU A N 1
ATOM 2378 C CA . LEU A 1 316 ? -4.726 3.363 23.419 1.00 91.81 316 LEU A CA 1
ATOM 2379 C C . LEU A 1 316 ? -3.843 4.524 23.895 1.00 91.81 316 LEU A C 1
ATOM 2381 O O . LEU A 1 316 ? -2.759 4.716 23.351 1.00 91.81 316 LEU A O 1
ATOM 2385 N N . LYS A 1 317 ? -4.248 5.251 24.944 1.00 90.12 317 LYS A N 1
ATOM 2386 C CA . LYS A 1 317 ? -3.460 6.335 25.565 1.00 90.12 317 LYS A CA 1
ATOM 2387 C C . LYS A 1 317 ? -2.107 5.861 26.068 1.00 90.12 317 LYS A C 1
ATOM 2389 O O . LYS A 1 317 ? -1.089 6.532 25.888 1.00 90.12 317 LYS A O 1
ATOM 2394 N N . ARG A 1 318 ? -2.083 4.688 26.698 1.00 92.31 318 ARG A N 1
ATOM 2395 C CA . ARG A 1 318 ? -0.845 4.094 27.192 1.00 92.31 318 ARG A CA 1
ATOM 2396 C C . ARG A 1 318 ? 0.104 3.763 26.044 1.00 92.31 318 ARG A C 1
ATOM 2398 O O . ARG A 1 318 ? 1.270 4.113 26.141 1.00 92.31 318 ARG A O 1
ATOM 2405 N N . VAL A 1 319 ? -0.380 3.161 24.958 1.00 93.06 319 VAL A N 1
ATOM 2406 C CA . VAL A 1 319 ? 0.456 2.856 23.782 1.00 93.06 319 VAL A CA 1
ATOM 2407 C C . VAL A 1 319 ? 0.902 4.137 23.070 1.00 93.06 319 VAL A C 1
ATOM 2409 O O . VAL A 1 319 ? 2.076 4.305 22.775 1.00 93.06 319 VAL A O 1
ATOM 2412 N N . ARG A 1 320 ? 0.001 5.103 22.870 1.00 92.06 320 ARG A N 1
ATOM 2413 C CA . ARG A 1 320 ? 0.307 6.394 22.226 1.00 92.06 320 ARG A CA 1
ATOM 2414 C C . ARG A 1 320 ? 1.355 7.217 22.975 1.00 92.06 320 ARG A C 1
ATOM 2416 O O . ARG A 1 320 ? 2.108 7.946 22.340 1.00 92.06 320 ARG A O 1
ATOM 2423 N N . SER A 1 321 ? 1.404 7.101 24.302 1.00 92.88 321 SER A N 1
ATOM 2424 C CA . SER A 1 321 ? 2.380 7.809 25.140 1.00 92.88 321 SER A CA 1
ATOM 2425 C C . SER A 1 321 ? 3.720 7.081 25.293 1.00 92.88 321 SER A C 1
ATOM 2427 O O . SER A 1 321 ? 4.672 7.678 25.801 1.00 92.88 321 SER A O 1
ATOM 2429 N N . GLN A 1 322 ? 3.830 5.824 24.839 1.00 94.75 322 GLN A N 1
ATOM 2430 C CA . GLN A 1 322 ? 5.115 5.127 24.778 1.00 94.75 322 GLN A CA 1
ATOM 2431 C C . GLN A 1 322 ? 6.075 5.854 23.839 1.00 94.75 322 GLN A C 1
ATOM 2433 O O . GLN A 1 322 ? 5.667 6.495 22.867 1.00 94.75 322 GLN A O 1
ATOM 2438 N N . LYS A 1 323 ? 7.364 5.759 24.166 1.00 95.56 323 LYS A N 1
ATOM 2439 C CA . LYS A 1 323 ? 8.429 6.358 23.375 1.00 95.56 323 LYS A CA 1
ATOM 2440 C C . LYS A 1 323 ? 8.816 5.429 22.236 1.00 95.56 323 LYS A C 1
ATOM 2442 O O . LYS A 1 323 ? 9.015 4.242 22.465 1.00 95.56 323 LYS A O 1
ATOM 2447 N N . PHE A 1 324 ? 8.918 6.001 21.046 1.00 94.19 324 PHE A N 1
ATOM 2448 C CA . PHE A 1 324 ? 9.323 5.311 19.837 1.00 94.19 324 PHE A CA 1
ATOM 2449 C C . PHE A 1 324 ? 10.793 4.877 19.921 1.00 94.19 324 PHE A C 1
ATOM 2451 O O . PHE A 1 324 ? 11.669 5.701 20.217 1.00 94.19 324 PHE A O 1
ATOM 2458 N N . ASP A 1 325 ? 11.050 3.597 19.648 1.00 91.31 325 ASP A N 1
ATOM 2459 C CA . ASP A 1 325 ? 12.379 3.042 19.394 1.00 91.31 325 ASP A CA 1
ATOM 2460 C C . ASP A 1 325 ? 12.502 2.718 17.904 1.00 91.31 325 ASP A C 1
ATOM 2462 O O . ASP A 1 325 ? 11.611 2.112 17.314 1.00 91.31 325 ASP A O 1
ATOM 2466 N N . ILE A 1 326 ? 13.620 3.086 17.282 1.00 85.38 326 ILE A N 1
ATOM 2467 C CA . ILE A 1 326 ? 13.859 2.817 15.862 1.00 85.38 326 ILE A CA 1
ATOM 2468 C C . ILE A 1 326 ? 13.710 1.337 15.479 1.00 85.38 326 ILE A C 1
ATOM 2470 O O . ILE A 1 326 ? 13.297 1.026 14.361 1.00 85.38 326 ILE A O 1
ATOM 2474 N N . LYS A 1 327 ? 13.983 0.411 16.406 1.00 84.75 327 LYS A N 1
ATOM 2475 C CA . LYS A 1 327 ? 13.798 -1.031 16.187 1.00 84.75 327 LYS A CA 1
ATOM 2476 C C . LYS A 1 327 ? 12.336 -1.422 16.029 1.00 84.75 327 LYS A C 1
ATOM 2478 O O . LYS A 1 327 ? 12.062 -2.433 15.387 1.00 84.75 327 LYS A O 1
ATOM 2483 N N . ASP A 1 328 ? 11.414 -0.641 16.586 1.00 82.88 328 ASP A N 1
ATOM 2484 C CA . ASP A 1 328 ? 9.978 -0.872 16.436 1.00 82.88 328 ASP A CA 1
ATOM 2485 C C . ASP A 1 328 ? 9.521 -0.622 14.997 1.00 82.88 328 ASP A C 1
ATOM 2487 O O . ASP A 1 328 ? 8.561 -1.241 14.537 1.00 82.88 328 ASP A O 1
ATOM 2491 N N . GLY A 1 329 ? 10.237 0.248 14.280 1.00 78.56 329 GLY A N 1
ATOM 2492 C CA . GLY A 1 329 ? 10.000 0.536 12.876 1.00 78.56 329 GLY A CA 1
ATOM 2493 C C . GLY A 1 329 ? 10.227 -0.653 11.962 1.00 78.56 329 GLY A C 1
ATOM 2494 O O . GLY A 1 329 ? 9.523 -0.802 10.970 1.00 78.56 329 GLY A O 1
ATOM 2495 N N . GLU A 1 330 ? 11.211 -1.506 12.217 1.00 85.06 330 GLU A N 1
ATOM 2496 C CA . GLU A 1 330 ? 11.671 -2.467 11.210 1.00 85.06 330 GLU A CA 1
ATOM 2497 C C . GLU A 1 330 ? 10.549 -3.442 10.765 1.00 85.06 330 GLU A C 1
ATOM 2499 O O . GLU A 1 330 ? 10.007 -4.176 11.601 1.00 85.06 330 GLU A O 1
ATOM 2504 N N . PRO A 1 331 ? 10.187 -3.501 9.460 1.00 82.69 331 PRO A N 1
ATOM 2505 C CA . PRO A 1 331 ? 9.111 -4.364 8.989 1.00 82.69 331 PRO A CA 1
ATOM 2506 C C . PRO A 1 331 ? 9.354 -5.826 9.339 1.00 82.69 331 PRO A C 1
ATOM 2508 O O . PRO A 1 331 ? 10.420 -6.369 9.056 1.00 82.69 331 PRO A O 1
ATOM 2511 N N . ASN A 1 332 ? 8.330 -6.482 9.875 1.00 86.56 332 ASN A N 1
ATOM 2512 C CA . ASN A 1 332 ? 8.309 -7.918 10.119 1.00 86.56 332 ASN A CA 1
ATOM 2513 C C . ASN A 1 332 ? 7.113 -8.521 9.376 1.00 86.56 332 ASN A C 1
ATOM 2515 O O . ASN A 1 332 ? 5.960 -8.216 9.697 1.00 86.56 332 ASN A O 1
ATOM 2519 N N . ILE A 1 333 ? 7.387 -9.346 8.363 1.00 84.69 333 ILE A N 1
ATOM 2520 C CA . ILE A 1 333 ? 6.355 -9.857 7.455 1.00 84.69 333 ILE A CA 1
ATOM 2521 C C . ILE A 1 333 ? 5.413 -10.806 8.195 1.00 84.69 333 ILE A C 1
ATOM 2523 O O . ILE A 1 333 ? 4.198 -10.672 8.064 1.00 84.69 333 ILE A O 1
ATOM 2527 N N . ALA A 1 334 ? 5.934 -11.698 9.040 1.00 85.62 334 ALA A N 1
ATOM 2528 C CA . ALA A 1 334 ? 5.102 -12.565 9.871 1.00 85.62 334 ALA A CA 1
ATOM 2529 C C . ALA A 1 334 ? 4.120 -11.774 10.764 1.00 85.62 334 ALA A C 1
ATOM 2531 O O . ALA A 1 334 ? 2.928 -12.089 10.790 1.00 85.62 334 ALA A O 1
ATOM 2532 N N . LYS A 1 335 ? 4.582 -10.715 11.451 1.00 86.00 335 LYS A N 1
ATOM 2533 C CA . LYS A 1 335 ? 3.731 -9.814 12.264 1.00 86.00 335 LYS A CA 1
ATOM 2534 C C . LYS A 1 335 ? 2.687 -9.100 11.425 1.00 86.00 335 LYS A C 1
ATOM 2536 O O . LYS A 1 335 ? 1.521 -9.078 11.816 1.00 86.00 335 LYS A O 1
ATOM 2541 N N . LEU A 1 336 ? 3.079 -8.581 10.263 1.00 84.69 336 LEU A N 1
ATOM 2542 C CA . LEU A 1 336 ? 2.153 -7.946 9.331 1.00 84.69 336 LEU A CA 1
ATOM 2543 C C . LEU A 1 336 ? 1.041 -8.917 8.920 1.00 84.69 336 LEU A C 1
ATOM 2545 O O . LEU A 1 336 ? -0.131 -8.566 9.014 1.00 84.69 336 LEU A O 1
ATOM 2549 N N . ILE A 1 337 ? 1.384 -10.146 8.528 1.00 85.25 337 ILE A N 1
ATOM 2550 C CA . ILE A 1 337 ? 0.396 -11.155 8.131 1.00 85.25 337 ILE A CA 1
ATOM 2551 C C . ILE A 1 337 ? -0.513 -11.545 9.298 1.00 85.25 337 ILE A C 1
ATOM 2553 O O . ILE A 1 337 ? -1.725 -11.590 9.098 1.00 85.25 337 ILE A O 1
ATOM 2557 N N . ALA A 1 338 ? 0.011 -11.741 10.514 1.00 86.25 338 ALA A N 1
ATOM 2558 C CA . ALA A 1 338 ? -0.843 -11.959 11.688 1.00 86.25 338 ALA A CA 1
ATOM 2559 C C . ALA A 1 338 ? -1.802 -10.796 11.929 1.00 86.25 338 ALA A C 1
ATOM 2561 O O . ALA A 1 338 ? -2.973 -11.039 12.191 1.00 86.25 338 ALA A O 1
ATOM 2562 N N . ASN A 1 339 ? -1.329 -9.551 11.842 1.00 83.44 339 ASN A N 1
ATOM 2563 C CA . ASN A 1 339 ? -2.165 -8.371 12.046 1.00 83.44 339 ASN A CA 1
ATOM 2564 C C . ASN A 1 339 ? -3.249 -8.252 10.975 1.00 83.44 339 ASN A C 1
ATOM 2566 O O . ASN A 1 339 ? -4.418 -8.074 11.312 1.00 83.44 339 ASN A O 1
ATOM 2570 N N . LEU A 1 340 ? -2.897 -8.412 9.699 1.00 85.25 340 LEU A N 1
ATOM 2571 C CA . LEU A 1 340 ? -3.869 -8.400 8.605 1.00 85.25 340 LEU A CA 1
ATOM 2572 C C . LEU A 1 340 ? -4.892 -9.527 8.773 1.00 85.25 340 LEU A C 1
ATOM 2574 O O . LEU A 1 340 ? -6.090 -9.285 8.673 1.00 85.25 340 LEU A O 1
ATOM 2578 N N . GLN A 1 341 ? -4.448 -10.742 9.094 1.00 84.50 341 GLN A N 1
ATOM 2579 C CA . GLN A 1 341 ? -5.349 -11.869 9.315 1.00 84.50 341 GLN A CA 1
ATOM 2580 C C . GLN A 1 341 ? -6.244 -11.645 10.544 1.00 84.50 341 GLN A C 1
ATOM 2582 O O . GLN A 1 341 ? -7.427 -11.964 10.499 1.00 84.50 341 GLN A O 1
ATOM 2587 N N . PHE A 1 342 ? -5.703 -11.086 11.626 1.00 86.62 342 PHE A N 1
ATOM 2588 C CA . PHE A 1 342 ? -6.431 -10.826 12.864 1.00 86.62 342 PHE A CA 1
ATOM 2589 C C . PHE A 1 342 ? -7.512 -9.754 12.684 1.00 86.62 342 PHE A C 1
ATOM 2591 O O . PHE A 1 342 ? -8.649 -9.966 13.092 1.00 86.62 342 PHE A O 1
ATOM 2598 N N . TYR A 1 343 ? -7.178 -8.624 12.057 1.00 85.81 343 TYR A N 1
ATOM 2599 C CA . TYR A 1 343 ? -8.091 -7.487 11.932 1.00 85.81 343 TYR A CA 1
ATOM 2600 C C . TYR A 1 343 ? -9.020 -7.566 10.713 1.00 85.81 343 TYR A C 1
ATOM 2602 O O . TYR A 1 343 ? -10.128 -7.041 10.775 1.00 85.81 343 TYR A O 1
ATOM 2610 N N . LEU A 1 344 ? -8.583 -8.181 9.607 1.00 84.56 344 LEU A N 1
ATOM 2611 C CA . LEU A 1 344 ? -9.283 -8.135 8.311 1.00 84.56 344 LEU A CA 1
ATOM 2612 C C . LEU A 1 344 ? -9.903 -9.473 7.885 1.00 84.56 344 LEU A C 1
ATOM 2614 O O . LEU A 1 344 ? -10.445 -9.566 6.786 1.00 84.56 344 LEU A O 1
ATOM 2618 N N . SER A 1 345 ? -9.835 -10.514 8.718 1.00 79.00 345 SER A N 1
ATOM 2619 C CA . SER A 1 345 ? -10.535 -11.775 8.441 1.00 79.00 345 SER A CA 1
ATOM 2620 C C . SER A 1 345 ? -11.809 -11.873 9.258 1.00 79.00 345 SER A C 1
ATOM 2622 O O . SER A 1 345 ? -11.825 -11.535 10.441 1.00 79.00 345 SER A O 1
ATOM 2624 N N . VAL A 1 346 ? -12.869 -12.392 8.642 1.00 76.50 346 VAL A N 1
ATOM 2625 C CA . VAL A 1 346 ? -14.091 -12.707 9.383 1.00 76.50 346 VAL A CA 1
ATOM 2626 C C . VAL A 1 346 ? -13.886 -14.002 10.159 1.00 76.50 346 VAL A C 1
ATOM 2628 O O . VAL A 1 346 ? -13.513 -15.031 9.598 1.00 76.50 346 VAL A O 1
ATOM 2631 N N . ASP A 1 347 ? -14.113 -13.938 11.465 1.00 75.31 347 ASP A N 1
ATOM 2632 C CA . ASP A 1 347 ? -14.084 -15.085 12.363 1.00 75.31 347 ASP A CA 1
ATOM 2633 C C . ASP A 1 347 ? -15.525 -15.491 12.681 1.00 75.31 347 ASP A C 1
ATOM 2635 O O . ASP A 1 347 ? -16.322 -14.671 13.127 1.00 75.31 347 ASP A O 1
ATOM 2639 N N . GLU A 1 348 ? -15.864 -16.765 12.481 1.00 71.31 348 GLU A N 1
ATOM 2640 C CA . GLU A 1 348 ? -17.186 -17.309 12.826 1.00 71.31 348 GLU A CA 1
ATOM 2641 C C . GLU A 1 348 ? -17.521 -17.125 14.315 1.00 71.31 348 GLU A C 1
ATOM 2643 O O . GLU A 1 348 ? -18.690 -17.130 14.698 1.00 71.31 348 GLU A O 1
ATOM 2648 N N . LYS A 1 349 ? -16.499 -16.953 15.161 1.00 75.06 349 LYS A N 1
ATOM 2649 C CA . LYS A 1 349 ? -16.642 -16.691 16.598 1.00 75.06 349 LYS A CA 1
ATOM 2650 C C . LYS A 1 349 ? -16.686 -15.201 16.948 1.00 75.06 349 LYS A C 1
ATOM 2652 O O . LYS A 1 349 ? -16.967 -14.885 18.101 1.00 75.06 349 LYS A O 1
ATOM 2657 N N . ASP A 1 350 ? -16.431 -14.309 15.992 1.00 80.06 350 ASP A N 1
ATOM 2658 C CA . ASP A 1 350 ? -16.502 -12.851 16.138 1.00 80.06 350 ASP A CA 1
ATOM 2659 C C . ASP A 1 350 ? -17.674 -12.287 15.323 1.00 80.06 350 ASP A C 1
ATOM 2661 O O . ASP A 1 350 ? -17.510 -11.524 14.371 1.00 80.06 350 ASP A O 1
ATOM 2665 N N . THR A 1 351 ? -18.891 -12.692 15.686 1.00 76.25 351 THR A N 1
ATOM 2666 C CA . THR A 1 351 ? -20.115 -12.307 14.964 1.00 76.25 351 THR A CA 1
ATOM 2667 C C . THR A 1 351 ? -20.399 -10.805 15.001 1.00 76.25 351 THR A C 1
ATOM 2669 O O . THR A 1 351 ? -21.136 -10.303 14.158 1.00 76.25 351 THR A O 1
ATOM 2672 N N . ASP A 1 352 ? -19.826 -10.099 15.977 1.00 81.38 352 ASP A N 1
ATOM 2673 C CA . ASP A 1 352 ? -19.974 -8.654 16.156 1.00 81.38 352 ASP A CA 1
ATOM 2674 C C . ASP A 1 352 ? -18.825 -7.854 15.514 1.00 81.38 352 ASP A C 1
ATOM 2676 O O . ASP A 1 352 ? -18.842 -6.630 15.591 1.00 81.38 352 ASP A O 1
ATOM 2680 N N . GLY A 1 353 ? -17.825 -8.503 14.904 1.00 86.25 353 GLY A N 1
ATOM 2681 C CA . GLY A 1 353 ? -16.709 -7.828 14.233 1.00 86.25 353 GLY A CA 1
ATOM 2682 C C . GLY A 1 353 ? -15.707 -7.138 15.163 1.00 86.25 353 GLY A C 1
ATOM 2683 O O . GLY A 1 353 ? -14.974 -6.250 14.733 1.00 86.25 353 GLY A O 1
ATOM 2684 N N . ARG A 1 354 ? -15.626 -7.515 16.440 1.00 88.62 354 ARG A N 1
ATOM 2685 C CA . ARG A 1 354 ? -14.802 -6.850 17.464 1.00 88.62 354 ARG A CA 1
ATOM 2686 C C . ARG A 1 354 ? -13.318 -6.779 17.114 1.00 88.62 354 ARG A C 1
ATOM 2688 O O . ARG A 1 354 ? -12.648 -5.828 17.517 1.00 88.62 354 ARG A O 1
ATOM 2695 N N . ASN A 1 355 ? -12.787 -7.734 16.357 1.00 88.56 355 ASN A N 1
ATOM 2696 C CA . ASN A 1 355 ? -11.410 -7.663 15.879 1.00 88.56 355 ASN A CA 1
ATOM 2697 C C . ASN A 1 355 ? -11.245 -6.531 14.862 1.00 88.56 355 ASN A C 1
ATOM 2699 O O . ASN A 1 355 ? -10.343 -5.715 15.011 1.00 88.56 355 ASN A O 1
ATOM 2703 N N . PHE A 1 356 ? -12.149 -6.393 13.892 1.00 88.25 356 PHE A N 1
ATOM 2704 C CA . PHE A 1 356 ? -12.125 -5.238 12.992 1.00 88.25 356 PHE A CA 1
ATOM 2705 C C . PHE A 1 356 ? -12.364 -3.931 13.764 1.00 88.25 356 PHE A C 1
ATOM 2707 O O . PHE A 1 356 ? -11.686 -2.934 13.516 1.00 88.25 356 PHE A O 1
ATOM 2714 N N . GLN A 1 357 ? -13.252 -3.943 14.764 1.00 89.00 357 GLN A N 1
ATOM 2715 C CA . GLN A 1 357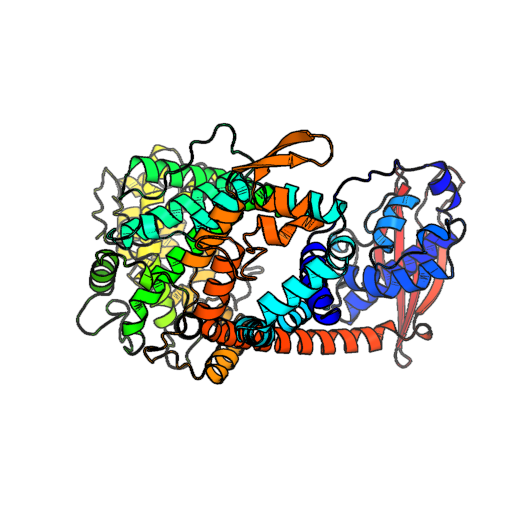 ? -13.474 -2.797 15.646 1.00 89.00 357 GLN A CA 1
ATOM 2716 C C . GLN A 1 357 ? -12.182 -2.352 16.342 1.00 89.00 357 GLN A C 1
ATOM 2718 O O . GLN A 1 357 ? -11.914 -1.157 16.388 1.00 89.00 357 GLN A O 1
ATOM 2723 N N . ARG A 1 358 ? -11.334 -3.279 16.816 1.00 90.44 358 ARG A N 1
ATOM 2724 C CA . ARG A 1 358 ? -10.016 -2.938 17.390 1.00 90.44 358 ARG A CA 1
ATOM 2725 C C . ARG A 1 358 ? -9.172 -2.114 16.434 1.00 90.44 358 ARG A C 1
ATOM 2727 O O . ARG A 1 358 ? -8.570 -1.144 16.875 1.00 90.44 358 ARG A O 1
ATOM 2734 N N . LEU A 1 359 ? -9.126 -2.478 15.152 1.00 89.81 359 LEU A N 1
ATOM 2735 C CA . LEU A 1 359 ? -8.375 -1.716 14.156 1.00 89.81 359 LEU A CA 1
ATOM 2736 C C . LEU A 1 359 ? -8.948 -0.303 14.004 1.00 89.81 359 LEU A C 1
ATOM 2738 O O . LEU A 1 359 ? -8.193 0.667 14.027 1.00 89.81 359 LEU A O 1
ATOM 2742 N N . ILE A 1 360 ? -10.275 -0.178 13.923 1.00 86.94 360 ILE A N 1
ATOM 2743 C CA . ILE A 1 360 ? -10.937 1.132 13.887 1.00 86.94 360 ILE A CA 1
ATOM 2744 C C . ILE A 1 360 ? -10.614 1.941 15.152 1.00 86.94 360 ILE A C 1
ATOM 2746 O O . ILE A 1 360 ? -10.267 3.113 15.041 1.00 86.94 360 ILE A O 1
ATOM 2750 N N . SER A 1 361 ? -10.633 1.328 16.336 1.00 87.81 361 SER A N 1
ATOM 2751 C CA . SER A 1 361 ? -10.252 1.970 17.598 1.00 87.81 361 SER A CA 1
ATOM 2752 C C . SER A 1 361 ? -8.790 2.419 17.623 1.00 87.81 361 SER A C 1
ATOM 2754 O O . SER A 1 361 ? -8.513 3.569 17.962 1.00 87.81 361 SER A O 1
ATOM 2756 N N . ILE A 1 362 ? -7.850 1.559 17.213 1.00 88.44 362 ILE A N 1
ATOM 2757 C CA . ILE A 1 362 ? -6.416 1.888 17.109 1.00 88.44 362 ILE A CA 1
ATOM 2758 C C . ILE A 1 362 ? -6.233 3.164 16.285 1.00 88.44 362 ILE A C 1
ATOM 2760 O O . ILE A 1 362 ? -5.565 4.106 16.725 1.00 88.44 362 ILE A O 1
ATOM 2764 N N . LEU A 1 363 ? -6.873 3.211 15.116 1.00 86.12 363 LEU A N 1
ATOM 2765 C CA . LEU A 1 363 ? -6.713 4.291 14.153 1.00 86.12 363 LEU A CA 1
ATOM 2766 C C . LEU A 1 363 ? -7.492 5.558 14.535 1.00 86.12 363 LEU A C 1
ATOM 2768 O O . LEU A 1 363 ? -6.955 6.655 14.408 1.00 86.12 363 LEU A O 1
ATOM 2772 N N . PHE A 1 364 ? -8.729 5.445 15.016 1.00 81.12 364 PHE A N 1
ATOM 2773 C CA . PHE A 1 364 ? -9.665 6.575 15.045 1.00 81.12 364 PHE A CA 1
ATOM 2774 C C . PHE A 1 364 ? -10.211 6.941 16.429 1.00 81.12 364 PHE A C 1
ATOM 2776 O O . PHE A 1 364 ? -10.712 8.056 16.587 1.00 81.12 364 PHE A O 1
ATOM 2783 N N . GLU A 1 365 ? -10.121 6.077 17.443 1.00 83.31 365 GLU A N 1
ATOM 2784 C CA . GLU A 1 365 ? -10.663 6.398 18.772 1.00 83.31 365 GLU A CA 1
ATOM 2785 C C . GLU A 1 365 ? -9.827 7.502 19.433 1.00 83.31 365 GLU A C 1
ATOM 2787 O O . GLU A 1 365 ? -8.601 7.394 19.537 1.00 83.31 365 GLU A O 1
ATOM 2792 N N . SER A 1 366 ? -10.470 8.588 19.862 1.00 75.69 366 SER A N 1
ATOM 2793 C CA . SER A 1 366 ? -9.802 9.785 20.371 1.00 75.69 366 SER A CA 1
ATOM 2794 C C . SER A 1 366 ? -9.883 9.915 21.892 1.00 75.69 366 SER A C 1
ATOM 2796 O O . SER A 1 366 ? -10.765 9.390 22.568 1.00 75.69 366 SER A O 1
ATOM 2798 N N . ASP A 1 367 ? -8.932 10.667 22.446 1.00 65.19 367 ASP A N 1
ATOM 2799 C CA . ASP A 1 367 ? -8.778 10.871 23.888 1.00 65.19 367 ASP A CA 1
ATOM 2800 C C . ASP A 1 367 ? -9.872 11.744 24.518 1.00 65.19 367 ASP A C 1
ATOM 2802 O O . ASP A 1 367 ? -9.954 11.832 25.755 1.00 65.19 367 ASP A O 1
ATOM 2806 N N . SER A 1 368 ? -10.696 12.387 23.685 1.00 54.75 368 SER A N 1
ATOM 2807 C CA . SER A 1 368 ? -11.687 13.369 24.099 1.00 54.75 368 SER A CA 1
ATOM 2808 C C . SER A 1 368 ? -12.951 12.660 24.571 1.00 54.75 368 SER A C 1
ATOM 2810 O O . SER A 1 368 ? -13.751 12.172 23.777 1.00 54.75 368 SER A O 1
ATOM 2812 N N . LYS A 1 369 ? -13.233 12.731 25.876 1.00 49.34 369 LYS A N 1
ATOM 2813 C CA . LYS A 1 369 ? -14.638 12.858 26.273 1.00 49.34 369 LYS A CA 1
ATOM 2814 C C . LYS A 1 369 ? -15.099 14.170 25.661 1.00 49.34 369 LYS A C 1
ATOM 2816 O O . LYS A 1 369 ? -14.583 15.221 26.034 1.00 49.34 369 LYS A O 1
ATOM 2821 N N . VAL A 1 370 ? -15.975 14.102 24.670 1.00 45.72 370 VAL A N 1
ATOM 2822 C CA . VAL A 1 370 ? -16.493 15.278 23.978 1.00 45.72 370 VAL A CA 1
ATOM 2823 C C . VAL A 1 370 ? -17.175 16.167 25.014 1.00 45.72 370 VAL A C 1
ATOM 2825 O O . VAL A 1 370 ? -18.322 15.940 25.394 1.00 45.72 370 VAL A O 1
ATOM 2828 N N . ASN A 1 371 ? -16.465 17.178 25.508 1.00 41.62 371 ASN A N 1
ATOM 2829 C CA . ASN A 1 371 ? -17.074 18.228 26.303 1.00 41.62 371 ASN A CA 1
ATOM 2830 C C . ASN A 1 371 ? -17.811 19.124 25.316 1.00 41.62 371 ASN A C 1
ATOM 2832 O O . ASN A 1 371 ? -17.236 20.033 24.721 1.00 41.62 371 ASN A O 1
ATOM 2836 N N . ILE A 1 372 ? -19.085 18.806 25.097 1.00 47.28 372 ILE A N 1
ATOM 2837 C CA . ILE A 1 372 ? -19.991 19.601 24.279 1.00 47.28 372 ILE A CA 1
ATOM 2838 C C . ILE A 1 372 ? -20.222 20.928 25.012 1.00 47.28 372 ILE A C 1
ATOM 2840 O O . ILE A 1 372 ? -21.098 21.035 25.870 1.00 47.28 372 ILE A O 1
ATOM 2844 N N . VAL A 1 373 ? -19.420 21.947 24.701 1.00 45.59 373 VAL A N 1
ATOM 2845 C CA . VAL A 1 373 ? -19.687 23.317 25.146 1.00 45.59 373 VAL A CA 1
ATOM 2846 C C . VAL A 1 373 ? -20.701 23.925 24.166 1.00 45.59 373 VAL A C 1
ATOM 2848 O O . VAL A 1 373 ? -20.389 24.017 22.977 1.00 45.59 373 VAL A O 1
ATOM 2851 N N . PRO A 1 374 ? -21.892 24.375 24.618 1.00 40.53 374 PRO A N 1
ATOM 2852 C CA . PRO A 1 374 ? -22.992 24.805 23.740 1.00 40.53 374 PRO A CA 1
ATOM 2853 C C . PRO A 1 374 ? -22.673 25.947 22.760 1.00 40.53 374 PRO A C 1
ATOM 2855 O O . PRO A 1 374 ? -23.464 26.198 21.861 1.00 40.53 374 PRO A O 1
ATOM 2858 N N . ILE A 1 375 ? -21.551 26.652 22.952 1.00 42.91 375 ILE A N 1
ATOM 2859 C CA . ILE A 1 375 ? -21.178 27.874 22.218 1.00 42.91 375 ILE A CA 1
ATOM 2860 C C . ILE A 1 375 ? -19.879 27.695 21.405 1.00 42.91 375 ILE A C 1
ATOM 2862 O O . ILE A 1 375 ? -19.619 28.474 20.499 1.00 42.91 375 ILE A O 1
ATOM 2866 N N . ILE A 1 376 ? -19.054 26.685 21.710 1.00 41.25 376 ILE A N 1
ATOM 2867 C CA . ILE A 1 376 ? -17.699 26.534 21.130 1.00 41.25 376 ILE A CA 1
ATOM 2868 C C . ILE A 1 376 ? -17.604 25.275 20.244 1.00 41.25 376 ILE A C 1
ATOM 2870 O O . ILE A 1 376 ? -16.661 25.119 19.476 1.00 41.25 376 ILE A O 1
ATOM 2874 N N . GLY A 1 377 ? -18.615 24.399 20.288 1.00 43.12 377 GLY A N 1
ATOM 2875 C CA . GLY A 1 377 ? -18.594 23.120 19.581 1.00 43.12 377 GLY A CA 1
ATOM 2876 C C . GLY A 1 377 ? -17.659 22.096 20.248 1.00 43.12 377 GLY A C 1
ATOM 2877 O O . GLY A 1 377 ? -17.022 22.394 21.263 1.00 43.12 377 GLY A O 1
ATOM 2878 N N . PRO A 1 378 ? -17.611 20.856 19.734 1.00 45.66 378 PRO A N 1
ATOM 2879 C CA . PRO A 1 378 ? -16.660 19.840 20.180 1.00 45.66 378 PRO A CA 1
ATOM 2880 C C . PRO A 1 378 ? -15.215 20.326 20.008 1.00 45.66 378 PRO A C 1
ATOM 2882 O O . PRO A 1 378 ? -14.784 20.604 18.892 1.00 45.66 378 PRO A O 1
ATOM 2885 N N . SER A 1 379 ? -14.450 20.402 21.099 1.00 42.44 379 SER A N 1
ATOM 2886 C CA . SER A 1 379 ? -12.992 20.531 21.006 1.00 42.44 379 SER A CA 1
ATOM 2887 C C . SER A 1 379 ? -12.387 19.147 20.781 1.00 42.44 379 SER A C 1
ATOM 2889 O O . SER A 1 379 ? -12.619 18.232 21.575 1.00 42.44 379 SER A O 1
ATOM 2891 N N . PHE A 1 380 ? -11.630 18.990 19.695 1.00 51.69 380 PHE A N 1
ATOM 2892 C CA . PHE A 1 380 ? -10.884 17.766 19.413 1.00 51.69 380 PHE A CA 1
ATOM 2893 C C . PHE A 1 380 ? -9.569 17.753 20.181 1.00 51.69 380 PHE A C 1
ATOM 2895 O O . PHE A 1 380 ? -8.748 18.653 20.018 1.00 51.69 380 PHE A O 1
ATOM 2902 N N . SER A 1 381 ? -9.316 16.676 20.920 1.00 53.19 381 SER A N 1
ATOM 2903 C CA . SER A 1 381 ? -7.941 16.258 21.194 1.00 53.19 381 SER A CA 1
ATOM 2904 C C . SER A 1 381 ? -7.506 15.294 20.093 1.00 53.19 381 SER A C 1
ATOM 2906 O O . SER A 1 381 ? -8.179 14.290 19.852 1.00 53.19 381 SER A O 1
ATOM 2908 N N . ASN A 1 382 ? -6.388 15.580 19.431 1.00 58.16 382 ASN A N 1
ATOM 2909 C CA . ASN A 1 382 ? -5.828 14.695 18.412 1.00 58.16 382 ASN A CA 1
ATOM 2910 C C . ASN A 1 382 ? -5.395 13.368 19.070 1.00 58.16 382 ASN A C 1
ATOM 2912 O O . ASN A 1 382 ? -4.533 13.372 19.944 1.00 58.16 382 ASN A O 1
ATOM 2916 N N . GLY A 1 383 ? -6.017 12.253 18.676 1.00 64.62 383 GLY A N 1
ATOM 2917 C CA . GLY A 1 383 ? -5.645 10.900 19.094 1.00 64.62 383 GLY A CA 1
ATOM 2918 C C . GLY A 1 383 ? -5.713 9.943 17.905 1.00 64.62 383 GLY A C 1
ATOM 2919 O O . GLY A 1 383 ? -6.678 9.985 17.139 1.00 64.62 383 GLY A O 1
ATOM 2920 N N . GLY A 1 384 ? -4.676 9.124 17.723 1.00 72.75 384 GLY A N 1
ATOM 2921 C CA . GLY A 1 384 ? -4.521 8.267 16.546 1.00 72.75 384 GLY A CA 1
ATOM 2922 C C . GLY A 1 384 ? -4.383 9.082 15.255 1.00 72.75 384 GLY A C 1
ATOM 2923 O O . GLY A 1 384 ? -3.757 10.145 15.243 1.00 72.75 384 GLY A O 1
ATOM 2924 N N . ILE A 1 385 ? -5.013 8.598 14.183 1.00 73.81 385 ILE A N 1
ATOM 2925 C CA . ILE A 1 385 ? -5.145 9.256 12.875 1.00 73.81 385 ILE A CA 1
ATOM 2926 C C . ILE A 1 385 ? -6.542 9.872 12.648 1.00 73.81 385 ILE A C 1
ATOM 2928 O O . ILE A 1 385 ? -6.878 10.234 11.525 1.00 73.81 385 ILE A O 1
ATOM 2932 N N . ASN A 1 386 ? -7.346 10.074 13.706 1.00 70.81 386 ASN A N 1
ATOM 2933 C CA . ASN A 1 386 ? -8.708 10.646 13.629 1.00 70.81 386 ASN A CA 1
ATOM 2934 C C . ASN A 1 386 ? -8.773 11.987 12.872 1.00 70.81 386 ASN A C 1
ATOM 2936 O O . ASN A 1 386 ? -9.696 12.251 12.114 1.00 70.81 386 ASN A O 1
ATOM 2940 N N . TRP A 1 387 ? -7.747 12.816 12.979 1.00 70.44 387 TRP A N 1
ATOM 2941 C CA . TRP A 1 387 ? -7.620 14.042 12.196 1.00 70.44 387 TRP A CA 1
ATOM 2942 C C . TRP A 1 387 ? -7.672 13.882 10.662 1.00 70.44 387 TRP A C 1
ATOM 2944 O O . TRP A 1 387 ? -8.006 14.874 10.021 1.00 70.44 387 TRP A O 1
ATOM 2954 N N . LEU A 1 388 ? -7.475 12.689 10.069 1.00 68.62 388 LEU A N 1
ATOM 2955 C CA . LEU A 1 388 ? -7.806 12.406 8.650 1.00 68.62 388 LEU A CA 1
ATOM 2956 C C . LEU A 1 388 ? -9.262 12.704 8.301 1.00 68.62 388 LEU A C 1
ATOM 2958 O O . LEU A 1 388 ? -9.598 13.012 7.158 1.00 68.62 388 LEU A O 1
ATOM 2962 N N . ILE A 1 389 ? -10.139 12.595 9.290 1.00 68.81 389 ILE A N 1
ATOM 2963 C CA . ILE A 1 389 ? -11.567 12.818 9.123 1.00 68.81 389 ILE A CA 1
ATOM 2964 C C . ILE A 1 389 ? -11.829 14.301 8.870 1.00 68.81 389 ILE A C 1
ATOM 2966 O O . ILE A 1 389 ? -12.727 14.631 8.101 1.00 68.81 389 ILE A O 1
ATOM 2970 N N . LYS A 1 390 ? -11.027 15.206 9.451 1.00 70.94 390 LYS A N 1
ATOM 2971 C CA . LYS A 1 390 ? -11.226 16.654 9.307 1.00 70.94 390 LYS A CA 1
ATOM 2972 C C . LYS A 1 390 ? -11.169 17.096 7.834 1.00 70.94 390 LYS A C 1
ATOM 2974 O O . LYS A 1 390 ? -12.159 17.681 7.405 1.00 70.94 390 LYS A O 1
ATOM 2979 N N . PRO A 1 391 ? -10.130 16.780 7.031 1.00 70.25 391 PRO A N 1
ATOM 2980 C CA . PRO A 1 391 ? -10.111 17.086 5.596 1.00 70.25 391 PRO A CA 1
ATOM 2981 C C . PRO A 1 391 ? -11.320 16.555 4.814 1.00 70.25 391 PRO A C 1
ATOM 2983 O O . PRO A 1 391 ? -11.914 17.289 4.026 1.00 70.25 391 PRO A O 1
ATOM 2986 N N . ILE A 1 392 ? -11.717 15.297 5.051 1.00 68.06 392 ILE A N 1
ATOM 2987 C CA . ILE A 1 392 ? -12.859 14.664 4.364 1.00 68.06 392 ILE A CA 1
ATOM 2988 C C . ILE A 1 392 ? -14.155 15.400 4.705 1.00 68.06 392 ILE A C 1
ATOM 2990 O O . ILE A 1 392 ? -14.966 15.706 3.832 1.00 68.06 392 ILE A O 1
ATOM 2994 N N . VAL A 1 393 ? -14.347 15.702 5.986 1.00 64.69 393 VAL A N 1
ATOM 2995 C CA . VAL A 1 393 ? -15.538 16.391 6.469 1.00 64.69 393 VAL A CA 1
ATOM 2996 C C . VAL A 1 393 ? -15.585 17.836 5.977 1.00 64.69 393 VAL A C 1
ATOM 2998 O O . VAL A 1 393 ? -16.651 18.278 5.556 1.00 64.69 393 VAL A O 1
ATOM 3001 N N . THR A 1 394 ? -14.459 18.554 5.961 1.00 67.50 394 THR A N 1
ATOM 3002 C CA . THR A 1 394 ? -14.362 19.890 5.348 1.00 67.50 394 THR A CA 1
ATOM 3003 C C . THR A 1 394 ? -14.851 19.855 3.904 1.00 67.50 394 THR A C 1
ATOM 3005 O O . THR A 1 394 ? -15.744 20.618 3.549 1.00 67.50 394 THR A O 1
ATOM 3008 N N . LEU A 1 395 ? -14.376 18.890 3.111 1.00 66.56 395 LEU A N 1
ATOM 3009 C CA . LEU A 1 395 ? -14.784 18.726 1.716 1.00 66.56 395 LEU A CA 1
ATOM 3010 C C . LEU A 1 395 ? -16.284 18.436 1.559 1.00 66.56 395 LEU A C 1
ATOM 3012 O O . LEU A 1 395 ? -16.933 18.998 0.675 1.00 66.56 395 LEU A O 1
ATOM 3016 N N . LEU A 1 396 ? -16.855 17.567 2.400 1.00 63.09 396 LEU A N 1
ATOM 3017 C CA . LEU A 1 396 ? -18.292 17.271 2.376 1.00 63.09 396 LEU A CA 1
ATOM 3018 C C . LEU A 1 396 ? -19.127 18.513 2.707 1.00 63.09 396 LEU A C 1
ATOM 3020 O O . LEU A 1 396 ? -20.085 18.822 2.003 1.00 63.09 396 LEU A O 1
ATOM 3024 N N . ILE A 1 397 ? -18.740 19.243 3.749 1.00 62.91 397 ILE A N 1
ATOM 3025 C CA . ILE A 1 397 ? -19.435 20.445 4.213 1.00 62.91 397 ILE A CA 1
ATOM 3026 C C . ILE A 1 397 ? -19.357 21.570 3.177 1.00 62.91 397 ILE A C 1
ATOM 3028 O O . ILE A 1 397 ? -20.367 22.230 2.919 1.00 62.91 397 ILE A O 1
ATOM 3032 N N . ASP A 1 398 ? -18.192 21.775 2.561 1.00 65.06 398 ASP A N 1
ATOM 3033 C CA . ASP A 1 398 ? -18.009 22.783 1.516 1.00 65.06 398 ASP A CA 1
ATOM 3034 C C . ASP A 1 398 ? -18.882 22.476 0.293 1.00 65.06 398 ASP A C 1
ATOM 3036 O O . ASP A 1 398 ? -19.536 23.373 -0.239 1.00 65.06 398 ASP A O 1
ATOM 3040 N N . LYS A 1 399 ? -18.998 21.198 -0.098 1.00 63.53 399 LYS A N 1
ATOM 3041 C CA . LYS A 1 399 ? -19.916 20.766 -1.169 1.00 63.53 399 LYS A CA 1
ATOM 3042 C C . LYS A 1 399 ? -21.392 20.951 -0.821 1.00 63.53 399 LYS A C 1
ATOM 3044 O O . LYS A 1 399 ? -22.201 21.164 -1.719 1.00 63.53 399 LYS A O 1
ATOM 3049 N N . MET A 1 400 ? -21.749 20.871 0.457 1.00 56.09 400 MET A N 1
ATOM 3050 C CA . MET A 1 400 ? -23.118 21.086 0.934 1.00 56.09 400 MET A CA 1
ATOM 3051 C C . MET A 1 400 ? -23.503 22.573 1.018 1.00 56.09 400 MET A C 1
ATOM 3053 O O . MET A 1 400 ? -24.663 22.876 1.288 1.00 56.09 400 MET A O 1
ATOM 3057 N N . GLY A 1 401 ? -22.568 23.507 0.794 1.00 59.53 401 GLY A N 1
ATOM 3058 C CA . GLY A 1 401 ? -22.851 24.947 0.819 1.00 59.53 401 GLY A CA 1
ATOM 3059 C C . GLY A 1 401 ? -23.235 25.474 2.204 1.00 59.53 401 GLY A C 1
ATOM 3060 O O . GLY A 1 401 ? -23.956 26.466 2.319 1.00 59.53 401 GLY A O 1
ATOM 3061 N N . VAL A 1 402 ? -22.786 24.799 3.266 1.00 61.88 402 VAL A N 1
ATOM 3062 C CA . VAL A 1 402 ? -23.123 25.161 4.646 1.00 61.88 402 VAL A CA 1
ATOM 3063 C C . VAL A 1 402 ? -22.452 26.496 5.018 1.00 61.88 402 VAL A C 1
ATOM 3065 O O . VAL A 1 402 ? -21.263 26.667 4.736 1.00 61.88 402 VAL A O 1
ATOM 3068 N N . PRO A 1 403 ? -23.153 27.434 5.691 1.00 65.38 403 PRO A N 1
ATOM 3069 C CA . PRO A 1 403 ? -22.552 28.683 6.164 1.00 65.38 403 PRO A CA 1
ATOM 3070 C C . PRO A 1 403 ? -21.322 28.447 7.051 1.00 65.38 403 PRO A C 1
ATOM 3072 O O . PRO A 1 403 ? -21.341 27.543 7.885 1.00 65.38 403 PRO A O 1
ATOM 3075 N N . ASP A 1 404 ? -20.291 29.296 6.952 1.00 64.62 404 ASP A N 1
ATOM 3076 C CA . ASP A 1 404 ? -19.020 29.151 7.695 1.00 64.62 404 ASP A CA 1
ATOM 3077 C C . ASP A 1 404 ? -19.215 28.968 9.204 1.00 64.62 404 ASP A C 1
ATOM 3079 O O . ASP A 1 404 ? -18.571 28.131 9.836 1.00 64.62 404 ASP A O 1
ATOM 3083 N N . LEU A 1 405 ? -20.186 29.690 9.767 1.00 62.84 405 LEU A N 1
ATOM 3084 C CA . LEU A 1 405 ? -20.542 29.624 11.181 1.00 62.84 405 LEU A CA 1
ATOM 3085 C C . LEU A 1 405 ? -21.083 28.250 11.595 1.00 62.84 405 LEU A C 1
ATOM 3087 O O . LEU A 1 405 ? -21.092 27.975 12.777 1.00 62.84 405 LEU A O 1
ATOM 3091 N N . MET A 1 406 ? -21.512 27.389 10.670 1.00 59.50 406 MET A N 1
ATOM 3092 C CA . MET A 1 406 ? -21.984 26.018 10.915 1.00 59.50 406 MET A CA 1
ATOM 3093 C C . MET A 1 406 ? -20.941 24.953 10.538 1.00 59.50 406 MET A C 1
ATOM 3095 O O . MET A 1 406 ? -21.037 23.819 11.015 1.00 59.50 406 MET A O 1
ATOM 3099 N N . LYS A 1 407 ? -19.920 25.299 9.739 1.00 63.69 407 LYS A N 1
ATOM 3100 C CA . LYS A 1 407 ? -18.889 24.352 9.279 1.00 63.69 407 LYS A CA 1
ATOM 3101 C C . LYS A 1 407 ? -18.102 23.752 10.438 1.00 63.69 407 LYS A C 1
ATOM 3103 O O . LYS A 1 407 ? -18.045 22.532 10.564 1.00 63.69 407 LYS A O 1
ATOM 3108 N N . SER A 1 408 ? -17.589 24.592 11.337 1.00 60.84 408 SER A N 1
ATOM 3109 C CA . SER A 1 408 ? -16.839 24.135 12.516 1.00 60.84 408 SER A CA 1
ATOM 3110 C C . SER A 1 408 ? -17.681 23.237 13.430 1.00 60.84 408 SER A C 1
ATOM 3112 O O . SER A 1 408 ? -17.168 22.291 14.027 1.00 60.84 408 SER A O 1
ATOM 3114 N N . TYR A 1 409 ? -18.994 23.487 13.510 1.00 60.75 409 TYR A N 1
ATOM 3115 C CA . TYR A 1 409 ? -19.905 22.671 14.314 1.00 60.75 409 TYR A CA 1
ATOM 3116 C C . TYR A 1 409 ? -20.162 21.304 13.680 1.00 60.75 409 TYR A C 1
ATOM 3118 O O . TYR A 1 409 ? -20.054 20.302 14.385 1.00 60.75 409 TYR A O 1
ATOM 3126 N N . LEU A 1 410 ? -20.442 21.244 12.373 1.00 59.66 410 LEU A N 1
ATOM 3127 C CA . LEU A 1 410 ? -20.637 19.984 11.643 1.00 59.66 410 LEU A CA 1
ATOM 3128 C C . LEU A 1 410 ? -19.359 19.140 11.583 1.00 59.66 410 LEU A C 1
ATOM 3130 O O . LEU A 1 410 ? -19.440 17.920 11.727 1.00 59.66 410 LEU A O 1
ATOM 3134 N N . GLN A 1 411 ? -18.188 19.773 11.444 1.00 61.62 411 GLN A N 1
ATOM 3135 C CA . GLN A 1 411 ? -16.884 19.110 11.583 1.00 61.62 411 GLN A CA 1
ATOM 3136 C C . GLN A 1 411 ? -16.762 18.421 12.942 1.00 61.62 411 GLN A C 1
ATOM 3138 O O . GLN A 1 411 ? -16.429 17.237 13.015 1.00 61.62 411 GLN A O 1
ATOM 3143 N N . GLY A 1 412 ? -17.116 19.148 14.006 1.00 60.38 412 GLY A N 1
ATOM 3144 C CA . GLY A 1 412 ? -17.298 18.622 15.354 1.00 60.38 412 GLY A CA 1
ATOM 3145 C C . GLY A 1 412 ? -18.194 17.393 15.392 1.00 60.38 412 GLY A C 1
ATOM 3146 O O . GLY A 1 412 ? -17.784 16.340 15.862 1.00 60.38 412 GLY A O 1
ATOM 3147 N N . THR A 1 413 ? -19.419 17.510 14.889 1.00 61.09 413 THR A N 1
ATOM 3148 C CA . THR A 1 413 ? -20.428 16.445 14.950 1.00 61.09 413 THR A CA 1
ATOM 3149 C C . THR A 1 413 ? -19.990 15.177 14.234 1.00 61.09 413 THR A C 1
ATOM 3151 O O . THR A 1 413 ? -20.074 14.095 14.807 1.00 61.09 413 THR A O 1
ATOM 3154 N N . LEU A 1 414 ? -19.517 15.297 12.994 1.00 62.84 414 LEU A N 1
ATOM 3155 C CA . LEU A 1 414 ? -19.172 14.147 12.162 1.00 62.84 414 LEU A CA 1
ATOM 3156 C C . LEU A 1 414 ? -17.995 13.372 12.746 1.00 62.84 414 LEU A C 1
ATOM 3158 O O . LEU A 1 414 ? -18.053 12.151 12.816 1.00 62.84 414 LEU A O 1
ATOM 3162 N N . ALA A 1 415 ? -16.963 14.043 13.251 1.00 61.44 415 ALA A N 1
ATOM 3163 C CA . ALA A 1 415 ? -15.859 13.320 13.871 1.00 61.44 415 ALA A CA 1
ATOM 3164 C C . ALA A 1 415 ? -16.209 12.743 15.263 1.00 61.44 415 ALA A C 1
ATOM 3166 O O . ALA A 1 415 ? -15.594 11.756 15.670 1.00 61.44 415 ALA A O 1
ATOM 3167 N N . VAL A 1 416 ? -17.256 13.236 15.944 1.00 65.81 416 VAL A N 1
ATOM 3168 C CA . VAL A 1 416 ? -17.866 12.511 17.079 1.00 65.81 416 VAL A CA 1
ATOM 3169 C C . VAL A 1 416 ? -18.615 11.266 16.601 1.00 65.81 416 VAL A C 1
ATOM 3171 O O . VAL A 1 416 ? -18.451 10.225 17.222 1.00 65.81 416 VAL A O 1
ATOM 3174 N N . ILE A 1 417 ? -19.337 11.315 15.470 1.00 69.25 417 ILE A N 1
ATOM 3175 C CA . ILE A 1 417 ? -19.976 10.122 14.872 1.00 69.25 417 ILE A CA 1
ATOM 3176 C C . ILE A 1 417 ? -18.924 9.043 14.602 1.00 69.25 417 ILE A C 1
ATOM 3178 O O . ILE A 1 417 ? -19.123 7.890 14.965 1.00 69.25 417 ILE A O 1
ATOM 3182 N N . PHE A 1 418 ? -17.781 9.398 14.014 1.00 69.12 418 PHE A N 1
ATOM 3183 C CA . PHE A 1 418 ? -16.710 8.429 13.767 1.00 69.12 418 PHE A CA 1
ATOM 3184 C C . PHE A 1 418 ? -16.094 7.863 15.050 1.00 69.12 418 PHE A C 1
ATOM 3186 O O . PHE A 1 418 ? -15.765 6.680 15.092 1.00 69.12 418 PHE A O 1
ATOM 3193 N N . ASN A 1 419 ? -15.960 8.672 16.104 1.00 73.19 419 ASN A N 1
ATOM 3194 C CA . ASN A 1 419 ? -15.504 8.185 17.405 1.00 73.19 419 ASN A CA 1
ATOM 3195 C C . ASN A 1 419 ? -16.542 7.262 18.073 1.00 73.19 419 ASN A C 1
ATOM 3197 O O . ASN A 1 419 ? -16.181 6.253 18.679 1.00 73.19 419 ASN A O 1
ATOM 3201 N N . ASP A 1 420 ? -17.830 7.567 17.925 1.00 75.12 420 ASP A N 1
ATOM 3202 C CA . ASP A 1 420 ? -18.932 6.729 18.400 1.00 75.12 420 ASP A CA 1
ATOM 3203 C C . ASP A 1 420 ? -19.006 5.414 17.603 1.00 75.12 420 ASP A C 1
ATOM 3205 O O . ASP A 1 420 ? -19.215 4.361 18.196 1.00 75.12 420 ASP A O 1
ATOM 3209 N N . ILE A 1 421 ? -18.710 5.427 16.297 1.00 75.75 421 ILE A N 1
ATOM 3210 C CA . ILE A 1 421 ? -18.521 4.209 15.487 1.00 75.75 421 ILE A CA 1
ATOM 3211 C C . ILE A 1 421 ? -17.291 3.424 15.961 1.00 75.75 421 ILE A C 1
ATOM 3213 O O . ILE A 1 421 ? -17.366 2.212 16.111 1.00 75.75 421 ILE A O 1
ATOM 3217 N N . ALA A 1 422 ? -16.155 4.069 16.237 1.00 75.06 422 ALA A N 1
ATOM 3218 C CA . ALA A 1 422 ? -14.967 3.361 16.724 1.00 75.06 422 ALA A CA 1
ATOM 3219 C C . ALA A 1 422 ? -15.232 2.653 18.065 1.00 75.06 422 ALA A C 1
ATOM 3221 O O . ALA A 1 422 ? -14.832 1.509 18.271 1.00 75.06 422 ALA A O 1
ATOM 3222 N N . THR A 1 423 ? -15.982 3.305 18.952 1.00 74.38 423 THR A N 1
ATOM 3223 C CA . THR A 1 423 ? -16.293 2.797 20.297 1.00 74.38 423 THR A CA 1
ATOM 3224 C C . THR A 1 423 ? -17.572 1.959 20.374 1.00 74.38 423 THR A C 1
ATOM 3226 O O . THR A 1 423 ? -17.837 1.377 21.425 1.00 74.38 423 THR A O 1
ATOM 3229 N N . ASP A 1 424 ? -18.354 1.877 19.287 1.00 78.56 424 ASP A N 1
ATOM 3230 C CA . ASP A 1 424 ? -19.728 1.341 19.273 1.00 78.56 424 ASP A CA 1
ATOM 3231 C C . ASP A 1 424 ? -20.597 1.981 20.378 1.00 78.56 424 ASP A C 1
ATOM 3233 O O . ASP A 1 424 ? -21.412 1.332 21.034 1.00 78.56 424 ASP A O 1
ATOM 3237 N N . SER A 1 425 ? -20.363 3.272 20.630 1.00 79.38 425 SER A N 1
ATOM 3238 C CA . SER A 1 425 ? -21.144 4.074 21.569 1.00 79.38 425 SER A CA 1
ATOM 3239 C C . SER A 1 425 ? -22.424 4.557 20.900 1.00 79.38 425 SER A C 1
ATOM 3241 O O . SER A 1 425 ? -22.436 4.882 19.715 1.00 79.38 425 SER A O 1
ATOM 3243 N N . SER A 1 426 ? -23.504 4.678 21.675 1.00 79.44 426 SER A N 1
ATOM 3244 C CA . SER A 1 426 ? -24.762 5.200 21.140 1.00 79.44 426 SER A CA 1
ATOM 3245 C C . SER A 1 426 ? -24.590 6.623 20.597 1.00 79.44 426 SER A C 1
ATOM 3247 O O . SER A 1 426 ? -24.041 7.483 21.296 1.00 79.44 426 SER A O 1
ATOM 3249 N N . LEU A 1 427 ? -25.229 6.929 19.469 1.00 78.88 427 LEU A N 1
ATOM 3250 C CA . LEU A 1 427 ? -25.309 8.272 18.883 1.00 78.88 427 LEU A CA 1
ATOM 3251 C C . LEU A 1 427 ? -26.162 9.248 19.721 1.00 78.88 427 LEU A C 1
ATOM 3253 O O . LEU A 1 427 ? -26.362 10.402 19.338 1.00 78.88 427 LEU A O 1
ATOM 3257 N N . LYS A 1 428 ? -26.667 8.822 20.888 1.00 76.44 428 LYS A N 1
ATOM 3258 C CA . LYS A 1 428 ? -27.545 9.592 21.783 1.00 76.44 428 LYS A CA 1
ATOM 3259 C C . LYS A 1 428 ? -27.006 10.977 22.125 1.00 76.44 428 LYS A C 1
ATOM 3261 O O . LYS A 1 428 ? -27.775 11.938 22.154 1.00 76.44 428 LYS A O 1
ATOM 3266 N N . ASN A 1 429 ? -25.706 11.098 22.380 1.00 68.38 429 ASN A N 1
ATOM 3267 C CA . ASN A 1 429 ? -25.089 12.384 22.718 1.00 68.38 429 ASN A CA 1
ATOM 3268 C C . ASN A 1 429 ? -25.165 13.362 21.540 1.00 68.38 429 ASN A C 1
ATOM 3270 O O . ASN A 1 429 ? -25.538 14.521 21.721 1.00 68.38 429 ASN A O 1
ATOM 3274 N N . ILE A 1 430 ? -24.904 12.865 20.333 1.00 67.75 430 ILE A N 1
ATOM 3275 C CA . ILE A 1 430 ? -24.966 13.632 19.090 1.00 67.75 430 ILE A CA 1
ATOM 3276 C C . ILE A 1 430 ? -26.403 14.012 18.759 1.00 67.75 430 ILE A C 1
ATOM 3278 O O . ILE A 1 430 ? -26.687 15.173 18.473 1.00 67.75 430 ILE A O 1
ATOM 3282 N N . THR A 1 431 ? -27.339 13.068 18.852 1.00 72.38 431 THR A N 1
ATOM 3283 C CA . THR A 1 431 ? -28.746 13.344 18.552 1.00 72.38 431 THR A CA 1
ATOM 3284 C C . THR A 1 431 ? -29.367 14.310 19.554 1.00 72.38 431 THR A C 1
ATOM 3286 O O . THR A 1 431 ? -30.137 15.182 19.163 1.00 72.38 431 THR A O 1
ATOM 3289 N N . ASN A 1 432 ? -29.017 14.203 20.840 1.00 73.81 432 ASN A N 1
ATOM 3290 C CA . ASN A 1 432 ? -29.474 15.146 21.865 1.00 73.81 432 ASN A CA 1
ATOM 3291 C C . ASN A 1 432 ? -28.896 16.544 21.640 1.00 73.81 432 ASN A C 1
ATOM 3293 O O . ASN A 1 432 ? -29.576 17.540 21.883 1.00 73.81 432 ASN A O 1
ATOM 3297 N N . TRP A 1 433 ? -27.655 16.620 21.164 1.00 68.75 433 TRP A N 1
ATOM 3298 C CA . TRP A 1 433 ? -27.020 17.878 20.801 1.00 68.75 433 TRP A CA 1
ATOM 3299 C C . TRP A 1 433 ? -27.653 18.507 19.556 1.00 68.75 433 TRP A C 1
ATOM 3301 O O . TRP A 1 433 ? -28.018 19.678 19.605 1.00 68.75 433 TRP A O 1
ATOM 3311 N N . LEU A 1 434 ? -27.885 17.739 18.486 1.00 68.75 434 LEU A N 1
ATOM 3312 C CA . LEU A 1 434 ? -28.587 18.220 17.289 1.00 68.75 434 LEU A CA 1
ATOM 3313 C C . LEU A 1 434 ? -30.002 18.700 17.633 1.00 68.75 434 LEU A C 1
ATOM 3315 O O . LEU A 1 434 ? -30.429 19.744 17.150 1.00 68.75 434 LEU A O 1
ATOM 3319 N N . LYS A 1 435 ? -30.699 17.996 18.535 1.00 72.56 435 LYS A N 1
ATOM 3320 C CA . LYS A 1 435 ? -32.022 18.377 19.060 1.00 72.56 435 LYS A CA 1
ATOM 3321 C C . LYS A 1 435 ? -31.988 19.514 20.092 1.00 72.56 435 LYS A C 1
ATOM 3323 O O . LYS A 1 435 ? -33.045 19.914 20.585 1.00 72.56 435 LYS A O 1
ATOM 3328 N N . ASN A 1 436 ? -30.822 20.070 20.430 1.00 78.06 436 ASN A N 1
ATOM 3329 C CA . ASN A 1 436 ? -30.749 21.256 21.278 1.00 78.06 436 ASN A CA 1
ATOM 3330 C C . ASN A 1 436 ? -31.475 22.425 20.599 1.00 78.06 436 ASN A C 1
ATOM 3332 O O . ASN A 1 436 ? -31.256 22.696 19.424 1.00 78.06 436 ASN A O 1
ATOM 3336 N N . LYS A 1 437 ? -32.304 23.153 21.355 1.00 70.75 437 LYS A N 1
ATOM 3337 C CA . LYS A 1 437 ? -33.177 24.214 20.831 1.00 70.75 437 LYS A CA 1
ATOM 3338 C C . LYS A 1 437 ? -32.446 25.268 19.988 1.00 70.75 437 LYS A C 1
ATOM 3340 O O . LYS A 1 437 ? -33.027 25.751 19.022 1.00 70.75 437 LYS A O 1
ATOM 3345 N N . LEU A 1 438 ? -31.207 25.620 20.342 1.00 68.19 438 LEU A N 1
ATOM 3346 C CA . LEU A 1 438 ? -30.406 26.569 19.567 1.00 68.19 438 LEU A CA 1
ATOM 3347 C C . LEU A 1 438 ? -30.056 25.980 18.197 1.00 68.19 438 LEU A C 1
ATOM 3349 O O . LEU A 1 438 ? -30.434 26.551 17.183 1.00 68.19 438 LEU A O 1
ATOM 3353 N N . ILE A 1 439 ? -29.430 24.806 18.160 1.00 65.75 439 ILE A N 1
ATOM 3354 C CA . ILE A 1 439 ? -28.969 24.160 16.920 1.00 65.75 439 ILE A CA 1
ATOM 3355 C C . ILE A 1 439 ? -30.143 23.725 16.051 1.00 65.75 439 ILE A C 1
ATOM 3357 O O . ILE A 1 439 ? -30.173 24.036 14.864 1.00 65.75 439 ILE A O 1
ATOM 3361 N N . TRP A 1 440 ? -31.153 23.093 16.649 1.00 76.50 440 TRP A N 1
ATOM 3362 C CA . TRP A 1 440 ? -32.345 22.621 15.951 1.00 76.50 440 TRP A CA 1
ATOM 3363 C C . TRP A 1 440 ? -33.062 23.743 15.196 1.00 76.50 440 TRP A C 1
ATOM 3365 O O . TRP A 1 440 ? -33.649 23.500 14.148 1.00 76.50 440 TRP A O 1
ATOM 3375 N N . SER A 1 441 ? -33.006 24.980 15.702 1.00 72.75 441 SER A N 1
ATOM 3376 C CA . SER A 1 441 ? -33.615 26.136 15.039 1.00 72.75 441 SER A CA 1
ATOM 3377 C C . SER A 1 441 ? -32.875 26.594 13.776 1.00 72.75 441 SER A C 1
ATOM 3379 O O . SER A 1 441 ? -33.507 27.172 12.896 1.00 72.75 441 SER A O 1
ATOM 3381 N N . PHE A 1 442 ? -31.578 26.290 13.663 1.00 69.06 442 PHE A N 1
ATOM 3382 C CA . PHE A 1 442 ? -30.737 26.615 12.505 1.00 69.06 442 PHE A CA 1
ATOM 3383 C C . PHE A 1 442 ? -30.681 25.505 11.452 1.00 69.06 442 PHE A C 1
ATOM 3385 O O . PHE A 1 442 ? -30.232 25.756 10.338 1.00 69.06 442 PHE A O 1
ATOM 3392 N N . LEU A 1 443 ? -31.125 24.290 11.785 1.00 67.88 443 LEU A N 1
ATOM 3393 C CA . LEU A 1 443 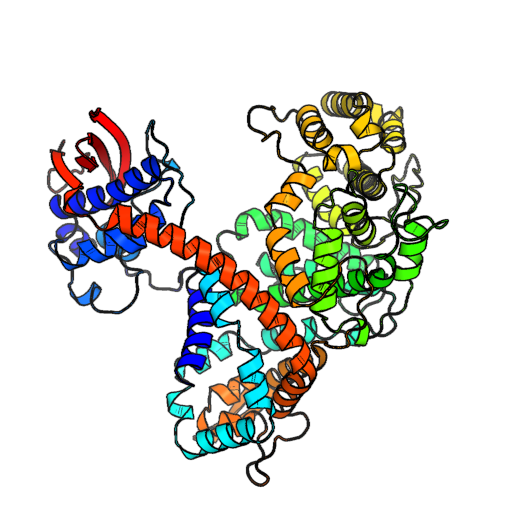? -31.242 23.204 10.815 1.00 67.88 443 LEU A CA 1
ATOM 3394 C C . LEU A 1 443 ? -32.430 23.461 9.880 1.00 67.88 443 LEU A C 1
ATOM 3396 O O . LEU A 1 443 ? -33.527 23.809 10.333 1.00 67.88 443 LEU A O 1
ATOM 3400 N N . ASP A 1 444 ? -32.235 23.242 8.583 1.00 70.25 444 ASP A N 1
ATOM 3401 C CA . ASP A 1 444 ? -33.351 23.184 7.644 1.00 70.25 444 ASP A CA 1
ATOM 3402 C C . ASP A 1 444 ? -34.211 21.925 7.882 1.00 70.25 444 ASP A C 1
ATOM 3404 O O . ASP A 1 444 ? -33.864 21.028 8.659 1.00 70.25 444 ASP A O 1
ATOM 3408 N N . ASP A 1 445 ? -35.375 21.859 7.240 1.00 74.62 445 ASP A N 1
ATOM 3409 C CA . ASP A 1 445 ? -36.310 20.749 7.446 1.00 74.62 445 ASP A CA 1
ATOM 3410 C C . ASP A 1 445 ? -35.776 19.409 6.912 1.00 74.62 445 ASP A C 1
ATOM 3412 O O . ASP A 1 445 ? -36.135 18.351 7.434 1.00 74.62 445 ASP A O 1
ATOM 3416 N N . SER A 1 446 ? -34.868 19.439 5.931 1.00 64.31 446 SER A N 1
ATOM 3417 C CA . SER A 1 446 ? -34.203 18.244 5.404 1.00 64.31 446 SER A CA 1
ATOM 3418 C C . SER A 1 446 ? -33.275 17.633 6.457 1.00 64.31 446 SER A C 1
ATOM 3420 O O . SER A 1 446 ? -33.392 16.452 6.797 1.00 64.31 446 SER A O 1
ATOM 3422 N N . MET A 1 447 ? -32.424 18.457 7.068 1.00 63.12 447 MET A N 1
ATOM 3423 C CA . MET A 1 447 ? -31.515 18.064 8.142 1.00 63.12 447 MET A CA 1
ATOM 3424 C C . MET A 1 447 ? -32.275 17.636 9.399 1.00 63.12 447 MET A C 1
ATOM 3426 O O . MET A 1 447 ? -31.921 16.634 10.018 1.00 63.12 447 MET A O 1
ATOM 3430 N N . LYS A 1 448 ? -33.353 18.332 9.776 1.00 77.31 448 LYS A N 1
ATOM 3431 C CA . LYS A 1 448 ? -34.205 17.909 10.903 1.00 77.31 448 LYS A CA 1
ATOM 3432 C C . LYS A 1 448 ? -34.809 16.527 10.668 1.00 77.31 448 LYS A C 1
ATOM 3434 O O . LYS A 1 448 ? -34.774 15.682 11.563 1.00 77.31 448 LYS A O 1
ATOM 3439 N N . ASN A 1 449 ? -35.334 16.277 9.470 1.00 75.56 449 ASN A N 1
ATOM 3440 C CA . ASN A 1 449 ? -35.876 14.969 9.109 1.00 75.56 449 ASN A CA 1
ATOM 3441 C C . ASN A 1 449 ? -34.801 13.883 9.144 1.00 75.56 449 ASN A C 1
ATOM 3443 O O . ASN A 1 449 ? -35.050 12.808 9.681 1.00 75.56 449 ASN A O 1
ATOM 3447 N N . MET A 1 450 ? -33.599 14.171 8.648 1.00 70.06 450 MET A N 1
ATOM 3448 C CA . MET A 1 450 ? -32.451 13.269 8.728 1.00 70.06 450 MET A CA 1
ATOM 3449 C C . MET A 1 450 ? -32.108 12.891 10.173 1.00 70.06 450 MET A C 1
ATOM 3451 O O . MET A 1 450 ? -32.017 11.709 10.493 1.00 70.06 450 MET A O 1
ATOM 3455 N N . VAL A 1 451 ? -31.985 13.875 11.067 1.00 73.50 451 VAL A N 1
ATOM 3456 C CA . VAL A 1 451 ? -31.692 13.625 12.488 1.00 73.50 451 VAL A CA 1
ATOM 3457 C C . VAL A 1 451 ? -32.796 12.817 13.159 1.00 73.50 451 VAL A C 1
ATOM 3459 O O . VAL A 1 451 ? -32.499 11.937 13.961 1.00 73.50 451 VAL A O 1
ATOM 3462 N N . ASN A 1 452 ? -34.062 13.090 12.843 1.00 81.69 452 ASN A N 1
ATOM 3463 C CA . ASN A 1 452 ? -35.167 12.296 13.371 1.00 81.69 452 ASN A CA 1
ATOM 3464 C C . ASN A 1 452 ? -35.102 10.849 12.880 1.00 81.69 452 ASN A C 1
ATOM 3466 O O . ASN A 1 452 ? -35.150 9.955 13.712 1.00 81.69 452 ASN A O 1
ATOM 3470 N N . LYS A 1 453 ? -34.859 10.611 11.587 1.00 79.62 453 LYS A N 1
ATOM 3471 C CA . LYS A 1 453 ? -34.694 9.248 11.067 1.00 79.62 453 LYS A CA 1
ATOM 3472 C C . LYS A 1 453 ? -33.510 8.502 11.707 1.00 79.62 453 LYS A C 1
ATOM 3474 O O . LYS A 1 453 ? -33.646 7.319 11.980 1.00 79.62 453 LYS A O 1
ATOM 3479 N N . ILE A 1 454 ? -32.386 9.175 11.994 1.00 78.50 454 ILE A N 1
ATOM 3480 C CA . ILE A 1 454 ? -31.255 8.572 12.737 1.00 78.50 454 ILE A CA 1
ATOM 3481 C C . ILE A 1 454 ? -31.676 8.175 14.158 1.00 78.50 454 ILE A C 1
ATOM 3483 O O . ILE A 1 454 ? -31.253 7.140 14.652 1.00 78.50 454 ILE A O 1
ATOM 3487 N N . VAL A 1 455 ? -32.479 9.003 14.833 1.00 82.31 455 VAL A N 1
ATOM 3488 C CA . VAL A 1 455 ? -32.982 8.710 16.189 1.00 82.31 455 VAL A CA 1
ATOM 3489 C C . VAL A 1 455 ? -33.992 7.564 16.176 1.00 82.31 455 VAL A C 1
ATOM 3491 O O . VAL A 1 455 ? -34.039 6.785 17.123 1.00 82.31 455 VAL A O 1
ATOM 3494 N N . ASP A 1 456 ? -34.812 7.496 15.132 1.00 85.38 456 ASP A N 1
ATOM 3495 C CA . ASP A 1 456 ? -35.864 6.493 14.989 1.00 85.38 456 ASP A CA 1
ATOM 3496 C C . ASP A 1 456 ? -35.291 5.121 14.578 1.00 85.38 456 ASP A C 1
ATOM 3498 O O . ASP A 1 456 ? -35.889 4.087 14.884 1.00 85.38 456 ASP A O 1
ATOM 3502 N N . ASP A 1 457 ? -34.109 5.090 13.948 1.00 83.56 457 ASP A N 1
ATOM 3503 C CA . ASP A 1 457 ? -33.349 3.864 13.708 1.00 83.56 457 ASP A CA 1
ATOM 3504 C C . ASP A 1 457 ? -32.617 3.410 14.977 1.00 83.56 457 ASP A C 1
ATOM 3506 O O . ASP A 1 457 ? -31.504 3.838 15.284 1.00 83.56 457 ASP A O 1
ATOM 3510 N N . LYS A 1 458 ? -33.259 2.513 15.726 1.00 85.38 458 LYS A N 1
ATOM 3511 C CA . LYS A 1 458 ? -32.752 2.039 17.016 1.00 85.38 458 LYS A CA 1
ATOM 3512 C C . LYS A 1 458 ? -31.374 1.374 16.923 1.00 85.38 458 LYS A C 1
ATOM 3514 O O . LYS A 1 458 ? -30.559 1.572 17.819 1.00 85.38 458 LYS A O 1
ATOM 3519 N N . GLU A 1 459 ? -31.110 0.580 15.887 1.00 82.88 459 GLU A N 1
ATOM 3520 C CA . GLU A 1 459 ? -29.853 -0.173 15.790 1.00 82.88 459 GLU A CA 1
ATOM 3521 C C . GLU A 1 459 ? -28.685 0.758 15.457 1.00 82.88 459 GLU A C 1
ATOM 3523 O O . GLU A 1 459 ? -27.647 0.707 16.118 1.00 82.88 459 GLU A O 1
ATOM 3528 N N . LEU A 1 460 ? -28.882 1.672 14.502 1.00 81.12 460 LEU A N 1
ATOM 3529 C CA . LEU A 1 460 ? -27.910 2.711 14.169 1.00 81.12 460 LEU A CA 1
ATOM 3530 C C . LEU A 1 460 ? -27.708 3.692 15.335 1.00 81.12 460 LEU A C 1
ATOM 3532 O O . LEU A 1 460 ? -26.599 4.175 15.554 1.00 81.12 460 LEU A O 1
ATOM 3536 N N . HIS A 1 461 ? -28.763 3.989 16.098 1.00 83.50 461 HIS A N 1
ATOM 3537 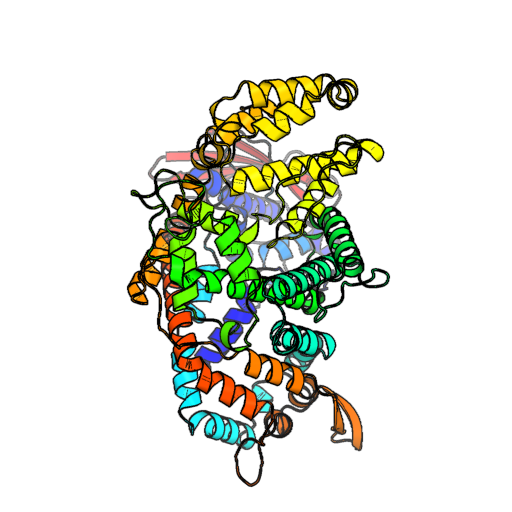C CA . HIS A 1 461 ? -28.706 4.910 17.233 1.00 83.50 461 HIS A CA 1
ATOM 3538 C C . HIS A 1 461 ? -28.004 4.323 18.457 1.00 83.50 461 HIS A C 1
ATOM 3540 O O . HIS A 1 461 ? -27.241 5.033 19.115 1.00 83.50 461 HIS A O 1
ATOM 3546 N N . GLU A 1 462 ? -28.257 3.056 18.783 1.00 85.00 462 GLU A N 1
ATOM 3547 C CA . GLU A 1 462 ? -27.719 2.404 19.982 1.00 85.00 462 GLU A CA 1
ATOM 3548 C C . GLU A 1 462 ? -26.349 1.759 19.738 1.00 85.00 462 GLU A C 1
ATOM 3550 O O . GLU A 1 462 ? -25.483 1.869 20.606 1.00 85.00 462 GLU A O 1
ATOM 3555 N N . THR A 1 463 ? -26.144 1.130 18.575 1.00 84.56 463 THR A N 1
ATOM 3556 C CA . THR A 1 463 ? -24.940 0.349 18.227 1.00 84.56 463 THR A CA 1
ATOM 3557 C C . THR A 1 463 ? -24.506 0.610 16.773 1.00 84.56 463 THR A C 1
ATOM 3559 O O . THR A 1 463 ? -24.625 -0.272 15.911 1.00 84.56 463 THR A O 1
ATOM 3562 N N . PRO A 1 464 ? -24.031 1.831 16.453 1.00 82.94 464 PRO A N 1
ATOM 3563 C CA . PRO A 1 464 ? -23.779 2.261 15.076 1.00 82.94 464 PRO A CA 1
ATOM 3564 C C . PRO A 1 464 ? -22.744 1.392 14.356 1.00 82.94 464 PRO A C 1
ATOM 3566 O O . PRO A 1 464 ? -22.885 1.118 13.165 1.00 82.94 464 PRO A O 1
ATOM 3569 N N . TYR A 1 465 ? -21.716 0.924 15.068 1.00 86.12 465 TYR A N 1
ATOM 3570 C CA . TYR A 1 465 ? -20.702 0.053 14.485 1.00 86.12 465 TYR A CA 1
ATOM 3571 C C . TYR A 1 465 ? -21.302 -1.281 14.060 1.00 86.12 465 TYR A C 1
ATOM 3573 O O . TYR A 1 465 ? -21.131 -1.700 12.915 1.00 86.12 465 TYR A O 1
ATOM 3581 N N . LYS A 1 466 ? -22.043 -1.927 14.966 1.00 85.19 466 LYS A N 1
ATOM 3582 C CA . LYS A 1 466 ? -22.672 -3.222 14.702 1.00 85.19 466 LYS A CA 1
ATOM 3583 C C . LYS A 1 466 ? -23.664 -3.144 13.542 1.00 85.19 466 LYS A C 1
ATOM 3585 O O . LYS A 1 466 ? -23.671 -4.038 12.693 1.00 85.19 466 LYS A O 1
ATOM 3590 N N . ALA A 1 467 ? -24.433 -2.058 13.459 1.00 82.19 467 ALA A N 1
ATOM 3591 C CA . ALA A 1 467 ? -25.349 -1.810 12.350 1.00 82.19 467 ALA A CA 1
ATOM 3592 C C . ALA A 1 467 ? -24.596 -1.737 11.007 1.00 82.19 467 ALA A C 1
ATOM 3594 O O . ALA A 1 467 ? -24.963 -2.399 10.037 1.00 82.19 467 ALA A O 1
ATOM 3595 N N . ILE A 1 468 ? -23.498 -0.975 10.937 1.00 81.94 468 ILE A N 1
ATOM 3596 C CA . ILE A 1 468 ? -22.687 -0.840 9.713 1.00 81.94 468 ILE A CA 1
ATOM 3597 C C . ILE A 1 468 ? -21.961 -2.155 9.377 1.00 81.94 468 ILE A C 1
ATOM 3599 O O . ILE A 1 468 ? -21.854 -2.527 8.206 1.00 81.94 468 ILE A O 1
ATOM 3603 N N . TYR A 1 469 ? -21.477 -2.879 10.388 1.00 81.75 469 TYR A N 1
ATOM 3604 C CA . TYR A 1 469 ? -20.747 -4.132 10.206 1.00 81.75 469 TYR A CA 1
ATOM 3605 C C . TYR A 1 469 ? -21.635 -5.248 9.641 1.00 81.75 469 TYR A C 1
ATOM 3607 O O . TYR A 1 469 ? -21.226 -5.946 8.709 1.00 81.75 469 TYR A O 1
ATOM 3615 N N . SER A 1 470 ? -22.851 -5.379 10.179 1.00 77.44 470 SER A N 1
ATOM 3616 C CA . SER A 1 470 ? -23.842 -6.389 9.785 1.00 77.44 470 SER A CA 1
ATOM 3617 C C . SER A 1 470 ? -24.644 -6.019 8.530 1.00 77.44 470 SER A C 1
ATOM 3619 O O . SER A 1 470 ? -25.172 -6.908 7.866 1.00 77.44 470 SER A O 1
ATOM 3621 N N . GLY A 1 471 ? -24.690 -4.732 8.168 1.00 71.31 471 GLY A N 1
ATOM 3622 C CA . GLY A 1 471 ? -25.254 -4.224 6.913 1.00 71.31 471 GLY A CA 1
ATOM 3623 C C . GLY A 1 471 ? -26.551 -3.433 7.037 1.00 71.31 471 GLY A C 1
ATOM 3624 O O . GLY A 1 471 ? -26.854 -2.650 6.136 1.00 71.31 471 GLY A O 1
ATOM 3625 N N . SER A 1 472 ? -27.277 -3.551 8.153 1.00 71.81 472 SER A N 1
ATOM 3626 C CA . SER A 1 472 ? -28.502 -2.774 8.392 1.00 71.81 472 SER A CA 1
ATOM 3627 C C . SER A 1 472 ? -28.222 -1.268 8.406 1.00 71.81 472 SER A C 1
ATOM 3629 O O . SER A 1 472 ? -28.935 -0.493 7.776 1.00 71.81 472 SER A O 1
ATOM 3631 N N . GLY A 1 473 ? -27.109 -0.853 9.014 1.00 74.44 473 GLY A N 1
ATOM 3632 C CA . GLY A 1 473 ? -26.739 0.551 9.179 1.00 74.44 473 GLY A CA 1
ATOM 3633 C C . GLY A 1 473 ? -26.415 1.282 7.877 1.00 74.44 473 GLY A C 1
ATOM 3634 O O . GLY A 1 473 ? -26.722 2.465 7.765 1.00 74.44 473 GLY A O 1
ATOM 3635 N N . ILE A 1 474 ? -25.830 0.617 6.873 1.00 70.69 474 ILE A N 1
ATOM 3636 C CA . ILE A 1 474 ? -25.502 1.277 5.596 1.00 70.69 474 ILE A CA 1
ATOM 3637 C C . ILE A 1 474 ? -26.774 1.556 4.793 1.00 70.69 474 ILE A C 1
ATOM 3639 O O . ILE A 1 474 ? -26.960 2.679 4.324 1.00 70.69 474 ILE A O 1
ATOM 3643 N N . SER A 1 475 ? -27.672 0.571 4.686 1.00 69.56 475 SER A N 1
ATOM 3644 C CA . SER A 1 475 ? -28.977 0.764 4.041 1.00 69.56 475 SER A CA 1
ATOM 3645 C C . SER A 1 475 ? -29.789 1.843 4.761 1.00 69.56 475 SER A C 1
ATOM 3647 O O . SER A 1 475 ? -30.317 2.753 4.117 1.00 69.56 475 SER A O 1
ATOM 3649 N N . SER A 1 476 ? -29.800 1.824 6.096 1.00 72.25 476 SER A N 1
ATOM 3650 C CA . SER A 1 476 ? -30.429 2.871 6.900 1.00 72.25 476 SER A CA 1
ATOM 3651 C C . SER A 1 476 ? -29.841 4.251 6.626 1.00 72.25 476 SER A C 1
ATOM 3653 O O . SER A 1 476 ? -30.595 5.185 6.363 1.00 72.25 476 SER A O 1
ATOM 3655 N N . LEU A 1 477 ? -28.511 4.400 6.610 1.00 71.31 477 LEU A N 1
ATOM 3656 C CA . LEU A 1 477 ? -27.859 5.672 6.286 1.00 71.31 477 LEU A CA 1
ATOM 3657 C C . LEU A 1 477 ? -28.260 6.154 4.886 1.00 71.31 477 LEU A C 1
ATOM 3659 O O . LEU A 1 477 ? -28.659 7.304 4.736 1.00 71.31 477 LEU A O 1
ATOM 3663 N N . MET A 1 478 ? -28.248 5.298 3.868 1.00 65.50 478 MET A N 1
ATOM 3664 C CA . MET A 1 478 ? -28.644 5.692 2.509 1.00 65.50 478 MET A CA 1
ATOM 3665 C C . MET A 1 478 ? -30.101 6.169 2.422 1.00 65.50 478 MET A C 1
ATOM 3667 O O . MET A 1 478 ? -30.367 7.238 1.862 1.00 65.50 478 MET A O 1
ATOM 3671 N N . ASN A 1 479 ? -31.021 5.454 3.072 1.00 68.19 479 ASN A N 1
ATOM 3672 C CA . ASN A 1 479 ? -32.430 5.839 3.194 1.00 68.19 479 ASN A CA 1
ATOM 3673 C C . ASN A 1 479 ? -32.633 7.147 3.981 1.00 68.19 479 ASN A C 1
ATOM 3675 O O . ASN A 1 479 ? -33.534 7.953 3.699 1.00 68.19 479 ASN A O 1
ATOM 3679 N N . ILE A 1 480 ? -31.772 7.392 4.965 1.00 66.50 480 ILE A N 1
ATOM 3680 C CA . ILE A 1 480 ? -31.711 8.640 5.722 1.00 66.50 480 ILE A CA 1
ATOM 3681 C C . ILE A 1 480 ? -31.238 9.794 4.821 1.00 66.50 480 ILE A C 1
ATOM 3683 O O . ILE A 1 480 ? -31.868 10.854 4.838 1.00 66.50 480 ILE A O 1
ATOM 3687 N N . PHE A 1 481 ? -30.215 9.577 3.985 1.00 58.94 481 PHE A N 1
ATOM 3688 C CA . PHE A 1 481 ? -29.662 10.548 3.025 1.00 58.94 481 PHE A CA 1
ATOM 3689 C C . PHE A 1 481 ? -30.483 10.713 1.735 1.00 58.94 481 PHE A C 1
ATOM 3691 O O . PHE A 1 481 ? -30.107 11.506 0.874 1.00 58.94 481 PHE A O 1
ATOM 3698 N N . GLY A 1 482 ? -31.618 10.019 1.597 1.00 54.62 482 GLY A N 1
ATOM 3699 C CA . GLY A 1 482 ? -32.487 10.134 0.420 1.00 54.62 482 GLY A CA 1
ATOM 3700 C C . GLY A 1 482 ? -31.860 9.568 -0.857 1.00 54.62 482 GLY A C 1
ATOM 3701 O O . GLY A 1 482 ? -32.304 9.894 -1.957 1.00 54.62 482 GLY A O 1
ATOM 3702 N N . MET A 1 483 ? -30.836 8.726 -0.717 1.00 57.75 483 MET A N 1
ATOM 3703 C CA . MET A 1 483 ? -30.278 7.950 -1.815 1.00 57.75 483 MET A CA 1
ATOM 3704 C C . MET A 1 483 ? -31.207 6.755 -2.026 1.00 57.75 483 MET A C 1
ATOM 3706 O O . MET A 1 483 ? -31.332 5.913 -1.144 1.00 57.75 483 MET A O 1
ATOM 3710 N N . SER A 1 484 ? -31.926 6.718 -3.150 1.00 51.00 484 SER A N 1
ATOM 3711 C CA . SER A 1 484 ? -32.899 5.658 -3.429 1.00 51.00 484 SER A CA 1
ATOM 3712 C C . SER A 1 484 ? -32.255 4.269 -3.365 1.00 51.00 484 SER A C 1
ATOM 3714 O O . SER A 1 484 ? -31.242 4.051 -4.028 1.00 51.00 484 SER A O 1
ATOM 3716 N N . ASP A 1 485 ? -32.915 3.318 -2.697 1.00 49.50 485 ASP A N 1
ATOM 3717 C CA . ASP A 1 485 ? -32.559 1.886 -2.627 1.00 49.50 485 ASP A CA 1
ATOM 3718 C C . ASP A 1 485 ? -32.448 1.178 -4.003 1.00 49.50 485 ASP A C 1
ATOM 3720 O O . ASP A 1 485 ? -32.063 0.014 -4.076 1.00 49.50 485 ASP A O 1
ATOM 3724 N N . GLY A 1 486 ? -32.757 1.859 -5.115 1.00 43.97 486 GLY A N 1
ATOM 3725 C CA . GLY A 1 486 ? -32.869 1.318 -6.478 1.00 43.97 486 GLY A CA 1
ATOM 3726 C C . GLY A 1 486 ? -31.581 0.810 -7.145 1.00 43.97 486 GLY A C 1
ATOM 3727 O O . GLY A 1 486 ? -31.508 0.800 -8.370 1.00 43.97 486 GLY A O 1
ATOM 3728 N N . GLY A 1 487 ? -30.572 0.396 -6.380 1.00 47.59 487 GLY A N 1
ATOM 3729 C CA . GLY A 1 487 ? -29.333 -0.176 -6.918 1.00 47.59 487 GLY A CA 1
ATOM 3730 C C . GLY A 1 487 ? -28.249 -0.503 -5.890 1.00 47.59 487 GLY A C 1
ATOM 3731 O O . GLY A 1 487 ? -27.151 -0.894 -6.280 1.00 47.59 487 GLY A O 1
ATOM 3732 N N . VAL A 1 488 ? -28.512 -0.342 -4.592 1.00 49.38 488 VAL A N 1
ATOM 3733 C CA . VAL A 1 488 ? -27.526 -0.665 -3.556 1.00 49.38 488 VAL A CA 1
ATOM 3734 C C . VAL A 1 488 ? -27.592 -2.157 -3.306 1.00 49.38 488 VAL A C 1
ATOM 3736 O O . VAL A 1 488 ? -28.639 -2.684 -2.937 1.00 49.38 488 VAL A O 1
ATOM 3739 N N . ASN A 1 489 ? -26.478 -2.844 -3.541 1.00 55.84 489 ASN A N 1
ATOM 3740 C CA . ASN A 1 489 ? -26.391 -4.267 -3.278 1.00 55.84 489 ASN A CA 1
ATOM 3741 C C . ASN A 1 489 ? -26.689 -4.516 -1.780 1.00 55.84 489 ASN A C 1
ATOM 3743 O O . ASN A 1 489 ? -25.938 -3.999 -0.949 1.00 55.84 489 ASN A O 1
ATOM 3747 N N . PRO A 1 490 ? -27.736 -5.285 -1.413 1.00 55.00 490 PRO A N 1
ATOM 3748 C CA . PRO A 1 490 ? -28.022 -5.633 -0.017 1.00 55.00 490 PRO A CA 1
ATOM 3749 C C . PRO A 1 490 ? -26.855 -6.368 0.669 1.00 55.00 490 PRO A C 1
ATOM 3751 O O . PRO A 1 490 ? -26.795 -6.422 1.895 1.00 55.00 490 PRO A O 1
ATOM 3754 N N . ASP A 1 491 ? -25.883 -6.863 -0.104 1.00 61.16 491 ASP A N 1
ATOM 3755 C CA . ASP A 1 491 ? -24.648 -7.460 0.399 1.00 61.16 491 ASP A CA 1
ATOM 3756 C C . ASP A 1 491 ? -23.554 -6.444 0.772 1.00 61.16 491 ASP A C 1
ATOM 3758 O O . ASP A 1 491 ? -22.482 -6.859 1.222 1.00 61.16 491 ASP A O 1
ATOM 3762 N N . LEU A 1 492 ? -23.772 -5.133 0.597 1.00 65.69 492 LEU A N 1
ATOM 3763 C CA . LEU A 1 492 ? -22.783 -4.098 0.907 1.00 65.69 492 LEU A CA 1
ATOM 3764 C C . LEU A 1 492 ? -22.690 -3.860 2.422 1.00 65.69 492 LEU A C 1
ATOM 3766 O O . LEU A 1 492 ? -23.258 -2.918 2.967 1.00 65.69 492 LEU A O 1
ATOM 3770 N N . ASN A 1 493 ? -21.946 -4.724 3.106 1.00 75.31 493 ASN A N 1
ATOM 3771 C CA . ASN A 1 493 ? -21.592 -4.574 4.514 1.00 75.31 493 ASN A CA 1
ATOM 3772 C C . ASN A 1 493 ? -20.124 -4.931 4.757 1.00 75.31 493 ASN A C 1
ATOM 3774 O O . ASN A 1 493 ? -19.496 -5.619 3.946 1.00 75.31 493 ASN A O 1
ATOM 3778 N N . ILE A 1 494 ? -19.565 -4.457 5.875 1.00 78.88 494 ILE A N 1
ATOM 3779 C CA . ILE A 1 494 ? -18.141 -4.659 6.183 1.00 78.88 494 ILE A CA 1
ATOM 3780 C C . ILE A 1 494 ? -17.820 -6.154 6.263 1.00 78.88 494 ILE A C 1
ATOM 3782 O O . ILE A 1 494 ? -16.813 -6.583 5.707 1.00 78.88 494 ILE A O 1
ATOM 3786 N N . SER A 1 495 ? -18.678 -6.968 6.886 1.00 79.88 495 SER A N 1
ATOM 3787 C CA . SER A 1 495 ? -18.419 -8.407 7.019 1.00 79.88 495 SER A CA 1
ATOM 3788 C C . SER A 1 495 ? -18.297 -9.115 5.659 1.00 79.88 495 SER A C 1
ATOM 3790 O O . SER A 1 495 ? -17.389 -9.920 5.456 1.00 79.88 495 SER A O 1
ATOM 3792 N N . ASN A 1 496 ? -19.143 -8.770 4.689 1.00 75.62 496 ASN A N 1
ATOM 3793 C CA . ASN A 1 496 ? -19.113 -9.316 3.335 1.00 75.62 496 ASN A CA 1
ATOM 3794 C C . ASN A 1 496 ? -17.914 -8.789 2.537 1.00 75.62 496 ASN A C 1
ATOM 3796 O O . ASN A 1 496 ? -17.269 -9.563 1.828 1.00 75.62 496 ASN A O 1
ATOM 3800 N N . LEU A 1 497 ? -17.561 -7.507 2.692 1.00 75.06 497 LEU A N 1
ATOM 3801 C CA . LEU A 1 497 ? -16.351 -6.934 2.090 1.00 75.06 497 LEU A CA 1
ATOM 3802 C C . LEU A 1 497 ? -15.084 -7.641 2.590 1.00 75.06 497 LEU A C 1
ATOM 3804 O O . LEU A 1 497 ? -14.191 -7.943 1.797 1.00 75.06 497 LEU A O 1
ATOM 3808 N N . LEU A 1 498 ? -15.013 -7.957 3.885 1.00 75.81 498 LEU A N 1
ATOM 3809 C CA . LEU A 1 498 ? -13.888 -8.689 4.470 1.00 75.81 498 LEU A CA 1
ATOM 3810 C C . LEU A 1 498 ? -13.848 -10.151 3.993 1.00 75.81 498 LEU A C 1
ATOM 3812 O O . LEU A 1 498 ? -12.786 -10.615 3.578 1.00 75.81 498 LEU A O 1
ATOM 3816 N N . LYS A 1 499 ? -14.995 -10.852 3.952 1.00 72.38 499 LYS A N 1
ATOM 3817 C CA . LYS A 1 499 ? -15.091 -12.240 3.442 1.00 72.38 499 LYS A CA 1
ATOM 3818 C C . LYS A 1 499 ? -14.604 -12.378 1.999 1.00 72.38 499 LYS A C 1
ATOM 3820 O O . LYS A 1 499 ? -13.936 -13.357 1.676 1.00 72.38 499 LYS A O 1
ATOM 3825 N N . ASN A 1 500 ? -14.932 -11.409 1.144 1.00 61.00 500 ASN A N 1
ATOM 3826 C CA . ASN A 1 500 ? -14.708 -11.510 -0.299 1.00 61.00 500 ASN A CA 1
ATOM 3827 C C . ASN A 1 500 ? -13.343 -10.981 -0.772 1.00 61.00 500 ASN A C 1
ATOM 3829 O O . ASN A 1 500 ? -12.936 -11.302 -1.885 1.00 61.00 500 ASN A O 1
ATOM 3833 N N . SER A 1 501 ? -12.629 -10.172 0.023 1.00 57.97 501 SER A N 1
ATOM 3834 C CA . SER A 1 501 ? -11.460 -9.429 -0.482 1.00 57.97 501 SER A CA 1
ATOM 3835 C C . SER A 1 501 ? -10.101 -10.086 -0.214 1.00 57.97 501 SER A C 1
ATOM 3837 O O . SER A 1 501 ? -9.250 -10.066 -1.103 1.00 57.97 501 SER A O 1
ATOM 3839 N N . LEU A 1 502 ? -9.855 -10.667 0.972 1.00 64.44 502 LEU A N 1
ATOM 3840 C CA . LEU A 1 502 ? -8.480 -11.023 1.383 1.00 64.44 502 LEU A CA 1
ATOM 3841 C C . LEU A 1 502 ? -8.323 -12.296 2.231 1.00 64.44 502 LEU A C 1
ATOM 3843 O O . LEU A 1 502 ? -7.225 -12.856 2.259 1.00 64.44 502 LEU A O 1
ATOM 3847 N N . THR A 1 503 ? -9.375 -12.786 2.894 1.00 68.38 503 THR A N 1
ATOM 3848 C CA . THR A 1 503 ? -9.254 -13.843 3.918 1.00 68.38 503 THR A CA 1
ATOM 3849 C C . THR A 1 503 ? -8.608 -15.129 3.397 1.00 68.38 503 THR A C 1
ATOM 3851 O O . THR A 1 503 ? -7.633 -15.592 3.979 1.00 68.38 503 THR A O 1
ATOM 3854 N N . THR A 1 504 ? -9.050 -15.669 2.256 1.00 71.62 504 THR A N 1
ATOM 3855 C CA . THR A 1 504 ? -8.495 -16.926 1.711 1.00 71.62 504 THR A CA 1
ATOM 3856 C C . THR A 1 504 ? -7.000 -16.827 1.401 1.00 71.62 504 THR A C 1
ATOM 3858 O O . THR A 1 504 ? -6.250 -17.773 1.637 1.00 71.62 504 THR A O 1
ATOM 3861 N N . THR A 1 505 ? -6.553 -15.683 0.876 1.00 73.38 505 THR A N 1
ATOM 3862 C CA . THR A 1 505 ? -5.137 -15.459 0.562 1.00 73.38 505 THR A CA 1
ATOM 3863 C C . THR A 1 505 ? -4.326 -15.305 1.848 1.00 73.38 505 THR A C 1
ATOM 3865 O O . THR A 1 505 ? -3.283 -15.941 1.988 1.00 73.38 505 THR A O 1
ATOM 3868 N N . LEU A 1 506 ? -4.816 -14.509 2.804 1.00 78.69 506 LEU A N 1
ATOM 3869 C CA . LEU A 1 506 ? -4.148 -14.289 4.089 1.00 78.69 506 LEU A CA 1
ATOM 3870 C C . LEU A 1 506 ? -4.041 -15.576 4.911 1.00 78.69 506 LEU A C 1
ATOM 3872 O O . LEU A 1 506 ? -2.974 -15.846 5.451 1.00 78.69 506 LEU A O 1
ATOM 3876 N N . ASP A 1 507 ? -5.087 -16.401 4.954 1.00 81.25 507 ASP A N 1
ATOM 3877 C CA . ASP A 1 507 ? -5.078 -17.686 5.662 1.00 81.25 507 ASP A CA 1
ATOM 3878 C C . ASP A 1 507 ? -4.051 -18.655 5.067 1.00 81.25 507 ASP A C 1
ATOM 3880 O O . ASP A 1 507 ? -3.329 -19.341 5.797 1.00 81.25 507 ASP A O 1
ATOM 3884 N N . ALA A 1 508 ? -3.950 -18.698 3.737 1.00 81.50 508 ALA A N 1
ATOM 3885 C CA . ALA A 1 508 ? -2.984 -19.545 3.052 1.00 81.50 508 ALA A CA 1
ATOM 3886 C C . ALA A 1 508 ? -1.539 -19.093 3.328 1.00 81.50 508 ALA A C 1
ATOM 3888 O O . ALA A 1 508 ? -0.677 -19.931 3.599 1.00 81.50 508 ALA A O 1
ATOM 3889 N N . VAL A 1 509 ? -1.281 -17.780 3.318 1.00 83.38 509 VAL A N 1
ATOM 3890 C CA . VAL A 1 509 ? 0.032 -17.212 3.665 1.00 83.38 509 VAL A CA 1
ATOM 3891 C C . VAL A 1 509 ? 0.360 -17.453 5.137 1.00 83.38 509 VAL A C 1
ATOM 3893 O O . VAL A 1 509 ? 1.458 -17.906 5.447 1.00 83.38 509 VAL A O 1
ATOM 3896 N N . ALA A 1 510 ? -0.580 -17.186 6.046 1.00 86.06 510 ALA A N 1
ATOM 3897 C CA . ALA A 1 510 ? -0.388 -17.378 7.479 1.00 86.06 510 ALA A CA 1
ATOM 3898 C C . ALA A 1 510 ? -0.042 -18.835 7.802 1.00 86.06 510 ALA A C 1
ATOM 3900 O O . ALA A 1 510 ? 0.895 -19.098 8.555 1.00 86.06 510 ALA A O 1
ATOM 3901 N N . LYS A 1 511 ? -0.725 -19.793 7.163 1.00 87.25 511 LYS A N 1
ATOM 3902 C CA . LYS A 1 511 ? -0.422 -21.221 7.293 1.00 87.25 511 LYS A CA 1
ATOM 3903 C C . LYS A 1 511 ? 1.004 -21.559 6.849 1.00 87.25 511 LYS A C 1
ATOM 3905 O O . LYS A 1 511 ? 1.687 -22.297 7.556 1.00 87.25 511 LYS A O 1
ATOM 3910 N N . GLU A 1 512 ? 1.449 -21.029 5.711 1.00 85.94 512 GLU A N 1
ATOM 3911 C CA . GLU A 1 512 ? 2.794 -21.289 5.177 1.00 85.94 512 GLU A CA 1
ATOM 3912 C C . GLU A 1 512 ? 3.885 -20.668 6.061 1.00 85.94 512 GLU A C 1
ATOM 3914 O O . GLU A 1 512 ? 4.868 -21.326 6.404 1.00 85.94 512 GLU A O 1
ATOM 3919 N N . LEU A 1 513 ? 3.661 -19.438 6.531 1.00 85.94 513 LEU A N 1
ATOM 3920 C CA . LEU A 1 513 ? 4.540 -18.751 7.481 1.00 85.94 513 LEU A CA 1
ATOM 3921 C C . LEU A 1 513 ? 4.450 -19.312 8.912 1.00 85.94 513 LEU A C 1
ATOM 3923 O O . LEU A 1 513 ? 5.198 -18.875 9.784 1.00 85.94 513 LEU A O 1
ATOM 3927 N N . LYS A 1 514 ? 3.557 -20.281 9.170 1.00 87.81 514 LYS A N 1
ATOM 3928 C CA . LYS A 1 514 ? 3.267 -20.849 10.501 1.00 87.81 514 LYS A CA 1
ATOM 3929 C C . LYS A 1 514 ? 2.898 -19.778 11.529 1.00 87.81 514 LYS A C 1
ATOM 3931 O O . LYS A 1 514 ? 3.293 -19.841 12.693 1.00 87.81 514 LYS A O 1
ATOM 3936 N N . VAL A 1 515 ? 2.137 -18.795 11.074 1.00 87.56 515 VAL A N 1
ATOM 3937 C CA . VAL A 1 515 ? 1.646 -17.674 11.860 1.00 87.56 515 VAL A CA 1
ATOM 3938 C C . VAL A 1 515 ? 0.227 -17.970 12.331 1.00 87.56 515 VAL A C 1
ATOM 3940 O O . VAL A 1 515 ? -0.628 -18.362 11.540 1.00 87.56 515 VAL A O 1
ATOM 3943 N N . ASP A 1 516 ? -0.029 -17.754 13.621 1.00 85.62 516 ASP A N 1
ATOM 3944 C CA . ASP A 1 516 ? -1.374 -17.794 14.192 1.00 85.62 516 ASP A CA 1
ATOM 3945 C C . ASP A 1 516 ? -1.819 -16.384 14.597 1.00 85.62 516 ASP A C 1
ATOM 3947 O O . ASP A 1 516 ? -1.141 -15.702 15.374 1.00 85.62 516 ASP A O 1
ATOM 3951 N N . ARG A 1 517 ? -2.983 -15.966 14.086 1.00 82.62 517 ARG A N 1
ATOM 3952 C CA . ARG A 1 517 ? -3.544 -14.623 14.292 1.00 82.62 517 ARG A CA 1
ATOM 3953 C C . ARG A 1 517 ? -3.827 -14.256 15.753 1.00 82.62 517 ARG A C 1
ATOM 3955 O O . ARG A 1 517 ? -3.888 -13.071 16.055 1.00 82.62 517 ARG A O 1
ATOM 3962 N N . TYR A 1 518 ? -3.970 -15.215 16.668 1.00 83.06 518 TYR A N 1
ATOM 3963 C CA . TYR A 1 518 ? -4.213 -14.962 18.098 1.00 83.06 518 TYR A CA 1
ATOM 3964 C C . TYR A 1 518 ? -2.951 -15.081 18.959 1.00 83.06 518 TYR A C 1
ATOM 3966 O O . TYR A 1 518 ? -3.003 -14.824 20.164 1.00 83.06 518 TYR A O 1
ATOM 3974 N N . THR A 1 519 ? -1.813 -15.453 18.371 1.00 80.81 519 THR A N 1
ATOM 3975 C CA . THR A 1 519 ? -0.537 -15.555 19.087 1.00 80.81 519 THR A CA 1
ATOM 3976 C C . THR A 1 519 ? 0.344 -14.327 18.871 1.00 80.81 519 THR A C 1
ATOM 3978 O O . THR A 1 519 ? 0.326 -13.669 17.823 1.00 80.81 519 THR A O 1
ATOM 3981 N N . SER A 1 520 ? 1.132 -13.990 19.892 1.00 76.44 520 SER A N 1
ATOM 3982 C CA . SER A 1 520 ? 2.215 -13.026 19.733 1.00 76.44 520 SER A CA 1
ATOM 3983 C C . SER A 1 520 ? 3.337 -13.667 18.919 1.00 76.44 520 SER A C 1
ATOM 3985 O O . SER A 1 520 ? 3.727 -14.810 19.150 1.00 76.44 520 SER A O 1
ATOM 3987 N N . ILE A 1 521 ? 3.866 -12.922 17.952 1.00 78.62 521 ILE A N 1
ATOM 3988 C CA . ILE A 1 521 ? 4.960 -13.399 17.108 1.00 78.62 521 ILE A CA 1
ATOM 3989 C C . ILE A 1 521 ? 6.277 -12.913 17.696 1.00 78.62 521 ILE A C 1
ATOM 3991 O O . ILE A 1 521 ? 6.528 -11.710 17.769 1.00 78.62 521 ILE A O 1
ATOM 3995 N N . SER A 1 522 ? 7.133 -13.857 18.080 1.00 69.44 522 SER A N 1
ATOM 3996 C CA . SER A 1 522 ? 8.480 -13.594 18.597 1.00 69.44 522 SER A CA 1
ATOM 3997 C C . SER A 1 522 ? 9.559 -13.546 17.507 1.00 69.44 522 SER A C 1
ATOM 3999 O O . SER A 1 522 ? 10.743 -13.545 17.833 1.00 69.44 522 SER A O 1
ATOM 4001 N N . SER A 1 523 ? 9.179 -13.580 16.223 1.00 72.44 523 SER A N 1
ATOM 4002 C CA . SER A 1 523 ? 10.126 -13.507 15.105 1.00 72.44 523 SER A CA 1
ATOM 4003 C C . SER A 1 523 ? 10.917 -12.198 15.158 1.00 72.44 523 SER A C 1
ATOM 4005 O O . SER A 1 523 ? 10.335 -11.119 15.277 1.00 72.44 523 SER A O 1
ATOM 4007 N N . ASN A 1 524 ? 12.240 -12.313 15.023 1.00 75.75 524 ASN A N 1
ATOM 4008 C CA . ASN A 1 524 ? 13.161 -11.190 14.838 1.00 75.75 524 ASN A CA 1
ATOM 4009 C C . ASN A 1 524 ? 13.558 -11.023 13.361 1.00 75.75 524 ASN A C 1
ATOM 4011 O O . ASN A 1 524 ? 14.512 -10.309 13.062 1.00 75.75 524 ASN A O 1
ATOM 4015 N N . ASN A 1 525 ? 12.854 -11.697 12.445 1.00 86.00 525 ASN A N 1
ATOM 4016 C CA . ASN A 1 525 ? 13.093 -11.593 11.010 1.00 86.00 525 ASN A CA 1
ATOM 4017 C C . ASN A 1 525 ? 12.542 -10.253 10.525 1.00 86.00 525 ASN A C 1
ATOM 4019 O O . ASN A 1 525 ? 11.370 -10.132 10.170 1.00 86.00 525 ASN A O 1
ATOM 4023 N N . THR A 1 526 ? 13.379 -9.223 10.590 1.00 85.44 526 THR A N 1
ATOM 4024 C CA . THR A 1 526 ? 13.015 -7.872 10.178 1.00 85.44 526 THR A CA 1
ATOM 4025 C C . THR A 1 526 ? 13.739 -7.462 8.903 1.00 85.44 526 THR A C 1
ATOM 4027 O O . THR A 1 526 ? 14.803 -7.986 8.567 1.00 85.44 526 THR A O 1
ATOM 4030 N N . ILE A 1 527 ? 13.150 -6.518 8.173 1.00 83.81 527 ILE A N 1
ATOM 4031 C CA . ILE A 1 527 ? 13.792 -5.852 7.040 1.00 83.81 527 ILE A CA 1
ATOM 4032 C C . ILE A 1 527 ? 14.467 -4.581 7.566 1.00 83.81 527 ILE A C 1
ATOM 4034 O O . ILE A 1 527 ? 13.817 -3.706 8.133 1.00 83.81 527 ILE A O 1
ATOM 4038 N N . LYS A 1 528 ? 15.784 -4.458 7.393 1.00 86.50 528 LYS A N 1
ATOM 4039 C CA . LYS A 1 528 ? 16.578 -3.339 7.928 1.00 86.50 528 LYS A CA 1
ATOM 4040 C C . LYS A 1 528 ? 16.484 -2.101 7.040 1.00 86.50 528 LYS A C 1
ATOM 4042 O O . LYS A 1 528 ? 17.444 -1.723 6.372 1.00 86.50 528 LYS A O 1
ATOM 4047 N N . VAL A 1 529 ? 15.317 -1.462 7.021 1.00 84.31 529 VAL A N 1
ATOM 4048 C CA . VAL A 1 529 ? 15.059 -0.308 6.140 1.00 84.31 529 VAL A CA 1
ATOM 4049 C C . VAL A 1 529 ? 15.961 0.895 6.422 1.00 84.31 529 VAL A C 1
ATOM 4051 O O . VAL A 1 529 ? 16.200 1.679 5.514 1.00 84.31 529 VAL A O 1
ATOM 4054 N N . GLN A 1 530 ? 16.540 1.005 7.622 1.00 87.25 530 GLN A N 1
ATOM 4055 C CA . GLN A 1 530 ? 17.511 2.056 7.932 1.00 87.25 530 GLN A CA 1
ATOM 4056 C C . GLN A 1 530 ? 18.767 1.959 7.052 1.00 87.25 530 GLN A C 1
ATOM 4058 O O . GLN A 1 530 ? 19.240 2.959 6.524 1.00 87.25 530 GLN A O 1
ATOM 4063 N N . THR A 1 531 ? 19.271 0.746 6.813 1.00 85.88 531 THR A N 1
ATOM 4064 C CA . THR A 1 531 ? 20.403 0.532 5.898 1.00 85.88 531 THR A CA 1
ATOM 4065 C C . THR A 1 531 ? 20.020 0.850 4.450 1.00 85.88 531 THR A C 1
ATOM 4067 O O . THR A 1 531 ? 20.851 1.311 3.672 1.00 85.88 531 THR A O 1
ATOM 4070 N N . LEU A 1 532 ? 18.750 0.645 4.084 1.00 85.31 532 LEU A N 1
ATOM 4071 C CA . LEU A 1 532 ? 18.222 1.039 2.777 1.00 85.31 532 LEU A CA 1
ATOM 4072 C C . LEU A 1 532 ? 18.080 2.568 2.650 1.00 85.31 532 LEU A C 1
ATOM 4074 O O . LEU A 1 532 ? 18.386 3.118 1.596 1.00 85.31 532 LEU A O 1
ATOM 4078 N N . SER A 1 533 ? 17.684 3.261 3.722 1.00 86.56 533 SER A N 1
ATOM 4079 C CA . SER A 1 533 ? 17.685 4.727 3.796 1.00 86.56 533 SER A CA 1
ATOM 4080 C C . SER A 1 533 ? 19.087 5.292 3.556 1.00 86.56 533 SER A C 1
ATOM 4082 O O . SER A 1 533 ? 19.278 6.142 2.685 1.00 86.56 533 SER A O 1
ATOM 4084 N N . GLU A 1 534 ? 20.083 4.766 4.274 1.00 90.94 534 GLU A N 1
ATOM 4085 C CA . GLU A 1 534 ? 21.490 5.149 4.118 1.00 90.94 534 GLU A CA 1
ATOM 4086 C C . GLU A 1 534 ? 21.994 4.890 2.695 1.00 90.94 534 GLU A C 1
ATOM 4088 O O . GLU A 1 534 ? 22.692 5.732 2.135 1.00 90.94 534 GLU A O 1
ATOM 4093 N N . LEU A 1 535 ? 21.598 3.770 2.078 1.00 88.12 535 LEU A N 1
ATOM 4094 C CA . LEU A 1 535 ? 21.921 3.471 0.683 1.00 88.12 535 LEU A CA 1
ATOM 4095 C C . LEU A 1 535 ? 21.370 4.539 -0.269 1.00 88.12 535 LEU A C 1
ATOM 4097 O O . LEU A 1 535 ? 22.117 5.038 -1.107 1.00 88.12 535 LEU A O 1
ATOM 4101 N N . PHE A 1 536 ? 20.091 4.905 -0.152 1.00 85.50 536 PHE A N 1
ATOM 4102 C CA . PHE A 1 536 ? 19.497 5.930 -1.016 1.00 85.50 536 PHE A CA 1
ATOM 4103 C C . PHE A 1 536 ? 20.156 7.296 -0.832 1.00 85.50 536 PHE A C 1
ATOM 4105 O O . PHE A 1 536 ? 20.487 7.944 -1.823 1.00 85.50 536 PHE A O 1
ATOM 4112 N N . LYS A 1 537 ? 20.429 7.695 0.416 1.00 88.56 537 LYS A N 1
ATOM 4113 C CA . LYS A 1 537 ? 21.175 8.927 0.713 1.00 88.56 537 LYS A CA 1
ATOM 4114 C C . LYS A 1 537 ? 22.566 8.892 0.088 1.00 88.56 537 LYS A C 1
ATOM 4116 O O . LYS A 1 537 ? 22.952 9.848 -0.571 1.00 88.56 537 LYS A O 1
ATOM 4121 N N . LYS A 1 538 ? 23.279 7.766 0.206 1.00 91.06 538 LYS A N 1
ATOM 4122 C CA . LYS A 1 538 ? 24.612 7.593 -0.382 1.00 91.06 538 LYS A CA 1
ATOM 4123 C C . LYS A 1 538 ? 24.597 7.668 -1.908 1.00 91.06 538 LYS A C 1
ATOM 4125 O O . LYS A 1 538 ? 25.496 8.252 -2.497 1.00 91.06 538 LYS A O 1
ATOM 4130 N N . LEU A 1 539 ? 23.578 7.098 -2.548 1.00 87.44 539 LEU A N 1
ATOM 4131 C CA . LEU A 1 539 ? 23.383 7.185 -3.998 1.00 87.44 539 LEU A CA 1
ATOM 4132 C C . LEU A 1 539 ? 23.052 8.610 -4.462 1.00 87.44 539 LEU A C 1
ATOM 4134 O O . LEU A 1 539 ? 23.403 8.967 -5.585 1.00 87.44 539 LEU A O 1
ATOM 4138 N N . GLY A 1 540 ? 22.386 9.399 -3.614 1.00 87.56 540 GLY A N 1
ATOM 4139 C CA . GLY A 1 540 ? 22.038 10.799 -3.859 1.00 87.56 540 GLY A CA 1
ATOM 4140 C C . GLY A 1 540 ? 23.141 11.806 -3.520 1.00 87.56 540 GLY A C 1
ATOM 4141 O O . GLY A 1 540 ? 23.004 12.971 -3.878 1.00 87.56 540 GLY A O 1
ATOM 4142 N N . GLU A 1 541 ? 24.232 11.395 -2.861 1.00 93.56 541 GLU A N 1
ATOM 4143 C CA . GLU A 1 541 ? 25.353 12.290 -2.551 1.00 93.56 541 GLU A CA 1
ATOM 4144 C C . GLU A 1 541 ? 25.955 12.880 -3.830 1.00 93.56 541 GLU A C 1
ATOM 4146 O O . GLU A 1 541 ? 26.192 12.169 -4.806 1.00 93.56 541 GLU A O 1
ATOM 4151 N N . ILE A 1 542 ? 26.228 14.186 -3.813 1.00 93.06 542 ILE A N 1
ATOM 4152 C CA . ILE A 1 542 ? 26.889 14.863 -4.925 1.00 93.06 542 ILE A CA 1
ATOM 4153 C C . ILE A 1 542 ? 28.393 14.630 -4.849 1.00 93.06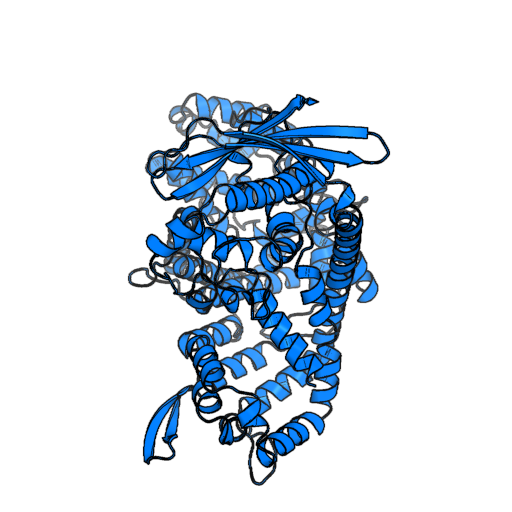 542 ILE A C 1
ATOM 4155 O O . ILE A 1 542 ? 29.041 14.972 -3.858 1.00 93.06 542 ILE A O 1
ATOM 4159 N N . GLU A 1 543 ? 28.960 14.123 -5.938 1.00 90.75 543 GLU A N 1
ATOM 4160 C CA . GLU A 1 543 ? 30.399 13.971 -6.102 1.00 90.75 543 GLU A CA 1
ATOM 4161 C C . GLU A 1 543 ? 30.908 14.700 -7.346 1.00 90.75 543 GLU A C 1
ATOM 4163 O O . GLU A 1 543 ? 30.242 14.792 -8.381 1.00 90.75 543 GLU A O 1
ATOM 4168 N N . ALA A 1 544 ? 32.120 15.240 -7.228 1.00 91.44 544 ALA A N 1
ATOM 4169 C CA . ALA A 1 544 ? 32.818 15.872 -8.333 1.00 91.44 544 ALA A CA 1
ATOM 4170 C C . ALA A 1 544 ? 33.751 14.857 -8.999 1.00 91.44 544 ALA A C 1
ATOM 4172 O O . ALA A 1 544 ? 34.590 14.252 -8.331 1.00 91.44 544 ALA A O 1
ATOM 4173 N N . TRP A 1 545 ? 33.653 14.726 -10.318 1.00 89.75 545 TRP A N 1
ATOM 4174 C CA . TRP A 1 545 ? 34.470 13.808 -11.110 1.00 89.75 545 TRP A CA 1
ATOM 4175 C C . TRP A 1 545 ? 34.885 14.449 -12.437 1.00 89.75 545 TRP A C 1
ATOM 4177 O O . TRP A 1 545 ? 34.349 15.478 -12.851 1.00 89.75 545 TRP A O 1
ATOM 4187 N N . GLU A 1 546 ? 35.892 13.881 -13.091 1.00 88.88 546 GLU A N 1
ATOM 4188 C CA . GLU A 1 546 ? 36.439 14.387 -14.350 1.00 88.88 546 GLU A CA 1
ATOM 4189 C C . GLU A 1 546 ? 36.217 13.347 -15.448 1.00 88.88 546 GLU A C 1
ATOM 4191 O O . GLU A 1 546 ? 36.549 12.176 -15.267 1.00 88.88 546 GLU A O 1
ATOM 4196 N N . ASP A 1 547 ? 35.614 13.753 -16.567 1.00 83.50 547 ASP A N 1
ATOM 4197 C CA . ASP A 1 547 ? 35.386 12.841 -17.688 1.00 83.50 547 ASP A CA 1
ATOM 4198 C C . ASP A 1 547 ? 36.667 12.563 -18.489 1.00 83.50 547 ASP A C 1
ATOM 4200 O O . ASP A 1 547 ? 37.720 13.171 -18.288 1.00 83.50 547 ASP A O 1
ATOM 4204 N N . SER A 1 548 ? 36.574 11.655 -19.463 1.00 79.06 548 SER A N 1
ATOM 4205 C CA . SER A 1 548 ? 37.702 11.281 -20.324 1.00 79.06 548 SER A CA 1
ATOM 4206 C C . SER A 1 548 ? 38.286 12.437 -21.152 1.00 79.06 548 SER A C 1
ATOM 4208 O O . SER A 1 548 ? 39.354 12.274 -21.739 1.00 79.06 548 SER A O 1
ATOM 4210 N N . ASN A 1 549 ? 37.599 13.581 -21.237 1.00 83.62 549 ASN A N 1
ATOM 4211 C CA . ASN A 1 549 ? 38.045 14.785 -21.943 1.00 83.62 549 ASN A CA 1
ATOM 4212 C C . ASN A 1 549 ? 38.589 15.862 -20.989 1.00 83.62 549 ASN A C 1
ATOM 4214 O O . ASN A 1 549 ? 38.884 16.974 -21.430 1.00 83.62 549 ASN A O 1
ATOM 4218 N N . GLY A 1 550 ? 38.705 15.560 -19.695 1.00 83.50 550 GLY A N 1
ATOM 4219 C CA . GLY A 1 550 ? 39.173 16.496 -18.680 1.00 83.50 550 GLY A CA 1
ATOM 4220 C C . GLY A 1 550 ? 38.111 17.491 -18.202 1.00 83.50 550 GLY A C 1
ATOM 4221 O O . GLY A 1 550 ? 38.428 18.491 -17.550 1.00 83.50 550 GLY A O 1
ATOM 4222 N N . LYS A 1 551 ? 36.835 17.283 -18.551 1.00 88.88 551 LYS A N 1
ATOM 4223 C CA . LYS A 1 551 ? 35.747 18.158 -18.110 1.00 88.88 551 LYS A CA 1
ATOM 4224 C C . LYS A 1 551 ? 35.298 17.735 -16.716 1.00 88.88 551 LYS A C 1
ATOM 4226 O O . LYS A 1 551 ? 34.912 16.591 -16.494 1.00 88.88 551 LYS A O 1
ATOM 4231 N N . LYS A 1 552 ? 35.289 18.696 -15.793 1.00 89.56 552 LYS A N 1
ATOM 4232 C CA . LYS A 1 552 ? 34.734 18.513 -14.450 1.00 89.56 552 LYS A CA 1
ATOM 4233 C C . LYS A 1 552 ? 33.211 18.460 -14.508 1.00 89.56 552 LYS A C 1
ATOM 4235 O O . LYS A 1 552 ? 32.582 19.374 -15.043 1.00 89.56 552 LYS A O 1
ATOM 4240 N N . ASN A 1 553 ? 32.644 17.420 -13.921 1.00 88.31 553 ASN A N 1
ATOM 4241 C CA . ASN A 1 553 ? 31.218 17.221 -13.728 1.00 88.31 553 ASN A CA 1
ATOM 4242 C C . ASN A 1 553 ? 30.931 17.114 -12.222 1.00 88.31 553 ASN A C 1
ATOM 4244 O O . ASN A 1 553 ? 31.818 16.805 -11.427 1.00 88.31 553 ASN A O 1
ATOM 4248 N N . SER A 1 554 ? 29.697 17.422 -11.834 1.00 90.94 554 SER A N 1
ATOM 4249 C CA . SER A 1 554 ? 29.202 17.278 -10.466 1.00 90.94 554 SER A CA 1
ATOM 4250 C C . SER A 1 554 ? 27.802 16.705 -10.572 1.00 90.94 554 SER A C 1
ATOM 4252 O O . SER A 1 554 ? 26.917 17.371 -11.106 1.00 90.94 554 SER A O 1
ATOM 4254 N N . THR A 1 555 ? 27.633 15.465 -10.142 1.00 88.75 555 THR A N 1
ATOM 4255 C CA . THR A 1 555 ? 26.391 14.694 -10.278 1.00 88.75 555 THR A CA 1
ATOM 4256 C C . THR A 1 555 ? 26.184 13.863 -9.019 1.00 88.75 555 THR A C 1
ATOM 4258 O O . THR A 1 555 ? 27.074 13.814 -8.167 1.00 88.75 555 THR A O 1
ATOM 4261 N N . THR A 1 556 ? 25.042 13.189 -8.890 1.00 88.69 556 THR A N 1
ATOM 4262 C CA . THR A 1 556 ? 24.885 12.186 -7.828 1.00 88.69 556 THR A CA 1
ATOM 4263 C C . THR A 1 556 ? 25.826 10.999 -8.063 1.00 88.69 556 THR A C 1
ATOM 4265 O O . THR A 1 556 ? 26.228 10.738 -9.206 1.00 88.69 556 THR A O 1
ATOM 4268 N N . VAL A 1 557 ? 26.149 10.251 -7.003 1.00 88.06 557 VAL A N 1
ATOM 4269 C CA . VAL A 1 557 ? 26.914 8.992 -7.093 1.00 88.06 557 VAL A CA 1
ATOM 4270 C C . VAL A 1 557 ? 26.236 8.005 -8.049 1.00 88.06 557 VAL A C 1
ATOM 4272 O O . VAL A 1 557 ? 26.901 7.369 -8.870 1.00 88.06 557 VAL A O 1
ATOM 4275 N N . LEU A 1 558 ? 24.902 7.890 -7.998 1.00 84.44 558 LEU A N 1
ATOM 4276 C CA . LEU A 1 558 ? 24.156 7.035 -8.925 1.00 84.44 558 LEU A CA 1
ATOM 4277 C C . LEU A 1 558 ? 24.298 7.505 -10.376 1.00 84.44 558 LEU A C 1
ATOM 4279 O O . LEU A 1 558 ? 24.545 6.691 -11.264 1.00 84.44 558 LEU A O 1
ATOM 4283 N N . GLU A 1 559 ? 24.143 8.804 -10.632 1.00 82.44 559 GLU A N 1
ATOM 4284 C CA . GLU A 1 559 ? 24.260 9.351 -11.982 1.00 82.44 559 GLU A CA 1
ATOM 4285 C C . GLU A 1 559 ? 25.672 9.155 -12.538 1.00 82.44 559 GLU A C 1
ATOM 4287 O O . GLU A 1 559 ? 25.813 8.693 -13.669 1.00 82.44 559 GLU A O 1
ATOM 4292 N N . HIS A 1 560 ? 26.717 9.413 -11.749 1.00 85.88 560 HIS A N 1
ATOM 4293 C CA . HIS A 1 560 ? 28.095 9.158 -12.170 1.00 85.88 560 HIS A CA 1
ATOM 4294 C C . HIS A 1 560 ? 28.297 7.678 -12.526 1.00 85.88 560 HIS A C 1
ATOM 4296 O O . HIS A 1 560 ? 28.801 7.369 -13.610 1.00 85.88 560 HIS A O 1
ATOM 4302 N N . ALA A 1 561 ? 27.819 6.765 -11.677 1.00 81.75 561 ALA A N 1
ATOM 4303 C CA . ALA A 1 561 ? 27.929 5.326 -11.901 1.00 81.75 561 ALA A CA 1
ATOM 4304 C C . ALA A 1 561 ? 27.217 4.871 -13.194 1.00 81.75 561 ALA A C 1
ATOM 4306 O O . ALA A 1 561 ? 27.695 3.973 -13.887 1.00 81.75 561 ALA A O 1
ATOM 4307 N N . LEU A 1 562 ? 26.093 5.502 -13.550 1.00 76.12 562 LEU A N 1
ATOM 4308 C CA . LEU A 1 562 ? 25.325 5.196 -14.763 1.00 76.12 562 LEU A CA 1
ATOM 4309 C C . LEU A 1 562 ? 25.884 5.868 -16.027 1.00 76.12 562 LEU A C 1
ATOM 4311 O O . LEU A 1 562 ? 25.775 5.306 -17.119 1.00 76.12 562 LEU A O 1
ATOM 4315 N N . VAL A 1 563 ? 26.469 7.062 -15.904 1.00 75.50 563 VAL A N 1
ATOM 4316 C CA . VAL A 1 563 ? 27.065 7.823 -17.018 1.00 75.50 563 VAL A CA 1
ATOM 4317 C C . VAL A 1 563 ? 28.447 7.288 -17.388 1.00 75.50 563 VAL A C 1
ATOM 4319 O O . VAL A 1 563 ? 28.839 7.366 -18.556 1.00 75.50 563 VAL A O 1
ATOM 4322 N N . VAL A 1 564 ? 29.153 6.676 -16.434 1.00 76.06 564 VAL A N 1
ATOM 4323 C CA . VAL A 1 564 ? 30.444 6.013 -16.645 1.00 76.06 564 VAL A CA 1
ATOM 4324 C C . VAL A 1 564 ? 30.331 4.523 -16.286 1.00 76.06 564 VAL A C 1
ATOM 4326 O O . VAL A 1 564 ? 30.904 4.078 -15.293 1.00 76.06 564 VAL A O 1
ATOM 4329 N N . PRO A 1 565 ? 29.641 3.696 -17.105 1.00 69.44 565 PRO A N 1
ATOM 4330 C CA . PRO A 1 565 ? 29.402 2.289 -16.777 1.00 69.44 565 PRO A CA 1
ATOM 4331 C C . PRO A 1 565 ? 30.681 1.489 -16.502 1.00 69.44 565 PRO A C 1
ATOM 4333 O O . PRO A 1 565 ? 30.663 0.560 -15.703 1.00 69.44 565 PRO A O 1
ATOM 4336 N N . LYS A 1 566 ? 31.803 1.851 -17.141 1.00 72.12 566 LYS A N 1
ATOM 4337 C CA . LYS A 1 566 ? 33.096 1.176 -16.944 1.00 72.12 566 LYS A CA 1
ATOM 4338 C C . LYS A 1 566 ? 33.596 1.272 -15.506 1.00 72.12 566 LYS A C 1
ATOM 4340 O O . LYS A 1 566 ? 34.150 0.307 -15.006 1.00 72.12 566 LYS A O 1
ATOM 4345 N N . ASP A 1 567 ? 33.359 2.407 -14.857 1.00 77.12 567 ASP A N 1
ATOM 4346 C CA . ASP A 1 567 ? 33.801 2.660 -13.489 1.00 77.12 567 ASP A CA 1
ATOM 4347 C C . ASP A 1 567 ? 32.651 2.508 -12.484 1.00 77.12 567 ASP A C 1
ATOM 4349 O O . ASP A 1 567 ? 32.855 2.727 -11.298 1.00 77.12 567 ASP A O 1
ATOM 4353 N N . MET A 1 568 ? 31.460 2.066 -12.918 1.00 79.88 568 MET A N 1
ATOM 4354 C CA . MET A 1 568 ? 30.243 1.992 -12.099 1.00 79.88 568 MET A CA 1
ATOM 4355 C C . MET A 1 568 ? 30.491 1.381 -10.716 1.00 79.88 568 MET A C 1
ATOM 4357 O O . MET A 1 568 ? 30.086 1.941 -9.704 1.00 79.88 568 MET A O 1
ATOM 4361 N N . PHE A 1 569 ? 31.160 0.229 -10.643 1.00 80.38 569 PHE A N 1
ATOM 4362 C CA . PHE A 1 569 ? 31.406 -0.428 -9.359 1.00 80.38 569 PHE A CA 1
ATOM 4363 C C . PHE A 1 569 ? 32.453 0.290 -8.511 1.00 80.38 569 PHE A C 1
ATOM 4365 O O . PHE A 1 569 ? 32.323 0.289 -7.290 1.00 80.38 569 PHE A O 1
ATOM 4372 N N . LEU A 1 570 ? 33.451 0.920 -9.136 1.00 83.56 570 LEU A N 1
ATOM 4373 C CA . LEU A 1 570 ? 34.424 1.760 -8.439 1.00 83.56 570 LEU A CA 1
ATOM 4374 C C . LEU A 1 570 ? 33.722 2.988 -7.849 1.00 83.56 570 LEU A C 1
ATOM 4376 O O . LEU A 1 570 ? 33.870 3.252 -6.661 1.00 83.56 570 LEU A O 1
ATOM 4380 N N . THR A 1 571 ? 32.875 3.655 -8.636 1.00 85.94 571 THR A N 1
ATOM 4381 C CA . THR A 1 571 ? 32.029 4.775 -8.203 1.00 85.94 571 THR A CA 1
ATOM 4382 C C . THR A 1 571 ? 31.107 4.384 -7.047 1.00 85.94 571 THR A C 1
ATOM 4384 O O . THR A 1 571 ? 30.957 5.123 -6.079 1.00 85.94 571 THR A O 1
ATOM 4387 N N . LEU A 1 572 ? 30.529 3.181 -7.084 1.00 84.69 572 LEU A N 1
ATOM 4388 C CA . LEU A 1 572 ? 29.684 2.670 -5.999 1.00 84.69 572 LEU A CA 1
ATOM 4389 C C . LEU A 1 572 ? 30.486 2.136 -4.787 1.00 84.69 572 LEU A C 1
ATOM 4391 O O . LEU A 1 572 ? 29.876 1.672 -3.816 1.00 84.69 572 LEU A O 1
ATOM 4395 N N . GLY A 1 573 ? 31.823 2.226 -4.826 1.00 86.19 573 GLY A N 1
ATOM 4396 C CA . GLY A 1 573 ? 32.753 1.983 -3.718 1.00 86.19 573 GLY A CA 1
ATOM 4397 C C . GLY A 1 573 ? 33.386 0.592 -3.664 1.00 86.19 573 GLY A C 1
ATOM 4398 O O . GLY A 1 573 ? 33.578 0.043 -2.579 1.00 86.19 573 GLY A O 1
ATOM 4399 N N . LEU A 1 574 ? 33.701 -0.012 -4.810 1.00 84.25 574 LEU A N 1
ATOM 4400 C CA . LEU A 1 574 ? 34.608 -1.161 -4.890 1.00 84.25 574 LEU A CA 1
ATOM 4401 C C . LEU A 1 574 ? 36.069 -0.686 -4.837 1.00 84.25 574 LEU A C 1
ATOM 4403 O O . LEU A 1 574 ? 36.532 0.016 -5.734 1.00 84.25 574 LEU A O 1
ATOM 4407 N N . ASP A 1 575 ? 36.835 -1.147 -3.848 1.00 83.88 575 ASP A N 1
ATOM 4408 C CA . ASP A 1 575 ? 38.277 -0.904 -3.800 1.00 83.88 575 ASP A CA 1
ATOM 4409 C C . ASP A 1 575 ? 38.990 -1.818 -4.808 1.00 83.88 575 ASP A C 1
ATOM 4411 O O . ASP A 1 575 ? 39.022 -3.048 -4.687 1.00 83.88 575 ASP A O 1
ATOM 4415 N N . LYS A 1 576 ? 39.619 -1.200 -5.808 1.00 80.69 576 LYS A N 1
ATOM 4416 C CA . LYS A 1 576 ? 40.327 -1.897 -6.890 1.00 80.69 576 LYS A CA 1
ATOM 4417 C C . LYS A 1 576 ? 41.500 -2.760 -6.407 1.00 80.69 576 LYS A C 1
ATOM 4419 O O . LYS A 1 576 ? 41.853 -3.736 -7.069 1.00 80.69 576 LYS A O 1
ATOM 4424 N N . LYS A 1 577 ? 42.146 -2.413 -5.294 1.00 80.00 577 LYS A N 1
ATOM 4425 C CA . LYS A 1 577 ? 43.328 -3.109 -4.761 1.00 80.00 577 LYS A CA 1
ATOM 4426 C C . LYS A 1 577 ? 42.943 -4.260 -3.849 1.00 80.00 577 LYS A C 1
ATOM 4428 O O . LYS A 1 577 ? 43.507 -5.344 -3.982 1.00 80.00 577 LYS A O 1
ATOM 4433 N N . THR A 1 578 ? 42.033 -4.027 -2.912 1.00 80.50 578 THR A N 1
ATOM 4434 C CA . THR A 1 578 ? 41.621 -5.044 -1.935 1.00 80.50 578 THR A CA 1
ATOM 4435 C C . THR A 1 578 ? 40.494 -5.926 -2.455 1.00 80.50 578 THR A C 1
ATOM 4437 O O . THR A 1 578 ? 40.260 -6.986 -1.879 1.00 80.50 578 THR A O 1
ATOM 4440 N N . GLN A 1 579 ? 39.833 -5.523 -3.548 1.00 75.06 579 GLN A N 1
ATOM 4441 C CA . GLN A 1 579 ? 38.674 -6.203 -4.135 1.00 75.06 579 GLN A CA 1
ATOM 4442 C C . GLN A 1 579 ? 37.517 -6.337 -3.130 1.00 75.06 579 GLN A C 1
ATOM 4444 O O . GLN A 1 579 ? 36.731 -7.280 -3.187 1.00 75.06 579 GLN A O 1
ATOM 4449 N N . SER A 1 580 ? 37.434 -5.395 -2.188 1.00 82.44 580 SER A N 1
ATOM 4450 C CA . SER A 1 580 ? 36.410 -5.323 -1.146 1.00 82.44 580 SER A CA 1
ATOM 4451 C C . SER A 1 580 ? 35.606 -4.036 -1.280 1.00 82.44 580 SER A C 1
ATOM 4453 O O . SER A 1 580 ? 36.082 -3.066 -1.860 1.00 82.44 580 SER A O 1
ATOM 4455 N N . PHE A 1 581 ? 34.412 -3.989 -0.695 1.00 86.62 581 PHE A N 1
ATOM 4456 C CA . PHE A 1 581 ? 33.641 -2.747 -0.647 1.00 86.62 581 PHE A CA 1
ATOM 4457 C C . PHE A 1 581 ? 34.180 -1.802 0.428 1.00 86.62 581 PHE A C 1
ATOM 4459 O O . PHE A 1 581 ? 34.446 -2.220 1.558 1.00 86.62 581 PHE A O 1
ATOM 4466 N N . GLU A 1 582 ? 34.325 -0.533 0.071 1.00 89.62 582 GLU A N 1
ATOM 4467 C CA . GLU A 1 582 ? 34.719 0.536 0.979 1.00 89.62 582 GLU A CA 1
ATOM 4468 C C . GLU A 1 582 ? 33.661 0.736 2.071 1.00 89.62 582 GLU A C 1
ATOM 4470 O O . GLU A 1 582 ? 32.458 0.563 1.847 1.00 89.62 582 GLU A O 1
ATOM 4475 N N . ASN A 1 583 ? 34.102 1.098 3.275 1.00 89.56 583 ASN A N 1
ATOM 4476 C CA . ASN A 1 583 ? 33.197 1.295 4.402 1.00 89.56 583 ASN A CA 1
ATOM 4477 C C . ASN A 1 583 ? 32.323 2.548 4.192 1.00 89.56 583 ASN A C 1
ATOM 4479 O O . ASN A 1 583 ? 32.846 3.614 3.884 1.00 89.56 583 ASN A O 1
ATOM 4483 N N . GLY A 1 584 ? 31.010 2.430 4.376 1.00 87.38 584 GLY A N 1
ATOM 4484 C CA . GLY A 1 584 ? 30.007 3.456 4.081 1.00 87.38 584 GLY A CA 1
ATOM 4485 C C . GLY A 1 584 ? 29.659 3.611 2.594 1.00 87.38 584 GLY A C 1
ATOM 4486 O O . GLY A 1 584 ? 28.928 4.533 2.241 1.00 87.38 584 GLY A O 1
ATOM 4487 N N . SER A 1 585 ? 30.177 2.755 1.708 1.00 89.31 585 SER A N 1
ATOM 4488 C CA . SER A 1 585 ? 29.864 2.821 0.275 1.00 89.31 585 SER A CA 1
ATOM 4489 C C . SER A 1 585 ? 28.477 2.273 -0.064 1.00 89.31 585 SER A C 1
ATOM 4491 O O . SER A 1 585 ? 27.919 1.453 0.670 1.00 89.31 585 SER A O 1
ATOM 4493 N N . ALA A 1 586 ? 27.943 2.659 -1.227 1.00 87.88 586 ALA A N 1
ATOM 4494 C CA . ALA A 1 586 ? 26.665 2.147 -1.718 1.00 87.88 586 ALA A CA 1
ATOM 4495 C C . ALA A 1 586 ? 26.678 0.610 -1.858 1.00 87.88 586 ALA A C 1
ATOM 4497 O O . ALA A 1 586 ? 25.732 -0.056 -1.437 1.00 87.88 586 ALA A O 1
ATOM 4498 N N . LEU A 1 587 ? 27.764 0.010 -2.364 1.00 83.75 587 LEU A N 1
ATOM 4499 C CA . LEU A 1 587 ? 27.872 -1.455 -2.462 1.00 83.75 587 LEU A CA 1
ATOM 4500 C C . LEU A 1 587 ? 27.934 -2.142 -1.095 1.00 83.75 587 LEU A C 1
ATOM 4502 O O . LEU A 1 587 ? 27.325 -3.200 -0.913 1.00 83.75 587 LEU A O 1
ATOM 4506 N N . GLN A 1 588 ? 28.635 -1.560 -0.120 1.00 86.75 588 GLN A N 1
ATOM 4507 C CA . GLN A 1 588 ? 28.693 -2.125 1.228 1.00 86.75 588 GLN A CA 1
ATOM 4508 C C . GLN A 1 588 ? 27.341 -2.022 1.948 1.00 86.75 588 GLN A C 1
ATOM 4510 O O . GLN A 1 588 ? 26.933 -2.981 2.611 1.00 86.75 588 GLN A O 1
ATOM 4515 N N . LEU A 1 589 ? 26.633 -0.900 1.799 1.00 85.00 589 LEU A N 1
ATOM 4516 C CA . LEU A 1 589 ? 25.290 -0.700 2.348 1.00 85.00 589 LEU A CA 1
ATOM 4517 C C . LEU A 1 589 ? 24.288 -1.663 1.706 1.00 85.00 589 LEU A C 1
ATOM 4519 O O . LEU A 1 589 ? 23.566 -2.355 2.423 1.00 85.00 589 LEU A O 1
ATOM 4523 N N . LEU A 1 590 ? 24.317 -1.811 0.376 1.00 82.44 590 LEU A N 1
ATOM 4524 C CA . LEU A 1 590 ? 23.496 -2.789 -0.341 1.00 82.44 590 LEU A CA 1
ATOM 4525 C C . LEU A 1 590 ? 23.777 -4.213 0.142 1.00 82.44 590 LEU A C 1
ATOM 4527 O O . LEU A 1 590 ? 22.843 -4.944 0.467 1.00 82.44 590 LEU A O 1
ATOM 4531 N N . LYS A 1 591 ? 25.054 -4.608 0.238 1.00 80.19 591 LYS A N 1
ATOM 4532 C CA . LYS A 1 591 ? 25.439 -5.912 0.793 1.00 80.19 591 LYS A CA 1
ATOM 4533 C C . LYS A 1 591 ? 24.836 -6.072 2.183 1.00 80.19 591 LYS A C 1
ATOM 4535 O O . LYS A 1 591 ? 24.075 -7.008 2.390 1.00 80.19 591 LYS A O 1
ATOM 4540 N N . SER A 1 592 ? 25.117 -5.150 3.100 1.00 85.31 592 SER A N 1
ATOM 4541 C CA . SER A 1 592 ? 24.662 -5.209 4.494 1.00 85.31 592 SER A CA 1
ATOM 4542 C C . SER A 1 592 ? 23.142 -5.321 4.606 1.00 85.31 592 SER A C 1
ATOM 4544 O O . SER A 1 592 ? 22.658 -6.196 5.319 1.00 85.31 592 SER A O 1
ATOM 4546 N N . PHE A 1 593 ? 22.393 -4.522 3.844 1.00 83.75 593 PHE A N 1
ATOM 4547 C CA . PHE A 1 593 ? 20.934 -4.579 3.789 1.00 83.75 593 PHE A CA 1
ATOM 4548 C C . PHE A 1 593 ? 20.430 -5.965 3.372 1.00 83.75 593 PHE A C 1
ATOM 4550 O O . PHE A 1 593 ? 19.582 -6.550 4.053 1.00 83.75 593 PHE A O 1
ATOM 4557 N N . LEU A 1 594 ? 20.995 -6.517 2.293 1.00 80.94 594 LEU A N 1
ATOM 4558 C CA . LEU A 1 594 ? 20.662 -7.849 1.795 1.00 80.94 594 LEU A CA 1
ATOM 4559 C C . LEU A 1 594 ? 20.998 -8.949 2.811 1.00 80.94 594 LEU A C 1
ATOM 4561 O O . LEU A 1 594 ? 20.197 -9.863 2.997 1.00 80.94 594 LEU A O 1
ATOM 4565 N N . GLN A 1 595 ? 22.153 -8.870 3.486 1.00 83.50 595 GLN A N 1
ATOM 4566 C CA . GLN A 1 595 ? 22.550 -9.883 4.474 1.00 83.50 595 GLN A CA 1
ATOM 4567 C C . GLN A 1 595 ? 21.673 -9.826 5.727 1.00 83.50 595 GLN A C 1
ATOM 4569 O O . GLN A 1 595 ? 21.227 -10.862 6.213 1.00 83.50 595 GLN A O 1
ATOM 4574 N N . GLN A 1 596 ? 21.424 -8.626 6.251 1.00 87.12 596 GLN A N 1
ATOM 4575 C CA . GLN A 1 596 ? 20.692 -8.438 7.502 1.00 87.12 596 GLN A CA 1
ATOM 4576 C C . GLN A 1 596 ? 19.187 -8.701 7.352 1.00 87.12 596 GLN A C 1
ATOM 4578 O O . GLN A 1 596 ? 18.550 -9.089 8.326 1.00 87.12 596 GLN A O 1
ATOM 4583 N N . SER A 1 597 ? 18.636 -8.528 6.146 1.00 84.06 597 SER A N 1
ATOM 4584 C CA . SER A 1 597 ? 17.197 -8.671 5.869 1.00 84.06 597 SER A CA 1
ATOM 4585 C C . SER A 1 597 ? 16.823 -10.003 5.204 1.00 84.06 597 SER A C 1
ATOM 4587 O O . SER A 1 597 ? 15.662 -10.198 4.851 1.00 84.06 597 SER A O 1
ATOM 4589 N N . LEU A 1 598 ? 17.777 -10.926 5.011 1.00 82.75 598 LEU A N 1
ATOM 4590 C CA . LEU A 1 598 ? 17.583 -12.158 4.231 1.00 82.75 598 LEU A CA 1
ATOM 4591 C C . LEU A 1 598 ? 16.388 -12.997 4.704 1.00 82.75 598 LEU A C 1
ATOM 4593 O O . LEU A 1 598 ? 15.588 -13.439 3.884 1.00 82.75 598 LEU A O 1
ATOM 4597 N N . GLU A 1 599 ? 16.250 -13.215 6.012 1.00 86.19 599 GLU A N 1
ATOM 4598 C CA . GLU A 1 599 ? 15.128 -13.998 6.546 1.00 86.19 599 GLU A CA 1
ATOM 4599 C C . GLU A 1 599 ? 13.787 -13.273 6.352 1.00 86.19 599 GLU A C 1
ATOM 4601 O O . GLU A 1 599 ? 12.807 -13.901 5.961 1.00 86.19 599 GLU A O 1
ATOM 4606 N N . GLY A 1 600 ? 13.754 -11.943 6.506 1.00 83.75 600 GLY A N 1
ATOM 4607 C CA . GLY A 1 600 ? 12.574 -11.137 6.177 1.00 83.75 600 GLY A CA 1
ATOM 4608 C C . GLY A 1 600 ? 12.199 -11.224 4.691 1.00 83.75 600 GLY A C 1
ATOM 4609 O O . GLY A 1 600 ? 11.020 -11.316 4.353 1.00 83.75 600 GLY A O 1
ATOM 4610 N N . PHE A 1 601 ? 13.188 -11.281 3.792 1.00 79.06 601 PHE A N 1
ATOM 4611 C CA . PHE A 1 601 ? 12.944 -11.486 2.363 1.00 79.06 601 PHE A CA 1
ATOM 4612 C C . PHE A 1 601 ? 12.397 -12.873 2.035 1.00 79.06 601 PHE A C 1
ATOM 4614 O O . PHE A 1 601 ? 11.564 -12.979 1.143 1.00 79.06 601 PHE A O 1
ATOM 4621 N N . LYS A 1 602 ? 12.801 -13.930 2.746 1.00 82.31 602 LYS A N 1
ATOM 4622 C CA . LYS A 1 602 ? 12.209 -15.269 2.562 1.00 82.31 602 LYS A CA 1
ATOM 4623 C C . LYS A 1 602 ? 10.730 -15.298 2.952 1.00 82.31 602 LYS A C 1
ATOM 4625 O O . LYS A 1 602 ? 9.914 -15.923 2.271 1.00 82.31 602 LYS A O 1
ATOM 4630 N N . GLU A 1 603 ? 10.366 -14.602 4.029 1.00 84.25 603 GLU A N 1
ATOM 4631 C CA . GLU A 1 603 ? 8.962 -14.447 4.424 1.00 84.25 603 GLU A CA 1
ATOM 4632 C C . GLU A 1 603 ? 8.177 -13.637 3.378 1.00 84.25 603 GLU A C 1
ATOM 4634 O O . GLU A 1 603 ? 7.071 -14.026 2.994 1.00 84.25 603 GLU A O 1
ATOM 4639 N N . LEU A 1 604 ? 8.763 -12.553 2.855 1.00 80.25 604 LEU A N 1
ATOM 4640 C CA . LEU A 1 604 ? 8.175 -11.764 1.768 1.00 80.25 604 LEU A CA 1
ATOM 4641 C C . LEU A 1 604 ? 7.991 -12.598 0.490 1.00 80.25 604 LEU A C 1
ATOM 4643 O O . LEU A 1 604 ? 6.923 -12.565 -0.113 1.00 80.25 604 LEU A O 1
ATOM 4647 N N . ASP A 1 605 ? 8.986 -13.390 0.100 1.00 75.81 605 ASP A N 1
ATOM 4648 C CA . ASP A 1 605 ? 8.913 -14.295 -1.051 1.00 75.81 605 ASP A CA 1
ATOM 4649 C C . ASP A 1 605 ? 7.780 -15.307 -0.911 1.00 75.81 605 ASP A C 1
ATOM 4651 O O . ASP A 1 605 ? 7.091 -15.612 -1.885 1.00 75.81 605 ASP A O 1
ATOM 4655 N N . THR A 1 606 ? 7.558 -15.806 0.303 1.00 81.12 606 THR A N 1
ATOM 4656 C CA . THR A 1 606 ? 6.454 -16.721 0.599 1.00 81.12 606 THR A CA 1
ATOM 4657 C C . THR A 1 606 ? 5.109 -16.042 0.345 1.00 81.12 606 THR A C 1
ATOM 4659 O O . THR A 1 606 ? 4.259 -16.593 -0.359 1.00 81.12 606 THR A O 1
ATOM 4662 N N . LEU A 1 607 ? 4.932 -14.815 0.844 1.00 80.69 607 LEU A N 1
ATOM 4663 C CA . LEU A 1 607 ? 3.749 -13.993 0.576 1.00 80.69 607 LEU A CA 1
ATOM 4664 C C . LEU A 1 607 ? 3.549 -13.768 -0.933 1.00 80.69 607 LEU A C 1
ATOM 4666 O O . LEU A 1 607 ? 2.471 -14.049 -1.461 1.00 80.69 607 LEU A O 1
ATOM 4670 N N . LEU A 1 608 ? 4.589 -13.312 -1.637 1.00 72.88 608 LEU A N 1
ATOM 4671 C CA . LEU A 1 608 ? 4.537 -13.031 -3.076 1.00 72.88 608 LEU A CA 1
ATOM 4672 C C . LEU A 1 608 ? 4.243 -14.297 -3.892 1.00 72.88 608 LEU A C 1
ATOM 4674 O O . LEU A 1 608 ? 3.434 -14.257 -4.817 1.00 72.88 608 LEU A O 1
ATOM 4678 N N . SER A 1 609 ? 4.822 -15.441 -3.518 1.00 71.31 609 SER A N 1
ATOM 4679 C CA . SER A 1 609 ? 4.570 -16.735 -4.164 1.00 71.31 609 SER A CA 1
ATOM 4680 C C . SER A 1 609 ? 3.110 -17.153 -4.039 1.00 71.31 609 SER A C 1
ATOM 4682 O O . SER A 1 609 ? 2.507 -17.604 -5.013 1.00 71.31 609 SER A O 1
ATOM 4684 N N . MET A 1 610 ? 2.517 -16.988 -2.858 1.00 75.25 610 MET A N 1
ATOM 4685 C CA . MET A 1 610 ? 1.129 -17.378 -2.607 1.00 75.25 610 MET A CA 1
ATOM 4686 C C . MET A 1 610 ? 0.135 -16.472 -3.336 1.00 75.25 610 MET A C 1
ATOM 4688 O O . MET A 1 610 ? -0.810 -16.977 -3.944 1.00 75.25 610 MET A O 1
ATOM 4692 N N . ILE A 1 611 ? 0.384 -15.159 -3.360 1.00 69.06 611 ILE A N 1
ATOM 4693 C CA . ILE A 1 611 ? -0.401 -14.213 -4.170 1.00 69.06 611 ILE A CA 1
ATOM 4694 C C . ILE A 1 611 ? -0.253 -14.548 -5.663 1.00 69.06 611 ILE A C 1
ATOM 4696 O O . ILE A 1 611 ? -1.248 -14.644 -6.383 1.00 69.06 611 ILE A O 1
ATOM 4700 N N . GLY A 1 612 ? 0.978 -14.794 -6.121 1.00 65.62 612 GLY A N 1
ATOM 4701 C CA . GLY A 1 612 ? 1.278 -15.133 -7.512 1.00 65.62 612 GLY A CA 1
ATOM 4702 C C . GLY A 1 612 ? 0.604 -16.423 -7.976 1.00 65.62 612 GLY A C 1
ATOM 4703 O O . GLY A 1 612 ? 0.024 -16.450 -9.057 1.00 65.62 612 GLY A O 1
ATOM 4704 N N . LYS A 1 613 ? 0.605 -17.480 -7.153 1.00 69.81 613 LYS A N 1
ATOM 4705 C CA . LYS A 1 613 ? -0.051 -18.761 -7.474 1.00 69.81 613 LYS A CA 1
ATOM 4706 C C . LYS A 1 613 ? -1.551 -18.607 -7.708 1.00 69.81 613 LYS A C 1
ATOM 4708 O O . LYS A 1 613 ? -2.059 -19.188 -8.664 1.00 69.81 613 LYS A O 1
ATOM 4713 N N . LYS A 1 614 ? -2.241 -17.825 -6.870 1.00 68.19 614 LYS A N 1
ATOM 4714 C CA . LYS A 1 614 ? -3.678 -17.567 -7.031 1.00 68.19 614 LYS A CA 1
ATOM 4715 C C . LYS A 1 614 ? -3.957 -16.821 -8.338 1.00 68.19 614 LYS A C 1
ATOM 4717 O O . LYS A 1 614 ? -4.745 -17.299 -9.146 1.00 68.19 614 LYS A O 1
ATOM 4722 N N . GLY A 1 615 ? -3.227 -15.732 -8.592 1.00 65.56 615 GLY A N 1
ATOM 4723 C CA . GLY A 1 615 ? -3.380 -14.961 -9.829 1.00 65.56 615 GLY A CA 1
ATOM 4724 C C . GLY A 1 615 ? -3.051 -15.767 -11.091 1.00 65.56 615 GLY A C 1
ATOM 4725 O O . GLY A 1 615 ? -3.735 -15.630 -12.096 1.00 65.56 615 GLY A O 1
ATOM 4726 N N . ILE A 1 616 ? -2.041 -16.646 -11.058 1.00 66.50 616 ILE A N 1
ATOM 4727 C CA . ILE A 1 616 ? -1.715 -17.532 -12.190 1.00 66.50 616 ILE A CA 1
ATOM 4728 C C . ILE A 1 616 ? -2.830 -18.545 -12.455 1.00 66.50 616 ILE A C 1
ATOM 4730 O O . ILE A 1 616 ? -3.122 -18.806 -13.619 1.00 66.50 616 ILE A O 1
ATOM 4734 N N . ALA A 1 617 ? -3.422 -19.133 -11.414 1.00 69.88 617 ALA A N 1
ATOM 4735 C CA . ALA A 1 617 ? -4.499 -20.106 -11.577 1.00 69.88 617 ALA A CA 1
ATOM 4736 C C . ALA A 1 617 ? -5.733 -19.464 -12.229 1.00 69.88 617 ALA A C 1
ATOM 4738 O O . ALA A 1 617 ? -6.178 -19.946 -13.266 1.00 69.88 617 ALA A O 1
ATOM 4739 N N . GLU A 1 618 ? -6.189 -18.326 -11.696 1.00 70.19 618 GLU A N 1
ATOM 4740 C CA . GLU A 1 618 ? -7.314 -17.552 -12.248 1.00 70.19 618 GLU A CA 1
ATOM 4741 C C . GLU A 1 618 ? -7.036 -17.120 -13.696 1.00 70.19 618 GLU A C 1
ATOM 4743 O O . GLU A 1 618 ? -7.857 -17.308 -14.591 1.00 70.19 618 GLU A O 1
ATOM 4748 N N . ASN A 1 619 ? -5.830 -16.614 -13.963 1.00 68.62 619 ASN A N 1
ATOM 4749 C CA . ASN A 1 619 ? -5.415 -16.243 -15.312 1.00 68.62 619 ASN A CA 1
ATOM 4750 C C . ASN A 1 619 ? -5.378 -17.427 -16.275 1.00 68.62 619 ASN A C 1
ATOM 4752 O O . ASN A 1 619 ? -5.695 -17.254 -17.445 1.00 68.62 619 ASN A O 1
ATOM 4756 N N . LYS A 1 620 ? -4.956 -18.609 -15.818 1.00 75.00 620 LYS A N 1
ATOM 4757 C CA . LYS A 1 620 ? -4.900 -19.807 -16.656 1.00 75.00 620 LYS A CA 1
ATOM 4758 C C . LYS A 1 620 ? -6.303 -20.287 -17.013 1.00 75.00 620 LYS A C 1
ATOM 4760 O O . LYS A 1 620 ? -6.508 -20.673 -18.155 1.00 75.00 620 LYS A O 1
ATOM 4765 N N . GLU A 1 621 ? -7.241 -20.240 -16.073 1.00 78.25 621 GLU A N 1
ATOM 4766 C CA . GLU A 1 621 ? -8.647 -20.571 -16.327 1.00 78.25 621 GLU A CA 1
ATOM 4767 C C . GLU A 1 621 ? -9.269 -19.599 -17.335 1.00 78.25 621 GLU A C 1
ATOM 4769 O O . GLU A 1 621 ? -9.833 -20.034 -18.334 1.00 78.25 621 GLU A O 1
ATOM 4774 N N . ILE A 1 622 ? -9.078 -18.289 -17.143 1.00 75.12 622 ILE A N 1
ATOM 4775 C CA . ILE A 1 622 ? -9.564 -17.272 -18.088 1.00 75.12 622 ILE A CA 1
ATOM 4776 C C . ILE A 1 622 ? -8.885 -17.430 -19.455 1.00 75.12 622 ILE A C 1
ATOM 4778 O O . ILE A 1 622 ? -9.546 -17.324 -20.480 1.00 75.12 622 ILE A O 1
ATOM 4782 N N . GLN A 1 623 ? -7.578 -17.703 -19.494 1.00 73.06 623 GLN A N 1
ATOM 4783 C CA . GLN A 1 623 ? -6.855 -17.944 -20.743 1.00 73.06 623 GLN A CA 1
ATOM 4784 C C . GLN A 1 623 ? -7.401 -19.171 -21.476 1.00 73.06 623 GLN A C 1
ATOM 4786 O O . GLN A 1 623 ? -7.560 -19.113 -22.685 1.00 73.06 623 GLN A O 1
ATOM 4791 N N . GLN A 1 624 ? -7.708 -20.255 -20.761 1.00 78.69 624 GLN A N 1
ATOM 4792 C CA . GLN A 1 624 ? -8.321 -21.446 -21.348 1.00 78.69 624 GLN A CA 1
ATOM 4793 C C . GLN A 1 624 ? -9.715 -21.142 -21.903 1.00 78.69 624 GLN A C 1
ATOM 4795 O O . GLN A 1 624 ? -9.985 -21.512 -23.038 1.00 78.69 624 GLN A O 1
ATOM 4800 N N . GLU A 1 625 ? -10.555 -20.411 -21.161 1.00 80.06 625 GLU A N 1
ATOM 4801 C CA . GLU A 1 625 ? -11.875 -19.963 -21.637 1.00 80.06 625 GLU A CA 1
ATOM 4802 C C . GLU A 1 625 ? -11.741 -19.106 -22.910 1.00 80.06 625 GLU A C 1
ATOM 4804 O O . GLU A 1 625 ? -12.467 -19.307 -23.880 1.00 80.06 625 GLU A O 1
ATOM 4809 N N . ILE A 1 626 ? -10.772 -18.187 -22.948 1.00 75.81 626 ILE A N 1
ATOM 4810 C CA . ILE A 1 626 ? -10.501 -17.359 -24.130 1.00 75.81 626 ILE A CA 1
ATOM 4811 C C . ILE A 1 626 ? -9.991 -18.207 -25.294 1.00 75.81 626 ILE A C 1
ATOM 4813 O O . ILE A 1 626 ? -10.487 -18.058 -26.406 1.00 75.81 626 ILE A O 1
ATOM 4817 N N . ASP A 1 627 ? -9.013 -19.081 -25.065 1.00 77.00 627 ASP A N 1
ATOM 4818 C CA . ASP A 1 627 ? -8.434 -19.924 -26.107 1.00 77.00 627 ASP A CA 1
ATOM 4819 C C . ASP A 1 627 ? -9.504 -20.850 -26.705 1.00 77.00 627 ASP A C 1
ATOM 4821 O O . ASP A 1 627 ? -9.564 -20.991 -27.924 1.00 77.00 627 ASP A O 1
ATOM 4825 N N . GLU A 1 628 ? -10.386 -21.428 -25.887 1.00 77.75 628 GLU A N 1
ATOM 4826 C CA . GLU A 1 628 ? -11.505 -22.261 -26.345 1.00 77.75 628 GLU A CA 1
ATOM 4827 C C . GLU A 1 628 ? -12.488 -21.483 -27.228 1.00 77.75 628 GLU A C 1
ATOM 4829 O O . GLU A 1 628 ? -12.930 -21.996 -28.254 1.00 77.75 628 GLU A O 1
ATOM 4834 N N . VAL A 1 629 ? -12.801 -20.240 -26.859 1.00 74.81 629 VAL A N 1
ATOM 4835 C CA . VAL A 1 629 ? -13.848 -19.435 -27.505 1.00 74.81 629 VAL A CA 1
ATOM 4836 C C . VAL A 1 629 ? -13.327 -18.623 -28.705 1.00 74.81 629 VAL A C 1
ATOM 4838 O O . VAL A 1 629 ? -14.058 -18.364 -29.660 1.00 74.81 629 VAL A O 1
ATOM 4841 N N . VAL A 1 630 ? -12.053 -18.223 -28.701 1.00 71.88 630 VAL A N 1
ATOM 4842 C CA . VAL A 1 630 ? -11.444 -17.380 -29.748 1.00 71.88 630 VAL A CA 1
ATOM 4843 C C . VAL A 1 630 ? -10.750 -18.196 -30.843 1.00 71.88 630 VAL A C 1
ATOM 4845 O O . VAL A 1 630 ? -10.697 -17.748 -31.991 1.00 71.88 630 VAL A O 1
ATOM 4848 N N . SER A 1 631 ? -10.215 -19.383 -30.533 1.00 65.06 631 SER A N 1
ATOM 4849 C CA . SER A 1 631 ? -9.307 -20.105 -31.444 1.00 65.06 631 SER A CA 1
ATOM 4850 C C . SER A 1 631 ? -9.982 -20.806 -32.622 1.00 65.06 631 SER A C 1
ATOM 4852 O O . SER A 1 631 ? -9.274 -21.410 -33.429 1.00 65.06 631 SER A O 1
ATOM 4854 N N . ASN A 1 632 ? -11.308 -20.735 -32.761 1.00 67.69 632 ASN A N 1
ATOM 4855 C CA . ASN A 1 632 ? -12.012 -21.358 -33.877 1.00 67.69 632 ASN A CA 1
ATOM 4856 C C . ASN A 1 632 ? -12.479 -20.320 -34.919 1.00 67.69 632 ASN A C 1
ATOM 4858 O O . ASN A 1 632 ? -13.590 -19.792 -34.841 1.00 67.69 632 ASN A O 1
ATOM 4862 N N . PRO A 1 633 ? -11.647 -19.988 -35.924 1.00 59.75 633 PRO A N 1
ATOM 4863 C CA . PRO A 1 633 ? -12.002 -19.007 -36.946 1.00 59.75 633 PRO A CA 1
ATOM 4864 C C . PRO A 1 633 ? -13.177 -19.443 -37.836 1.00 59.75 633 PRO A C 1
ATOM 4866 O O . PRO A 1 633 ? -13.772 -18.583 -38.485 1.00 59.75 633 PRO A O 1
ATOM 4869 N N . GLU A 1 634 ? -13.529 -20.734 -37.872 1.00 65.62 634 GLU A N 1
ATOM 4870 C CA . GLU A 1 634 ? -14.647 -21.249 -38.677 1.00 65.62 634 GLU A CA 1
ATOM 4871 C C . GLU A 1 634 ? -16.027 -20.853 -38.129 1.00 65.62 634 GLU A C 1
ATOM 4873 O O . GLU A 1 634 ? -16.991 -20.782 -38.903 1.00 65.62 634 GLU A O 1
ATOM 4878 N N . ASP A 1 635 ? -16.097 -20.515 -36.839 1.00 75.62 635 ASP A N 1
ATOM 4879 C CA . ASP A 1 635 ? -17.334 -20.161 -36.135 1.00 75.62 635 ASP A CA 1
ATOM 4880 C C . ASP A 1 635 ? -17.823 -18.750 -36.490 1.00 75.62 635 ASP A C 1
ATOM 4882 O O . ASP A 1 635 ? -18.969 -18.400 -36.216 1.00 75.62 635 ASP A O 1
ATOM 4886 N N . TRP A 1 636 ? -16.992 -17.944 -37.163 1.00 79.31 636 TRP A N 1
ATOM 4887 C CA . TRP A 1 636 ? -17.265 -16.535 -37.439 1.00 79.31 636 TRP A CA 1
ATOM 4888 C C . TRP A 1 636 ? -17.308 -16.227 -38.931 1.00 79.31 636 TRP A C 1
ATOM 4890 O O . TRP A 1 636 ? -16.299 -16.347 -39.631 1.00 79.31 636 TRP A O 1
ATOM 4900 N N . LYS A 1 637 ? -18.443 -15.728 -39.429 1.00 81.06 637 LYS A N 1
ATOM 4901 C CA . LYS A 1 637 ? -18.594 -15.349 -40.845 1.00 81.06 637 LYS A CA 1
ATOM 4902 C C . LYS A 1 637 ? -19.280 -14.000 -40.988 1.00 81.06 637 LYS A C 1
ATOM 4904 O O . LYS A 1 637 ? -20.314 -13.764 -40.381 1.00 81.06 637 LYS A O 1
ATOM 4909 N N . ILE A 1 638 ? -18.728 -13.128 -41.827 1.00 81.38 638 ILE A N 1
ATOM 4910 C CA . ILE A 1 638 ? -19.446 -11.937 -42.297 1.00 81.38 638 ILE A CA 1
ATOM 4911 C C . ILE A 1 638 ? -20.378 -12.412 -43.416 1.00 81.38 638 ILE A C 1
ATOM 4913 O O . ILE A 1 638 ? -19.893 -13.017 -44.375 1.00 81.38 638 ILE A O 1
ATOM 4917 N N . VAL A 1 639 ? -21.689 -12.205 -43.282 1.00 77.00 639 VAL A N 1
ATOM 4918 C CA . VAL A 1 639 ? -22.689 -12.801 -44.196 1.00 77.00 639 VAL A CA 1
ATOM 4919 C C . VAL A 1 639 ? -23.387 -11.763 -45.065 1.00 77.00 639 VAL A C 1
ATOM 4921 O O . VAL A 1 639 ? -23.652 -12.044 -46.231 1.00 77.00 639 VAL A O 1
ATOM 4924 N N . ASP A 1 640 ? -23.623 -10.562 -44.543 1.00 73.44 640 ASP A N 1
ATOM 4925 C CA . ASP A 1 640 ? -24.194 -9.450 -45.303 1.00 73.44 640 ASP A CA 1
ATOM 4926 C C . ASP A 1 640 ? -23.506 -8.134 -44.918 1.00 73.44 640 ASP A C 1
ATOM 4928 O O . ASP A 1 640 ? -22.973 -7.975 -43.816 1.00 73.44 640 ASP A O 1
ATOM 4932 N N . SER A 1 641 ? -23.467 -7.189 -45.852 1.00 68.44 641 SER A N 1
ATOM 4933 C CA . SER A 1 641 ? -23.019 -5.827 -45.587 1.00 68.44 641 SER A CA 1
ATOM 4934 C C . SER A 1 641 ? -23.833 -4.844 -46.415 1.00 68.44 641 SER A C 1
ATOM 4936 O O . SER A 1 641 ? -23.758 -4.864 -47.649 1.00 68.44 641 SER A O 1
ATOM 4938 N N . GLN A 1 642 ? -24.549 -3.950 -45.742 1.00 66.44 642 GLN A N 1
ATOM 4939 C CA . GLN A 1 642 ? -25.304 -2.880 -46.382 1.00 66.44 642 GLN A CA 1
ATOM 4940 C C . GLN A 1 642 ? -24.523 -1.569 -46.302 1.00 66.44 642 GLN A C 1
ATOM 4942 O O . GLN A 1 642 ? -24.022 -1.176 -45.248 1.00 66.44 642 GLN A O 1
ATOM 4947 N N . ASN A 1 643 ? -24.430 -0.881 -47.442 1.00 64.75 643 ASN A N 1
ATOM 4948 C CA . ASN A 1 643 ? -23.728 0.391 -47.570 1.00 64.75 643 ASN A CA 1
ATOM 4949 C C . ASN A 1 643 ? -24.728 1.478 -47.969 1.00 64.75 643 ASN A C 1
ATOM 4951 O O . ASN A 1 643 ? -25.069 1.604 -49.149 1.00 64.75 643 ASN A O 1
ATOM 4955 N N . ASN A 1 644 ? -25.170 2.293 -47.015 1.00 56.16 644 ASN A N 1
ATOM 4956 C CA . ASN A 1 644 ? -26.003 3.450 -47.322 1.00 56.16 644 ASN A CA 1
ATOM 4957 C C . ASN A 1 644 ? -25.103 4.674 -47.569 1.00 56.16 644 ASN A C 1
ATOM 4959 O O . ASN A 1 644 ? -24.587 5.273 -46.635 1.00 56.16 644 ASN A O 1
ATOM 4963 N N . LEU A 1 645 ? -24.952 5.039 -48.852 1.00 53.69 645 LEU A N 1
ATOM 4964 C CA . LEU A 1 645 ? -24.264 6.236 -49.377 1.00 53.69 645 LEU A CA 1
ATOM 4965 C C . LEU A 1 645 ? -22.755 6.343 -49.056 1.00 53.69 645 LEU A C 1
ATOM 4967 O O . LEU A 1 645 ? -22.352 6.865 -48.024 1.00 53.69 645 LEU A O 1
ATOM 4971 N N . MET A 1 646 ? -21.912 5.970 -50.025 1.00 48.97 646 MET A N 1
ATOM 4972 C CA . MET A 1 646 ? -20.494 6.351 -50.080 1.00 48.97 646 MET A CA 1
ATOM 4973 C C . MET A 1 646 ? -20.211 6.947 -51.465 1.00 48.97 646 MET A C 1
ATOM 4975 O O . MET A 1 646 ? -20.137 6.222 -52.453 1.00 48.97 646 MET A O 1
ATOM 4979 N N . PHE A 1 647 ? -20.084 8.269 -51.549 1.00 48.72 647 PHE A N 1
ATOM 4980 C CA . PHE A 1 647 ? -19.292 8.901 -52.610 1.00 48.72 647 PHE A CA 1
ATOM 4981 C C . PHE A 1 647 ? -17.939 9.242 -51.990 1.00 48.72 647 PHE A C 1
ATOM 4983 O O . PHE A 1 647 ? -17.902 9.527 -50.796 1.00 48.72 647 PHE A O 1
ATOM 4990 N N . ASP A 1 648 ? -16.859 9.277 -52.774 1.00 46.12 648 ASP A N 1
ATOM 4991 C CA . ASP A 1 648 ? -15.472 9.443 -52.290 1.00 46.12 648 ASP A CA 1
ATOM 4992 C C . ASP A 1 648 ? -15.248 10.636 -51.328 1.00 46.12 648 ASP A C 1
ATOM 4994 O O . ASP A 1 648 ? -14.256 10.673 -50.605 1.00 46.12 648 ASP A O 1
ATOM 4998 N N . ASN A 1 649 ? -16.204 11.574 -51.247 1.00 44.94 649 ASN A N 1
ATOM 4999 C CA . ASN A 1 649 ? -16.165 12.760 -50.391 1.00 44.94 649 ASN A CA 1
ATOM 5000 C C . ASN A 1 649 ? -17.351 12.908 -49.402 1.00 44.94 649 ASN A C 1
ATOM 5002 O O . ASN A 1 649 ? -17.429 13.926 -48.712 1.00 44.94 649 ASN A O 1
ATOM 5006 N N . ILE A 1 650 ? -18.297 11.959 -49.326 1.00 50.25 650 ILE A N 1
ATOM 5007 C CA . ILE A 1 650 ? -19.451 12.003 -48.403 1.00 50.25 650 ILE A CA 1
ATOM 5008 C C . ILE A 1 650 ? -19.596 10.653 -47.710 1.00 50.25 650 ILE A C 1
ATOM 5010 O O . ILE A 1 650 ? -19.796 9.617 -48.335 1.00 50.25 650 ILE A O 1
ATOM 5014 N N . ILE A 1 651 ? -19.485 10.714 -46.394 1.00 52.59 651 ILE A N 1
ATOM 5015 C CA . ILE A 1 651 ? -19.312 9.586 -45.501 1.00 52.59 651 ILE A CA 1
ATOM 5016 C C . ILE A 1 651 ? -20.677 9.170 -44.916 1.00 52.59 651 ILE A C 1
ATOM 5018 O O . ILE A 1 651 ? -21.278 9.962 -44.186 1.00 52.59 651 ILE A O 1
ATOM 5022 N N . GLY A 1 652 ? -21.152 7.961 -45.234 1.00 61.84 652 GLY A N 1
ATOM 5023 C CA . GLY A 1 652 ? -22.396 7.366 -44.720 1.00 61.84 652 GLY A CA 1
ATOM 5024 C C . GLY A 1 652 ? -22.194 6.289 -43.644 1.00 61.84 652 GLY A C 1
ATOM 5025 O O . GLY A 1 652 ? -21.069 6.035 -43.201 1.00 61.84 652 GLY A O 1
ATOM 5026 N N . ASP A 1 653 ? -23.301 5.675 -43.224 1.00 69.75 653 ASP A N 1
ATOM 5027 C CA . ASP A 1 653 ? -23.332 4.576 -42.251 1.00 69.75 653 ASP A CA 1
ATOM 5028 C C . ASP A 1 653 ? -22.960 3.243 -42.935 1.00 69.75 653 ASP A C 1
ATOM 5030 O O . ASP A 1 653 ? -23.320 2.997 -44.093 1.00 69.75 653 ASP A O 1
ATOM 5034 N N . ILE A 1 654 ? -22.239 2.378 -42.218 1.00 76.50 654 ILE A N 1
ATOM 5035 C CA . ILE A 1 654 ? -21.907 1.014 -42.645 1.00 76.50 654 ILE A CA 1
ATOM 5036 C C . ILE A 1 654 ? -22.532 0.010 -41.680 1.00 76.50 654 ILE A C 1
ATOM 5038 O O . ILE A 1 654 ? -22.340 0.116 -40.470 1.00 76.50 654 ILE A O 1
ATOM 5042 N N . THR A 1 655 ? -23.230 -0.984 -42.222 1.00 81.12 655 THR A N 1
ATOM 5043 C CA . THR A 1 655 ? -23.795 -2.088 -41.438 1.00 81.12 655 THR A CA 1
ATOM 5044 C C . THR A 1 655 ? -23.214 -3.406 -41.928 1.00 81.12 655 THR A C 1
ATOM 5046 O O . THR A 1 655 ? -23.138 -3.643 -43.138 1.00 81.12 655 THR A O 1
ATOM 5049 N N . ILE A 1 656 ? -22.777 -4.252 -40.997 1.00 84.19 656 ILE A N 1
ATOM 5050 C CA . ILE A 1 656 ? -22.344 -5.624 -41.273 1.00 84.19 656 ILE A CA 1
ATOM 5051 C C . ILE A 1 656 ? -23.135 -6.607 -40.415 1.00 84.19 656 ILE A C 1
ATOM 5053 O O . ILE A 1 656 ? -23.406 -6.321 -39.251 1.00 84.19 656 ILE A O 1
ATOM 5057 N N . ASP A 1 657 ? -23.400 -7.784 -40.972 1.00 85.62 657 ASP A N 1
ATOM 5058 C CA . ASP A 1 657 ? -23.960 -8.912 -40.237 1.00 85.62 657 ASP A CA 1
ATOM 5059 C C . ASP A 1 657 ? -22.863 -9.943 -39.968 1.00 85.62 657 ASP A C 1
ATOM 5061 O O . ASP A 1 657 ? -22.264 -10.515 -40.891 1.00 85.62 657 ASP A O 1
ATOM 5065 N N . LEU A 1 658 ? -22.600 -10.176 -38.684 1.00 84.12 658 LEU A N 1
ATOM 5066 C CA . LEU A 1 658 ? -21.664 -11.172 -38.188 1.00 84.12 658 LEU A CA 1
ATOM 5067 C C . LEU A 1 658 ? -22.437 -12.398 -37.701 1.00 84.12 658 LEU A C 1
ATOM 5069 O O . LEU A 1 658 ? -23.170 -12.352 -36.716 1.00 84.12 658 LEU A O 1
ATOM 5073 N N . LYS A 1 659 ? -22.235 -13.518 -38.383 1.00 84.62 659 LYS A N 1
ATOM 5074 C CA . LYS A 1 659 ? -22.756 -14.828 -38.006 1.00 84.62 659 LYS A CA 1
ATOM 5075 C C . LYS A 1 659 ? -21.773 -15.531 -37.077 1.00 84.62 659 LYS A C 1
ATOM 5077 O O . LYS A 1 659 ? -20.611 -15.709 -37.455 1.00 84.62 659 LYS A O 1
ATOM 5082 N N . HIS A 1 660 ? -22.272 -15.946 -35.916 1.00 84.12 660 HIS A N 1
ATOM 5083 C CA . HIS A 1 660 ? -21.579 -16.795 -34.952 1.00 84.12 660 HIS A CA 1
ATOM 5084 C C . HIS A 1 660 ? -22.263 -18.170 -34.911 1.00 84.12 660 HIS A C 1
ATOM 5086 O O . HIS A 1 660 ? -23.487 -18.247 -34.776 1.00 84.12 660 HIS A O 1
ATOM 5092 N N . ILE A 1 661 ? -21.501 -19.249 -35.101 1.00 80.31 661 ILE A N 1
ATOM 5093 C CA . ILE A 1 661 ? -22.016 -20.625 -35.147 1.00 80.31 661 ILE A CA 1
ATOM 5094 C C . ILE A 1 661 ? -21.380 -21.420 -34.009 1.00 80.31 661 ILE A C 1
ATOM 5096 O O . ILE A 1 661 ? -20.184 -21.676 -34.049 1.00 80.31 661 ILE A O 1
ATOM 5100 N N . ILE A 1 662 ? -22.177 -21.859 -33.033 1.00 72.75 662 ILE A N 1
ATOM 5101 C CA . ILE A 1 662 ? -21.712 -22.719 -31.936 1.00 72.75 662 ILE A CA 1
ATOM 5102 C C . ILE A 1 662 ? -22.614 -23.947 -31.855 1.00 72.75 662 ILE A C 1
ATOM 5104 O O . ILE A 1 662 ? -23.813 -23.809 -31.631 1.00 72.75 662 ILE A O 1
ATOM 5108 N N . GLN A 1 663 ? -22.041 -25.152 -31.976 1.00 65.56 663 GLN A N 1
ATOM 5109 C CA . GLN A 1 663 ? -22.746 -26.428 -31.739 1.00 65.56 663 GLN A CA 1
ATOM 5110 C C . GLN A 1 663 ? -24.123 -26.505 -32.437 1.00 65.56 663 GLN A C 1
ATOM 5112 O O . GLN A 1 663 ? -25.131 -26.816 -31.810 1.00 65.56 663 GLN A O 1
ATOM 5117 N N . ASP A 1 664 ? -24.158 -26.176 -33.732 1.00 69.19 664 ASP A N 1
ATOM 5118 C CA . ASP A 1 664 ? -25.355 -26.140 -34.590 1.00 69.19 664 ASP A CA 1
ATOM 5119 C C . ASP A 1 664 ? -26.391 -25.035 -34.287 1.00 69.19 664 ASP A C 1
ATOM 5121 O O . ASP A 1 664 ? -27.376 -24.910 -35.021 1.00 69.19 664 ASP A O 1
ATOM 5125 N N . ASN A 1 665 ? -26.158 -24.179 -33.285 1.00 77.25 665 ASN A N 1
ATOM 5126 C CA . ASN A 1 665 ? -26.912 -22.942 -33.087 1.00 77.25 665 ASN A CA 1
ATOM 5127 C C . ASN A 1 665 ? -26.256 -21.786 -33.847 1.00 77.25 665 ASN A C 1
ATOM 5129 O O . ASN A 1 665 ? -25.050 -21.555 -33.769 1.00 77.25 665 ASN A O 1
ATOM 5133 N N . GLU A 1 666 ? -27.082 -21.056 -34.587 1.00 83.44 666 GLU A N 1
ATOM 5134 C CA . GLU A 1 666 ? -26.685 -19.902 -35.382 1.00 83.44 666 GLU A CA 1
ATOM 5135 C C . GLU A 1 666 ? -27.286 -18.646 -34.766 1.00 83.44 666 GLU A C 1
ATOM 5137 O O . GLU A 1 666 ? -28.509 -18.533 -34.708 1.00 83.44 666 GLU A O 1
ATOM 5142 N N . THR A 1 667 ? -26.424 -17.706 -34.387 1.00 84.69 667 THR A N 1
ATOM 5143 C CA . THR A 1 667 ? -26.825 -16.359 -33.974 1.00 84.69 667 THR A CA 1
ATOM 5144 C C . THR A 1 667 ? -26.264 -15.353 -34.970 1.00 84.69 667 THR A C 1
ATOM 5146 O O . THR A 1 667 ? -25.086 -15.420 -35.345 1.00 84.69 667 THR A O 1
ATOM 5149 N N . VAL A 1 668 ? -27.093 -14.413 -35.416 1.00 86.69 668 VAL A N 1
ATOM 5150 C CA . VAL A 1 668 ? -26.668 -13.328 -36.309 1.00 86.69 668 VAL A CA 1
ATOM 5151 C C . VAL A 1 668 ? -26.726 -12.002 -35.567 1.00 86.69 668 VAL A C 1
ATOM 5153 O O . VAL A 1 668 ? -27.784 -11.572 -35.105 1.00 86.69 668 VAL A O 1
ATOM 5156 N N . TYR A 1 669 ? -25.573 -11.344 -35.495 1.00 87.88 669 TYR A N 1
ATOM 5157 C CA . TYR A 1 669 ? -25.404 -10.025 -34.904 1.00 87.88 669 TYR A CA 1
ATOM 5158 C C . TYR A 1 669 ? -25.319 -8.976 -36.008 1.00 87.88 669 TYR A C 1
ATOM 5160 O O . TYR A 1 669 ? -24.440 -9.065 -36.865 1.00 87.88 669 TYR A O 1
ATOM 5168 N N . SER A 1 670 ? -26.198 -7.978 -35.966 1.00 87.50 670 SER A N 1
ATOM 5169 C CA . SER A 1 670 ? -26.137 -6.805 -36.840 1.00 87.50 670 SER A CA 1
ATOM 5170 C C . SER A 1 670 ? -25.369 -5.696 -36.136 1.00 87.50 670 SER A C 1
ATOM 5172 O O . SER A 1 670 ? -25.647 -5.363 -34.978 1.00 87.50 670 SER A O 1
ATOM 5174 N N . ILE A 1 671 ? -24.365 -5.145 -36.818 1.00 87.81 671 ILE A N 1
ATOM 5175 C CA . ILE A 1 671 ? -23.493 -4.103 -36.278 1.00 87.81 671 ILE A CA 1
ATOM 5176 C C . ILE A 1 671 ? -23.468 -2.917 -37.223 1.00 87.81 671 ILE A C 1
ATOM 5178 O O . ILE A 1 671 ? -23.017 -3.028 -38.365 1.00 87.81 671 ILE A O 1
ATOM 5182 N N . THR A 1 672 ? -23.877 -1.757 -36.715 1.00 86.00 672 THR A N 1
ATOM 5183 C CA . THR A 1 672 ? -23.848 -0.503 -37.470 1.00 86.00 672 THR A CA 1
ATOM 5184 C C . THR A 1 672 ? -22.771 0.421 -36.923 1.00 86.00 672 THR A C 1
ATOM 5186 O O . THR A 1 672 ? -22.723 0.711 -35.725 1.00 86.00 672 THR A O 1
ATOM 5189 N N . ALA A 1 673 ? -21.915 0.920 -37.811 1.00 80.25 673 ALA A N 1
ATOM 5190 C CA . ALA A 1 673 ? -20.927 1.939 -37.507 1.00 80.25 673 ALA A CA 1
ATOM 5191 C C . ALA A 1 673 ? -21.123 3.184 -38.370 1.00 80.25 673 ALA A C 1
ATOM 5193 O O . ALA A 1 673 ? -21.466 3.121 -39.550 1.00 80.25 673 ALA A O 1
ATOM 5194 N N . LYS A 1 674 ? -20.829 4.335 -37.774 1.00 77.38 674 LYS A N 1
ATOM 5195 C CA . LYS A 1 674 ? -20.883 5.637 -38.425 1.00 77.38 674 LYS A CA 1
ATOM 5196 C C . LYS A 1 674 ? -19.496 6.242 -38.494 1.00 77.38 674 LYS A C 1
ATOM 5198 O O . LYS A 1 674 ? -18.753 6.219 -37.509 1.00 77.38 674 LYS A O 1
ATOM 5203 N N . ARG A 1 675 ? -19.157 6.816 -39.648 1.00 69.25 675 ARG A N 1
ATOM 5204 C CA . ARG A 1 675 ? -17.926 7.590 -39.812 1.00 69.25 675 ARG A CA 1
ATOM 5205 C C . ARG A 1 675 ? -18.204 9.078 -39.675 1.00 69.25 675 ARG A C 1
ATOM 5207 O O . ARG A 1 675 ? -19.124 9.629 -40.274 1.00 69.25 675 ARG A O 1
ATOM 5214 N N . GLU A 1 676 ? -17.396 9.741 -38.866 1.00 65.81 676 GLU A N 1
ATOM 5215 C CA . GLU A 1 676 ? -17.485 11.175 -38.633 1.00 65.81 676 GLU A CA 1
ATOM 5216 C C . GLU A 1 676 ? -16.593 11.955 -39.607 1.00 65.81 676 GLU A C 1
ATOM 5218 O O . GLU A 1 676 ? -15.633 11.432 -40.179 1.00 65.81 676 GLU A O 1
ATOM 5223 N N . LYS A 1 677 ? -16.882 13.254 -39.773 1.00 58.56 677 LYS A N 1
ATOM 5224 C CA . LYS A 1 677 ? -16.142 14.167 -40.672 1.00 58.56 677 LYS A CA 1
ATOM 5225 C C . LYS A 1 677 ? -14.636 14.242 -40.377 1.00 58.56 677 LYS A C 1
ATOM 5227 O O . LYS A 1 677 ? -13.860 14.643 -41.235 1.00 58.56 677 LYS A O 1
ATOM 5232 N N . SER A 1 678 ? -14.235 13.861 -39.170 1.00 56.00 678 SER A N 1
ATOM 5233 C CA . SER A 1 678 ? -12.865 13.800 -38.656 1.00 56.00 678 SER A CA 1
ATOM 5234 C C . SER A 1 678 ? -12.107 12.518 -39.046 1.00 56.00 678 SER A C 1
ATOM 5236 O O . SER A 1 678 ? -10.943 12.367 -38.670 1.00 56.00 678 SER A O 1
ATOM 5238 N N . GLY A 1 679 ? -12.746 11.590 -39.771 1.00 55.97 679 GLY A N 1
ATOM 5239 C CA . GLY A 1 679 ? -12.178 10.294 -40.161 1.00 55.97 679 GLY A CA 1
ATOM 5240 C C . GLY A 1 679 ? -12.380 9.173 -39.136 1.00 55.97 679 GLY A C 1
ATOM 5241 O O . GLY A 1 679 ? -12.024 8.038 -39.441 1.00 55.97 679 GLY A O 1
ATOM 5242 N N . TYR A 1 680 ? -12.980 9.485 -37.981 1.00 61.56 680 TYR A N 1
ATOM 5243 C CA . TYR A 1 680 ? -13.295 8.545 -36.903 1.00 61.56 680 TYR A CA 1
ATOM 5244 C C . TYR A 1 680 ? -14.423 7.599 -37.287 1.00 61.56 680 TYR A C 1
ATOM 5246 O O . TYR A 1 680 ? -15.385 8.024 -37.918 1.00 61.56 680 TYR A O 1
ATOM 5254 N N . PHE A 1 681 ? -14.336 6.352 -36.828 1.00 68.88 681 PHE A N 1
ATOM 5255 C CA . PHE A 1 681 ? -15.423 5.379 -36.882 1.00 68.88 681 PHE A CA 1
ATOM 5256 C C . PHE A 1 681 ? -15.840 5.005 -35.481 1.00 68.88 681 PHE A C 1
ATOM 5258 O O . PHE A 1 681 ? -14.995 4.805 -34.602 1.00 68.88 681 PHE A O 1
ATOM 5265 N N . LYS A 1 682 ? -17.146 4.876 -35.306 1.00 75.62 682 LYS A N 1
ATOM 5266 C CA . LYS A 1 682 ? -17.741 4.456 -34.053 1.00 75.62 682 LYS A CA 1
ATOM 5267 C C . LYS A 1 682 ? -18.891 3.506 -34.333 1.00 75.62 682 LYS A C 1
ATOM 5269 O O . LYS A 1 682 ? -19.730 3.796 -35.183 1.00 75.62 682 LYS A O 1
ATOM 5274 N N . ILE A 1 683 ? -18.923 2.401 -33.597 1.00 82.81 683 ILE A N 1
ATOM 5275 C CA . ILE A 1 683 ? -20.090 1.522 -33.548 1.00 82.81 683 ILE A CA 1
ATOM 5276 C C . ILE A 1 683 ? -21.210 2.292 -32.849 1.00 82.81 683 ILE A C 1
ATOM 5278 O O . ILE A 1 683 ? -21.017 2.803 -31.746 1.00 82.81 683 ILE A O 1
ATOM 5282 N N . THR A 1 684 ? -22.346 2.438 -33.516 1.00 83.75 684 THR A N 1
ATOM 5283 C CA . THR A 1 684 ? -23.501 3.177 -32.997 1.00 83.75 684 THR A CA 1
ATOM 5284 C C . THR A 1 684 ? -24.612 2.254 -32.539 1.00 83.75 684 THR A C 1
ATOM 5286 O O . THR A 1 684 ? -25.331 2.628 -31.618 1.00 83.75 684 THR A O 1
ATOM 5289 N N . ASP A 1 685 ? -24.743 1.078 -33.152 1.00 85.94 685 ASP A N 1
ATOM 5290 C CA . ASP A 1 685 ? -25.799 0.120 -32.834 1.00 85.94 685 ASP A CA 1
ATOM 5291 C C . ASP A 1 685 ? -25.295 -1.327 -32.931 1.00 85.94 685 ASP A C 1
ATOM 5293 O O . ASP A 1 685 ? -24.409 -1.625 -33.744 1.00 85.94 685 ASP A O 1
ATOM 5297 N N . PHE A 1 686 ? -25.820 -2.191 -32.062 1.00 88.94 686 PHE A N 1
ATOM 5298 C CA . PHE A 1 686 ? -25.463 -3.603 -31.967 1.00 88.94 686 PHE A CA 1
ATOM 5299 C C . PHE A 1 686 ? -26.651 -4.435 -31.467 1.00 88.94 686 PHE A C 1
ATOM 5301 O O . PHE A 1 686 ? -27.072 -4.297 -30.314 1.00 88.94 686 PHE A O 1
ATOM 5308 N N . GLU A 1 687 ? -27.166 -5.339 -32.296 1.00 89.50 687 GLU A N 1
ATOM 5309 C CA . GLU A 1 687 ? -28.361 -6.131 -31.982 1.00 89.50 687 GLU A CA 1
ATOM 5310 C C . GLU A 1 687 ? 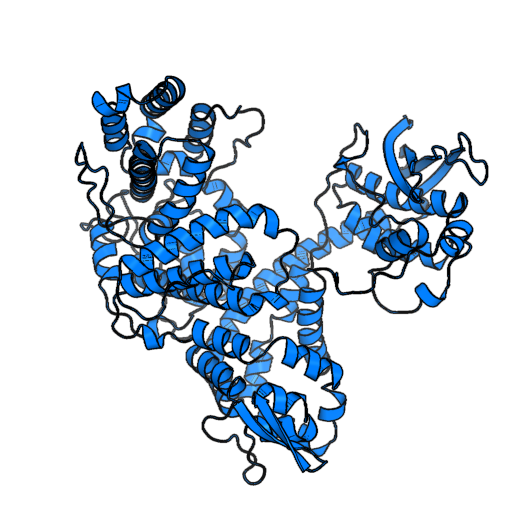-28.286 -7.569 -32.517 1.00 89.50 687 GLU A C 1
ATOM 5312 O O . GLU A 1 687 ? -27.531 -7.873 -33.440 1.00 89.50 687 GLU A O 1
ATOM 5317 N N . ILE A 1 688 ? -29.079 -8.469 -31.925 1.00 88.12 688 ILE A N 1
ATOM 5318 C CA . ILE A 1 688 ? -29.299 -9.824 -32.451 1.00 88.12 688 ILE A CA 1
ATOM 5319 C C . ILE A 1 688 ? -30.498 -9.761 -33.393 1.00 88.12 688 ILE A C 1
ATOM 5321 O O . ILE A 1 688 ? -31.591 -9.384 -32.972 1.00 88.12 688 ILE A O 1
ATOM 5325 N N . VAL A 1 689 ? -30.299 -10.157 -34.648 1.00 85.38 689 VAL A N 1
ATOM 5326 C CA . VAL A 1 689 ? -31.340 -10.109 -35.690 1.00 85.38 689 VAL A CA 1
ATOM 5327 C C . VAL A 1 689 ? -31.889 -11.484 -36.057 1.00 85.38 689 VAL A C 1
ATOM 5329 O O . VAL A 1 689 ? -32.939 -11.571 -36.699 1.00 85.38 689 VAL A O 1
ATOM 5332 N N . LYS A 1 690 ? -31.210 -12.561 -35.650 1.00 75.56 690 LYS A N 1
ATOM 5333 C CA . LYS A 1 690 ? -31.665 -13.935 -35.851 1.00 75.56 690 LYS A CA 1
ATOM 5334 C C . LYS A 1 690 ? -31.043 -14.891 -34.849 1.00 75.56 690 LYS A C 1
ATOM 5336 O O . LYS A 1 690 ? -29.817 -14.761 -34.625 1.00 75.56 690 LYS A O 1
#

Foldseek 3Di:
DVVLVVLVVVLVVLVQVVPDPPPDDPPPQDVVLLLQQVDPQNVQLLQQLLVLLQVCCQPPLAQSVQCSQQFSPLVSVQPGGPSDDNVLNPDDDSCRRQVVCCNRQVGSHQDDPVQAAEPTRRRGDDDQDCQLSSLQSLQCVLVVLVVCLPPCVVLVVVVCCLPPCVLVVVFDLVNLVVVCVLQALLLLLLLLVLLDCVLQFFPFLLQLLLQLLLLLLQLLLLQLVHPPPQDRQDHSDGDDPVSLVSSLVSLLVSVVSVVVRVVPGDCSSRSSSVSSNSSSVLSLLLLLLLLLVQLQDDDPALQQLRDPPDGLLVVQVVNRRDGDDSLSSFDFLLSVLLLCLQQLADDPVPLQSSSVLSVLCNAQAAPDPQPQDLQQAGDGDDGHNLSVLLSVLLNVCVVVVHDPSCSVNSSRLVSVLSNCLSSQAFCVVSLVSCVPPVNVVVDDPLVVQLSVLCVVPPCCRGGVNSCQQVQVNVVSNCVSVVNDPPDDDSLPGSNSVSHPPPNVLSVQLCVVVVHDSSDRDPDPLGQPSNLVSLLSNQQSDWDWDADPVRDIDIGGLSSVLSNCSSCNVVSQAQDPPVSDGDPSGSVVSVSCSSNSNSSSSNSVSSSSNSSSVVSVVSSVVSVVVSCVSSVDPVQKDFDDKDDDDDDSQDWAKIKIWIWGADPNDIWIKIWIWGADPVSHIHTHYIYTPD

Radius of gyration: 30.2 Å; chains: 1; bounding box: 80×56×86 Å

Secondary structure (DSSP, 8-state):
-HHHHHHHHHHHHHHTTTS----S------HHHHHHH--HHHHHHHHHHHHHHHHHHHHH-B-HHHHIIIIIHHHHHTTS-SS--GGGG-SS-S-HHHHHHHHHHS-S-S--GGGSB-SS-----B---SHHHHHHHHTTHHHHHHHHHTSSHHHHHHHHHHHTTHHHHHS-HHHHHHHHHHS-HHHHHHHHHHT--GGGTTSBHHHHHHHHHHHHHHHHHHHTT-TTTPPPPPSS----HHHHHHHHHHHHHHHHHHHHHTTS--TGGGHHHHHHHHHHHHHHHHHHHTTGGGTT---SSTT-SSBTTB-HHHHHHHHHHSBP-HHHHS--HHHHHHHHHHHHSPPTT-TT-HHHHHHHHHHH--S----EETTTEEPPPP-TTGGGHHHHHHHHHHHTT--HHHHHHHHHHHHHHHHHHHHT--THHHHHHHTSHHHHHHS-HHHHHHHHHHHH-HHHHH-HHHHHHHSHHHHHHHHHTT--STT--TT-SHHHHHHHHTHHHHHHHHHHTT--TTSPP-------HHHHHHHHHHHH-EEEEE-TTS-EEEEEHHHHHHHSGGGHHHHTTB-TTT-SBPTT-HHHHHHHHHHHTHHHHHHHHHHHHHHHHHHHHHHHHHHHHHHHHHS-GGGEEEEEEEEEEEETTEEEEEEEEEEEEETTEEEEEEEEEEE-TTS-EEEEEEEE--